Protein AF-A0A7C3YKT2-F1 (afdb_monomer)

Sequence (473 aa):
MFVNTNQMDLYTVMLKRQILAQSDYYKAFIEENLQPDFDAKSKGNCFICNKESPVSSNVTKLKFKYYIEDKINFSSDVQGDFNKNFSFCPLCYTKLQAGENFIQNKLKTNIGSFSAYLIPKFLFNLKMTSEQLSKFANFVLFSFNTARNFEGINKFYDRIREDYIEYDDIKNSFIFNVLFFKKNKAEMKILKLIKDIPPDRFTKLIETTNKVKEKMKDLLSESPMWNIDLAKIYYLTPVKKSGGDPTAYKELLELYSAIISGESIDYLVMIRQFTDLIRVYRFERFPIYNITKPNDVIWGMTSAVIQCNLLLLYLKELNLLRGGISMENTDLETLKIDDDMKEFITKIGYNEPQIALFLMGKLIGEIGWRQGGNEPILEKITYQGMDSKRLLRLTNEIFEKLKQYKALTPYNKNIFTACKMLLDKYINNWQLDDQENVFYILSGYSYRRQRAKPDTEEPEANESEETDEPSLF

Structure (mmCIF, N/CA/C/O backbone):
data_AF-A0A7C3YKT2-F1
#
_entry.id   AF-A0A7C3YKT2-F1
#
loop_
_atom_site.group_PDB
_atom_site.id
_atom_site.type_symbol
_atom_site.label_atom_id
_atom_site.label_alt_id
_atom_site.label_comp_id
_atom_site.label_asym_id
_atom_site.label_entity_id
_atom_site.label_seq_id
_atom_site.pdbx_PDB_ins_code
_atom_site.Cartn_x
_atom_site.Cartn_y
_atom_site.Cartn_z
_atom_site.occupancy
_atom_site.B_iso_or_equiv
_atom_site.auth_seq_id
_atom_site.auth_comp_id
_atom_site.auth_asym_id
_atom_site.auth_atom_id
_atom_site.pdbx_PDB_model_num
ATOM 1 N N . MET A 1 1 ? -0.878 33.398 18.285 1.00 32.34 1 MET A N 1
ATOM 2 C CA . MET A 1 1 ? -0.938 32.017 18.812 1.00 32.34 1 MET A CA 1
ATOM 3 C C . MET A 1 1 ? -2.253 31.427 18.319 1.00 32.34 1 MET A C 1
ATOM 5 O O . MET A 1 1 ? -3.295 31.733 18.876 1.00 32.34 1 MET A O 1
ATOM 9 N N . PHE A 1 2 ? -2.232 30.757 17.166 1.00 25.08 2 PHE A N 1
ATOM 10 C CA . PHE A 1 2 ? -3.448 30.323 16.472 1.00 25.08 2 PHE A CA 1
ATOM 11 C C . PHE A 1 2 ? -3.906 28.972 17.032 1.00 25.08 2 PHE A C 1
ATOM 13 O O . PHE A 1 2 ? -3.217 27.967 16.872 1.00 25.08 2 PHE A O 1
ATOM 20 N N . VAL A 1 3 ? -5.040 28.973 17.736 1.00 29.98 3 VAL A N 1
ATOM 21 C CA . VAL A 1 3 ? -5.686 27.779 18.298 1.00 29.98 3 VAL A CA 1
ATOM 22 C C . VAL A 1 3 ? -6.685 27.237 17.275 1.00 29.98 3 VAL A C 1
ATOM 24 O O . VAL A 1 3 ? -7.483 27.983 16.714 1.00 29.98 3 VAL A O 1
ATOM 27 N N . ASN A 1 4 ? -6.605 25.935 17.002 1.00 30.98 4 ASN A N 1
ATOM 28 C CA . ASN A 1 4 ? -7.429 25.228 16.025 1.00 30.98 4 ASN A CA 1
ATOM 29 C C . ASN A 1 4 ? -8.872 25.056 16.555 1.00 30.98 4 ASN A C 1
ATOM 31 O O . ASN A 1 4 ? -9.088 24.544 17.654 1.00 30.98 4 ASN A O 1
ATOM 35 N N . THR A 1 5 ? -9.854 25.488 15.766 1.00 36.94 5 THR A N 1
ATOM 36 C CA . THR A 1 5 ? -11.269 25.744 16.097 1.00 36.94 5 THR A CA 1
ATOM 37 C C . THR A 1 5 ? -12.153 24.494 16.221 1.00 36.94 5 THR A C 1
ATOM 39 O O . THR A 1 5 ? -13.244 24.431 15.666 1.00 36.94 5 THR A O 1
ATOM 42 N N . ASN A 1 6 ? -11.727 23.490 16.990 1.00 41.88 6 ASN A N 1
ATOM 43 C CA . ASN A 1 6 ? -12.621 22.409 17.447 1.00 41.88 6 ASN A CA 1
ATOM 44 C C . ASN A 1 6 ? -12.310 21.913 18.871 1.00 41.88 6 ASN A C 1
ATOM 46 O O . ASN A 1 6 ? -12.697 20.806 19.253 1.00 41.88 6 ASN A O 1
ATOM 50 N N . GLN A 1 7 ? -11.620 22.717 19.680 1.00 43.59 7 GLN A N 1
ATOM 51 C CA . GLN A 1 7 ? -11.597 22.499 21.123 1.00 43.59 7 GLN A CA 1
ATOM 52 C C . GLN A 1 7 ? -12.882 23.096 21.698 1.00 43.59 7 GLN A C 1
ATOM 54 O O . GLN A 1 7 ? -13.097 24.299 21.617 1.00 43.59 7 GLN A O 1
ATOM 59 N N . MET A 1 8 ? -13.773 22.252 22.229 1.00 42.31 8 MET A N 1
ATOM 60 C CA . MET A 1 8 ? -14.799 22.740 23.149 1.00 42.31 8 MET A CA 1
ATOM 61 C C . MET A 1 8 ? -14.068 23.419 24.306 1.00 42.31 8 MET A C 1
ATOM 63 O O . MET A 1 8 ? -13.380 22.736 25.068 1.00 42.31 8 MET A O 1
ATOM 67 N N . ASP A 1 9 ? -14.210 24.734 24.432 1.00 49.66 9 ASP A N 1
ATOM 68 C CA . ASP A 1 9 ? -13.814 25.434 25.645 1.00 49.66 9 ASP A CA 1
ATOM 69 C C . ASP A 1 9 ? -14.723 24.936 26.774 1.00 49.66 9 ASP A C 1
ATOM 71 O O . ASP A 1 9 ? -15.917 25.234 26.842 1.00 49.66 9 ASP A O 1
ATOM 75 N N . LEU A 1 10 ? -14.170 24.069 27.622 1.00 61.69 10 LEU A N 1
ATOM 76 C CA . LEU A 1 10 ? -14.868 23.544 28.787 1.00 61.69 10 LEU A CA 1
ATOM 77 C C . LEU A 1 10 ? -14.731 24.560 29.917 1.00 61.69 10 LEU A C 1
ATOM 79 O O . LEU A 1 10 ? -13.690 24.666 30.564 1.00 61.69 10 LEU A O 1
ATOM 83 N N . TYR A 1 11 ? -15.802 25.305 30.160 1.00 74.88 11 TYR A N 1
ATOM 84 C CA . TYR A 1 11 ? -15.897 26.211 31.297 1.00 74.88 11 TYR A CA 1
ATOM 85 C C . TYR A 1 11 ? -16.350 25.444 32.542 1.00 74.88 11 TYR A C 1
ATOM 87 O O . TYR A 1 11 ? -17.252 24.609 32.487 1.00 74.88 11 TYR A O 1
ATOM 95 N N . THR A 1 12 ? -15.754 25.761 33.689 1.00 77.38 12 THR A N 1
ATOM 96 C CA . THR A 1 12 ? -16.244 25.322 35.001 1.00 77.38 12 THR A CA 1
ATOM 97 C C . THR A 1 12 ? -16.598 26.538 35.838 1.00 77.38 12 THR A C 1
ATOM 99 O O . THR A 1 12 ? -15.939 27.574 35.770 1.00 77.38 12 THR A O 1
ATOM 102 N N . VAL A 1 13 ? -17.626 26.406 36.671 1.00 85.31 13 VAL A N 1
ATOM 103 C CA . VAL A 1 13 ? -17.986 27.436 37.647 1.00 85.31 13 VAL A CA 1
ATOM 104 C C . VAL A 1 13 ? -17.040 27.337 38.843 1.00 85.31 13 VAL A C 1
ATOM 106 O O . VAL A 1 13 ? -16.672 26.240 39.271 1.00 85.31 13 VAL A O 1
ATOM 109 N N . MET A 1 14 ? -16.627 28.482 39.381 1.00 88.44 14 MET A N 1
ATOM 110 C CA . MET A 1 14 ? -15.849 28.563 40.613 1.00 88.44 14 MET A CA 1
ATOM 111 C C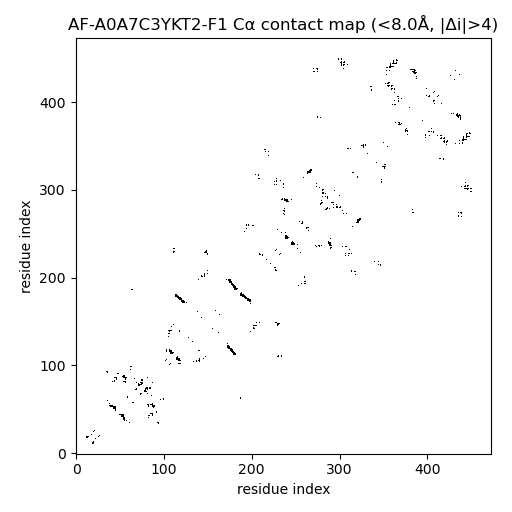 . MET A 1 14 ? -16.689 29.270 41.674 1.00 88.44 14 MET A C 1
ATOM 113 O O . MET A 1 14 ? -17.059 30.429 41.503 1.00 88.44 14 MET A O 1
ATOM 117 N N . LEU A 1 15 ? -16.990 28.584 42.774 1.00 84.12 15 LEU A N 1
ATOM 118 C CA . LEU A 1 15 ? -17.754 29.141 43.888 1.00 84.12 15 LEU A CA 1
ATOM 119 C C . LEU A 1 15 ? -16.830 29.250 45.101 1.00 84.12 15 LEU A C 1
ATOM 121 O O . LEU A 1 15 ? -16.248 28.258 45.524 1.00 84.12 15 LEU A O 1
ATOM 125 N N . LYS A 1 16 ? -16.659 30.456 45.659 1.00 86.94 16 LYS A N 1
ATOM 126 C CA . LYS A 1 16 ? -15.777 30.701 46.822 1.00 86.94 16 LYS A CA 1
ATOM 127 C C . LYS A 1 16 ? -14.354 30.129 46.650 1.00 86.94 16 LYS A C 1
ATOM 129 O O . LYS A 1 16 ? -13.801 29.546 47.576 1.00 86.94 16 LYS A O 1
ATOM 134 N N . ARG A 1 17 ? -13.761 30.299 45.461 1.00 86.25 17 ARG A N 1
ATOM 135 C CA . ARG A 1 17 ? -12.436 29.759 45.074 1.00 86.25 17 ARG A CA 1
ATOM 136 C C . ARG A 1 17 ? -12.340 28.227 45.006 1.00 86.25 17 ARG A C 1
ATOM 138 O O . ARG A 1 17 ? -11.246 27.707 44.817 1.00 86.25 17 ARG A O 1
ATOM 145 N N . GLN A 1 18 ? -13.453 27.504 45.107 1.00 83.38 18 GLN A N 1
ATOM 146 C CA . GLN A 1 18 ? -13.507 26.073 44.816 1.00 83.38 18 GLN A CA 1
ATOM 147 C C . GLN A 1 18 ? -14.055 25.849 43.411 1.00 83.38 18 GLN A C 1
ATOM 149 O O . GLN A 1 18 ? -15.075 26.419 43.020 1.00 83.38 18 GLN A O 1
ATOM 154 N N . ILE A 1 19 ? -13.363 25.015 42.641 1.00 87.94 19 ILE A N 1
ATOM 155 C CA . ILE A 1 19 ? -13.789 24.616 41.302 1.00 87.94 19 ILE A CA 1
ATOM 156 C C . ILE A 1 19 ? -14.926 23.601 41.455 1.00 87.94 19 ILE A C 1
ATOM 158 O O . ILE A 1 19 ? -14.710 22.520 42.003 1.00 87.94 19 ILE A O 1
ATOM 162 N N . LEU A 1 20 ? -16.130 23.920 40.961 1.00 83.88 20 LEU A N 1
ATOM 163 C CA . LEU A 1 20 ? -17.304 23.049 41.122 1.00 83.88 20 LEU A CA 1
ATOM 164 C C . LEU A 1 20 ? -17.063 21.651 40.543 1.00 83.88 20 LEU A C 1
ATOM 166 O O . LEU A 1 20 ? -17.393 20.671 41.204 1.00 83.88 20 LEU A O 1
ATOM 170 N N . ALA A 1 21 ? -16.399 21.559 39.383 1.00 80.69 21 ALA A N 1
ATOM 171 C CA . ALA A 1 21 ? -16.040 20.294 38.738 1.00 80.69 21 ALA A CA 1
ATOM 172 C C . ALA A 1 21 ? -15.144 19.370 39.588 1.00 80.69 21 ALA A C 1
ATOM 174 O O . ALA A 1 21 ? -15.077 18.170 39.335 1.00 80.69 21 ALA A O 1
ATOM 175 N N . GLN A 1 22 ? -14.457 19.909 40.599 1.00 83.75 22 GLN A N 1
ATOM 176 C CA . GLN A 1 22 ? -13.625 19.127 41.515 1.00 83.75 22 GLN A CA 1
ATOM 177 C C . GLN A 1 22 ? -14.379 18.677 42.769 1.00 83.75 22 GLN A C 1
ATOM 179 O O . GLN A 1 22 ? -13.893 17.779 43.457 1.00 83.75 22 GLN A O 1
ATOM 184 N N . SER A 1 23 ? -15.546 19.262 43.056 1.00 86.62 23 SER A N 1
ATOM 185 C CA . SER A 1 23 ? -16.352 18.889 44.218 1.00 86.62 23 SER A CA 1
ATOM 186 C C . SER A 1 23 ? -16.943 17.490 44.058 1.00 86.62 23 SER A C 1
ATOM 188 O O . SER A 1 23 ? -17.410 17.116 42.980 1.00 86.62 23 SER A O 1
ATOM 190 N N . ASP A 1 24 ? -16.962 16.723 45.145 1.00 84.88 24 ASP A N 1
ATOM 191 C CA . ASP A 1 24 ? -17.505 15.362 45.121 1.00 84.88 24 ASP A CA 1
ATOM 192 C C . ASP A 1 24 ? -19.017 15.357 44.866 1.00 84.88 24 ASP A C 1
ATOM 194 O O . ASP A 1 24 ? -19.514 14.476 44.172 1.00 84.88 24 ASP A O 1
ATOM 198 N N . TYR A 1 25 ? -19.733 16.394 45.317 1.00 82.88 25 TYR A N 1
ATOM 199 C CA . TYR A 1 25 ? -21.155 16.577 45.016 1.00 82.88 25 TYR A CA 1
ATOM 200 C C . TYR A 1 25 ? -21.415 16.725 43.513 1.00 82.88 25 TYR A C 1
ATOM 202 O O . TYR A 1 25 ? -22.294 16.067 42.968 1.00 82.88 25 TYR A O 1
ATOM 210 N N . TYR A 1 26 ? -20.639 17.566 42.824 1.00 81.69 26 TYR A N 1
ATOM 211 C CA . TYR A 1 26 ? -20.803 17.750 41.385 1.00 81.69 26 TYR A CA 1
ATOM 212 C C . TYR A 1 26 ? -20.429 16.487 40.607 1.00 81.69 26 TYR A C 1
ATOM 214 O O . TYR A 1 26 ? -21.130 16.131 39.666 1.00 81.69 26 TYR A O 1
ATOM 222 N N . LYS A 1 27 ? -19.365 15.779 41.010 1.00 80.12 27 LYS A N 1
ATOM 223 C CA . LYS A 1 27 ? -19.015 14.483 40.408 1.00 80.12 27 LYS A CA 1
ATOM 224 C C . LYS A 1 27 ? -20.152 13.476 40.573 1.00 80.12 27 LYS A C 1
ATOM 226 O O . LYS A 1 27 ? -20.549 12.883 39.580 1.00 80.12 27 LYS A O 1
ATOM 231 N N . ALA A 1 28 ? -20.716 13.355 41.775 1.00 79.94 28 ALA A N 1
ATOM 232 C CA . ALA A 1 28 ? -21.849 12.472 42.045 1.00 79.94 28 ALA A CA 1
ATOM 233 C C . ALA A 1 28 ? -23.094 12.860 41.229 1.00 79.94 28 ALA A C 1
ATOM 235 O O . ALA A 1 28 ? -23.725 11.996 40.629 1.00 79.94 28 ALA A O 1
ATOM 236 N N . PHE A 1 29 ? -23.404 14.157 41.129 1.00 81.69 29 PHE A N 1
ATOM 237 C CA . PHE A 1 29 ? -24.497 14.662 40.292 1.00 81.69 29 PHE A CA 1
ATOM 238 C C . PHE A 1 29 ? -24.292 14.314 38.812 1.00 81.69 29 PHE A C 1
ATOM 240 O O . PHE A 1 29 ? -25.216 13.854 38.143 1.00 81.69 29 PHE A O 1
ATOM 247 N N . ILE A 1 30 ? -23.083 14.516 38.282 1.00 78.38 30 ILE A N 1
ATOM 248 C CA . ILE A 1 30 ? -22.757 14.154 36.900 1.00 78.38 30 ILE A CA 1
ATOM 249 C C . ILE A 1 30 ? -22.834 12.638 36.706 1.00 78.38 30 ILE A C 1
ATOM 251 O O . ILE A 1 30 ? -23.402 12.202 35.713 1.00 78.38 30 ILE A O 1
ATOM 255 N N . GLU A 1 31 ? -22.325 11.835 37.640 1.00 71.62 31 GLU A N 1
ATOM 256 C CA . GLU A 1 31 ? -22.440 10.374 37.593 1.00 71.62 31 GLU A CA 1
ATOM 257 C C . GLU A 1 31 ? -23.900 9.920 37.560 1.00 71.62 31 GLU A C 1
ATOM 259 O O . GLU A 1 31 ? -24.241 9.088 36.726 1.00 71.62 31 GLU A O 1
ATOM 264 N N . GLU A 1 32 ? -24.767 10.501 38.392 1.00 71.81 32 GLU A N 1
ATOM 265 C CA . GLU A 1 32 ? -26.204 10.212 38.424 1.00 71.81 32 GLU A CA 1
ATOM 266 C C . GLU A 1 32 ? -26.898 10.586 37.106 1.00 71.81 32 GLU A C 1
ATOM 268 O O . GLU A 1 32 ? -27.673 9.799 36.571 1.00 71.81 32 GLU A O 1
ATOM 273 N N . ASN A 1 33 ? -26.560 11.736 36.515 1.00 69.38 33 ASN A N 1
ATOM 274 C CA . ASN A 1 33 ? -27.123 12.170 35.230 1.00 69.38 33 ASN A CA 1
ATOM 275 C C . ASN A 1 33 ? -26.522 11.439 34.016 1.00 69.38 33 ASN A C 1
ATOM 277 O O . ASN A 1 33 ? -27.119 11.427 32.938 1.00 69.38 33 ASN A O 1
ATOM 281 N N . LEU A 1 34 ? -25.338 10.841 34.169 1.00 66.19 34 LEU A N 1
ATOM 282 C CA . LEU A 1 34 ? -24.712 9.976 33.171 1.00 66.19 34 LEU A CA 1
ATOM 283 C C . LEU A 1 34 ? -25.173 8.521 33.289 1.00 66.19 34 LEU A C 1
ATOM 285 O O . LEU A 1 34 ? -24.902 7.748 32.364 1.00 66.19 34 LEU A O 1
ATOM 289 N N . GLN A 1 35 ? -25.863 8.136 34.374 1.00 63.12 35 GLN A N 1
ATOM 290 C CA . GLN A 1 35 ? -26.494 6.823 34.451 1.00 63.12 35 GLN A CA 1
ATOM 291 C C . GLN A 1 35 ? -27.481 6.708 33.281 1.00 63.12 35 GLN A C 1
ATOM 293 O O . GLN A 1 35 ? -28.348 7.570 33.089 1.00 63.12 35 GLN A O 1
ATOM 298 N N . PRO A 1 36 ? -27.367 5.662 32.453 1.00 59.66 36 PRO A N 1
ATOM 299 C CA . PRO A 1 36 ? -28.373 5.407 31.444 1.00 59.66 36 PRO A CA 1
ATOM 300 C C . PRO A 1 36 ? -29.710 5.219 32.161 1.00 59.66 36 PRO A C 1
ATOM 302 O O . PRO A 1 36 ? -29.789 4.425 33.089 1.00 59.66 36 PRO A O 1
ATOM 305 N N . ASP A 1 37 ? -30.740 5.960 31.744 1.00 61.16 37 ASP A N 1
ATOM 306 C CA . ASP A 1 37 ? -32.135 5.623 32.078 1.00 61.16 37 ASP A CA 1
ATOM 307 C C . ASP A 1 37 ? -32.380 4.145 31.729 1.00 61.16 37 ASP A C 1
ATOM 309 O O . ASP A 1 37 ? -32.509 3.772 30.557 1.00 61.16 37 ASP A O 1
ATOM 313 N N . PHE A 1 38 ? -32.234 3.295 32.741 1.00 68.25 38 PHE A N 1
ATOM 314 C CA . PHE A 1 38 ? -32.078 1.862 32.591 1.00 68.25 38 PHE A CA 1
ATOM 315 C C . PHE A 1 38 ? -33.451 1.245 32.793 1.00 68.25 38 PHE A C 1
ATOM 317 O O . PHE A 1 38 ? -33.881 0.973 33.913 1.00 68.25 38 PHE A O 1
ATOM 324 N N . ASP A 1 39 ? -34.148 1.053 31.677 1.00 69.75 39 ASP A N 1
ATOM 325 C CA . ASP A 1 39 ? -35.471 0.440 31.634 1.00 69.75 39 ASP A CA 1
ATOM 326 C C . ASP A 1 39 ? -35.341 -1.076 31.867 1.00 69.75 39 ASP A C 1
ATOM 328 O O . ASP A 1 39 ? -35.235 -1.882 30.933 1.00 69.75 39 ASP A O 1
ATOM 332 N N . ALA A 1 40 ? -35.227 -1.453 33.142 1.00 67.50 40 ALA A N 1
ATOM 333 C CA . ALA A 1 40 ? -35.134 -2.833 33.593 1.00 67.50 40 ALA A CA 1
ATOM 334 C C . ALA A 1 40 ? -36.522 -3.484 33.586 1.00 67.50 40 ALA A C 1
ATOM 336 O O . ALA A 1 40 ? -37.219 -3.506 34.600 1.00 67.50 40 ALA A O 1
ATOM 337 N N . LYS A 1 41 ? -36.930 -4.029 32.439 1.00 66.00 41 LYS A N 1
ATOM 338 C CA . LYS A 1 41 ? -38.275 -4.607 32.283 1.00 66.00 41 LYS A CA 1
ATOM 339 C C . LYS A 1 41 ? -38.443 -5.972 32.946 1.00 66.00 41 LYS A C 1
ATOM 341 O O . LYS A 1 41 ? -39.561 -6.350 33.283 1.00 66.00 41 LYS A O 1
ATOM 346 N N . SER A 1 42 ? -37.363 -6.739 33.103 1.00 72.25 42 SER A N 1
ATOM 347 C CA . SER A 1 42 ? -37.429 -8.110 33.620 1.00 72.25 42 SER A CA 1
ATOM 348 C C . SER A 1 42 ? -36.110 -8.577 34.246 1.00 72.25 42 SER A C 1
ATOM 350 O O . SER A 1 42 ? -35.042 -8.002 34.015 1.00 72.25 42 SER A O 1
ATOM 352 N N . LYS A 1 43 ? -36.186 -9.629 35.073 1.00 83.56 43 LYS A N 1
ATOM 353 C CA . LYS A 1 43 ? -35.005 -10.387 35.498 1.00 83.56 43 LYS A CA 1
ATOM 354 C C . LYS A 1 43 ? -34.573 -11.316 34.370 1.00 83.56 43 LYS A C 1
ATOM 356 O O . LYS A 1 43 ? -35.403 -11.995 33.773 1.00 83.56 43 LYS A O 1
ATOM 361 N N . GLY A 1 44 ? -33.273 -11.373 34.127 1.00 85.25 44 GLY A N 1
ATOM 362 C CA . GLY A 1 44 ? -32.679 -12.264 33.143 1.00 85.25 44 GLY A CA 1
ATOM 363 C C . GLY A 1 44 ? -31.170 -12.352 33.315 1.00 85.25 44 GLY A C 1
ATOM 364 O O . GLY A 1 44 ? -30.589 -11.733 34.209 1.00 85.25 44 GLY A O 1
ATOM 365 N N . ASN A 1 45 ? -30.524 -13.121 32.444 1.00 88.38 45 ASN A N 1
ATOM 366 C CA . ASN A 1 45 ? -29.071 -13.232 32.434 1.00 88.38 45 ASN A CA 1
ATOM 367 C C . ASN A 1 45 ? -28.467 -12.100 31.601 1.00 88.38 45 ASN A C 1
ATOM 369 O O . ASN A 1 45 ? -28.876 -11.849 30.469 1.00 88.38 45 ASN A O 1
ATOM 373 N N . CYS A 1 46 ? -27.488 -11.397 32.168 1.00 88.94 46 CYS A N 1
ATOM 374 C CA . CYS A 1 46 ? -26.727 -10.397 31.426 1.00 88.94 46 CYS A CA 1
ATOM 375 C C . CYS A 1 46 ? -25.804 -11.080 30.408 1.00 88.94 46 CYS A C 1
ATOM 377 O O . CYS A 1 46 ? -24.972 -11.894 30.796 1.00 88.94 46 CYS A O 1
ATOM 379 N N . PHE A 1 47 ? -25.861 -10.680 29.140 1.00 88.94 47 PHE A N 1
ATOM 380 C CA . PHE A 1 47 ? -25.059 -11.246 28.053 1.00 88.94 47 PHE A CA 1
ATOM 381 C C . PHE A 1 47 ? -23.540 -11.164 28.302 1.00 88.94 47 PHE A C 1
ATOM 383 O O . PHE A 1 47 ? -22.783 -12.021 27.860 1.00 88.94 47 PHE A O 1
ATOM 390 N N . ILE A 1 48 ? -23.076 -10.136 29.022 1.00 89.56 48 ILE A N 1
ATOM 391 C CA . ILE A 1 48 ? -21.640 -9.909 29.256 1.00 89.56 48 ILE A CA 1
ATOM 392 C C . ILE A 1 48 ? -21.121 -10.680 30.467 1.00 89.56 48 ILE A C 1
ATOM 394 O O . ILE A 1 48 ? -20.069 -11.306 30.394 1.00 89.56 48 ILE A O 1
ATOM 398 N N . CYS A 1 49 ? -21.801 -10.577 31.611 1.00 92.25 49 CYS A N 1
ATOM 399 C CA . CYS A 1 49 ? -21.302 -11.148 32.865 1.00 92.25 49 CYS A CA 1
ATOM 400 C C . CYS A 1 49 ? -21.987 -12.458 33.262 1.00 92.25 49 CYS A C 1
ATOM 402 O O . CYS A 1 49 ? -21.594 -13.052 34.262 1.00 92.25 49 CYS A O 1
ATOM 404 N N . ASN A 1 50 ? -23.007 -12.878 32.509 1.00 91.31 50 ASN A N 1
ATOM 405 C CA . ASN A 1 50 ? -23.829 -14.067 32.731 1.00 91.31 50 ASN A CA 1
ATOM 406 C C . ASN A 1 50 ? -24.479 -14.154 34.125 1.00 91.31 50 ASN A C 1
ATOM 408 O O . ASN A 1 50 ? -24.869 -15.228 34.570 1.00 91.31 50 ASN A O 1
ATOM 412 N N . LYS A 1 51 ? -24.580 -13.025 34.838 1.00 92.31 51 LYS A N 1
ATOM 413 C CA . LYS A 1 51 ? -25.250 -12.950 36.138 1.00 92.31 51 LYS A CA 1
ATOM 414 C C . LYS A 1 51 ? -26.733 -12.680 35.945 1.00 92.31 51 LYS A C 1
ATOM 416 O O . LYS A 1 51 ? -27.100 -11.787 35.173 1.00 92.31 51 LYS A O 1
ATOM 421 N N . GLU A 1 52 ? -27.553 -13.392 36.705 1.00 90.12 52 GLU A N 1
ATOM 422 C CA . GLU A 1 52 ? -28.976 -13.103 36.818 1.00 90.12 52 GLU A CA 1
ATOM 423 C C . GLU A 1 52 ? -29.169 -11.765 37.546 1.00 90.12 52 GLU A C 1
ATOM 425 O O . GLU A 1 52 ? -28.649 -11.541 38.641 1.00 90.12 52 GLU A O 1
ATOM 430 N N . SER A 1 53 ? -29.856 -10.827 36.903 1.00 88.12 53 SER A N 1
ATOM 431 C CA . SER A 1 53 ? -30.083 -9.475 37.422 1.00 88.12 53 SER A CA 1
ATOM 432 C C . SER A 1 53 ? -31.233 -8.805 36.666 1.00 88.12 53 SER A C 1
ATOM 434 O O . SER A 1 53 ? -31.705 -9.352 35.668 1.00 88.12 53 SER A O 1
ATOM 436 N N . PRO A 1 54 ? -31.719 -7.632 37.108 1.00 88.31 54 PRO A N 1
ATOM 437 C CA . PRO A 1 54 ? -32.535 -6.790 36.246 1.00 88.31 54 PRO A CA 1
ATOM 438 C C . PRO A 1 54 ? -31.733 -6.442 34.988 1.00 88.31 54 PRO A C 1
ATOM 440 O O . PRO A 1 54 ? -30.620 -5.915 35.084 1.00 88.31 54 PRO A O 1
ATOM 443 N N . VAL A 1 55 ? -32.276 -6.774 33.822 1.00 87.44 55 VAL A N 1
ATOM 444 C CA . VAL A 1 55 ? -31.622 -6.543 32.534 1.00 87.44 55 VAL A CA 1
ATOM 445 C C . VAL A 1 55 ? -32.490 -5.679 31.631 1.00 87.44 55 VAL A C 1
ATOM 447 O O . VAL A 1 55 ? -33.714 -5.657 31.750 1.00 87.44 55 VAL A O 1
ATOM 450 N N . SER A 1 56 ? -31.836 -4.973 30.716 1.00 84.75 56 SER A N 1
ATOM 451 C CA . SER A 1 56 ? -32.494 -4.241 29.642 1.00 84.75 56 SER A CA 1
ATOM 452 C C . SER A 1 56 ? -31.941 -4.709 28.306 1.00 84.75 56 SER A C 1
ATOM 454 O O . SER A 1 56 ? -30.721 -4.819 28.144 1.00 84.75 56 SER A O 1
ATOM 456 N N . SER A 1 57 ? -32.829 -4.986 27.353 1.00 81.06 57 SER A N 1
ATOM 457 C CA . SER A 1 57 ? -32.442 -5.182 25.958 1.00 81.06 57 SER A CA 1
ATOM 458 C C . SER A 1 57 ? -32.275 -3.855 25.218 1.00 81.06 57 SER A C 1
ATOM 460 O O . SER A 1 57 ? -31.705 -3.842 24.142 1.00 81.06 57 SER A O 1
ATOM 462 N N . ASN A 1 58 ? -32.725 -2.725 25.770 1.00 79.44 58 ASN A N 1
ATOM 463 C CA . ASN A 1 58 ? -32.734 -1.444 25.067 1.00 79.44 58 ASN A CA 1
ATOM 464 C C . ASN A 1 58 ? -31.312 -0.886 24.845 1.00 79.44 58 ASN A C 1
ATOM 466 O O . ASN A 1 58 ? -30.716 -0.292 25.749 1.00 79.44 58 ASN A O 1
ATOM 470 N N . VAL A 1 59 ? -30.782 -0.992 23.623 1.00 77.62 59 VAL A N 1
ATOM 471 C CA . VAL A 1 59 ? -29.469 -0.430 23.257 1.00 77.62 59 VAL A CA 1
ATOM 472 C C . VAL A 1 59 ? -29.543 0.940 22.587 1.00 77.62 59 VAL A C 1
ATOM 474 O O . VAL A 1 59 ? -28.545 1.407 22.046 1.00 77.62 59 VAL A O 1
ATOM 477 N N . THR A 1 60 ? -30.680 1.638 22.640 1.00 76.00 60 THR A N 1
ATOM 478 C CA . THR A 1 60 ? -30.842 2.943 21.964 1.00 76.00 60 THR A CA 1
ATOM 479 C C . THR A 1 60 ? -29.864 4.022 22.442 1.00 76.00 60 THR A C 1
ATOM 481 O O . THR A 1 60 ? -29.537 4.925 21.672 1.00 76.00 60 THR A O 1
ATOM 484 N N . LYS A 1 61 ? -29.366 3.930 23.685 1.00 77.12 61 LYS A N 1
ATOM 485 C CA . LYS A 1 61 ? -28.341 4.839 24.232 1.00 77.12 61 LYS A CA 1
ATOM 486 C C . LYS A 1 61 ? -26.904 4.367 23.993 1.00 77.12 61 LYS A C 1
ATOM 488 O O . LYS A 1 61 ? -25.972 5.094 24.347 1.00 77.12 61 LYS A O 1
ATOM 493 N N . LEU A 1 62 ? -26.712 3.179 23.419 1.00 80.62 62 LEU A N 1
ATOM 494 C CA . LEU A 1 62 ? -25.412 2.733 22.930 1.00 80.62 62 LEU A CA 1
ATOM 495 C C . LEU A 1 62 ? -25.162 3.351 21.555 1.00 80.62 62 LEU A C 1
ATOM 497 O O . LEU A 1 62 ? -26.056 3.489 20.718 1.00 80.62 62 LEU A O 1
ATOM 501 N N . LYS A 1 63 ? -23.926 3.776 21.325 1.00 80.50 63 LYS A N 1
ATOM 502 C CA . LYS A 1 63 ? -23.523 4.424 20.078 1.00 80.50 63 LYS A CA 1
ATOM 503 C C . LYS A 1 63 ? -23.176 3.407 18.999 1.00 80.50 63 LYS A C 1
ATOM 505 O O . LYS A 1 63 ? -23.276 3.734 17.814 1.00 80.50 63 LYS A O 1
ATOM 510 N N . PHE A 1 64 ? -22.745 2.207 19.378 1.00 80.50 64 PHE A N 1
ATOM 511 C CA . PHE A 1 64 ? -22.615 1.082 18.469 1.00 80.50 64 PHE A CA 1
ATOM 512 C C . PHE A 1 64 ? -23.900 0.257 18.482 1.00 80.50 64 PHE A C 1
ATOM 514 O O . PHE A 1 64 ? -24.474 -0.055 19.522 1.00 80.50 64 PHE A O 1
ATOM 521 N N . LYS A 1 65 ? -24.361 -0.111 17.286 1.00 74.94 65 LYS A N 1
ATOM 522 C CA . LYS A 1 65 ? -25.506 -1.006 17.127 1.00 74.94 65 LYS A CA 1
ATOM 523 C C . LYS A 1 65 ? -25.010 -2.444 17.210 1.00 74.94 65 LYS A C 1
ATOM 525 O O . LYS A 1 65 ? -24.456 -2.958 16.241 1.00 74.94 65 LYS A O 1
ATOM 530 N N . TYR A 1 66 ? -25.173 -3.063 18.375 1.00 77.19 66 TYR A N 1
ATOM 531 C CA . TYR A 1 66 ? -24.727 -4.437 18.620 1.00 77.19 66 TYR A CA 1
ATOM 532 C C . TYR A 1 66 ? -25.690 -5.492 18.070 1.00 77.19 66 TYR A C 1
ATOM 534 O O . TYR A 1 66 ? -25.254 -6.590 17.731 1.00 77.19 66 TYR A O 1
ATOM 542 N N . TYR A 1 67 ? -26.981 -5.168 17.958 1.00 75.50 67 TYR A N 1
ATOM 543 C CA . TYR A 1 67 ? -27.998 -6.076 17.439 1.00 75.50 67 TYR A CA 1
ATOM 544 C C . TYR A 1 67 ? -29.171 -5.313 16.796 1.00 75.50 67 TYR A C 1
ATOM 546 O O . TYR A 1 67 ? -29.233 -4.083 16.850 1.00 75.50 67 TYR A O 1
ATOM 554 N N . ILE A 1 68 ? -30.058 -6.048 16.124 1.00 76.31 68 ILE A N 1
ATOM 555 C CA . ILE A 1 68 ? -31.245 -5.528 15.431 1.00 76.31 68 ILE A CA 1
ATOM 556 C C . ILE A 1 68 ? -32.462 -5.735 16.344 1.00 76.31 68 ILE A C 1
ATOM 558 O O . ILE A 1 68 ? -32.822 -6.881 16.601 1.00 76.31 68 ILE A O 1
ATOM 562 N N . GLU A 1 69 ? -33.081 -4.649 16.821 1.00 72.44 69 GLU A N 1
ATOM 563 C CA . GLU A 1 69 ? -34.241 -4.688 17.741 1.00 72.44 69 GLU A CA 1
ATOM 564 C C . GLU A 1 69 ? -35.594 -4.421 17.045 1.00 72.44 69 GLU A C 1
ATOM 566 O O . GLU A 1 69 ? -36.642 -4.469 17.677 1.00 72.44 69 GLU A O 1
ATOM 571 N N . ASP A 1 70 ? -35.604 -4.103 15.747 1.00 74.12 70 ASP A N 1
ATOM 572 C CA . ASP A 1 70 ? -36.802 -3.666 15.009 1.00 74.12 70 ASP A CA 1
ATOM 573 C C . ASP A 1 70 ? -37.440 -4.769 14.153 1.00 74.12 70 ASP A C 1
ATOM 575 O O . ASP A 1 70 ? -38.481 -4.562 13.527 1.00 74.12 70 ASP A O 1
ATOM 579 N N . LYS A 1 71 ? -36.831 -5.957 14.108 1.00 81.38 71 LYS A N 1
ATOM 580 C CA . LYS A 1 71 ? -37.273 -7.057 13.249 1.00 81.38 71 LYS A CA 1
ATOM 581 C C . LYS A 1 71 ? -37.507 -8.330 14.051 1.00 81.38 71 LYS A C 1
ATOM 583 O O . LYS A 1 71 ? -36.585 -8.880 14.648 1.00 81.38 71 LYS A O 1
ATOM 588 N N . ILE A 1 72 ? -38.739 -8.838 13.999 1.00 84.38 72 ILE A N 1
ATOM 589 C CA . ILE A 1 72 ? -39.190 -10.004 14.777 1.00 84.38 72 ILE A CA 1
ATOM 590 C C . ILE A 1 72 ? -38.328 -11.256 14.559 1.00 84.38 72 ILE A C 1
ATOM 592 O O . ILE A 1 72 ? -38.084 -12.007 15.497 1.00 84.38 72 ILE A O 1
ATOM 596 N N . ASN A 1 73 ? -37.784 -11.453 13.355 1.00 85.25 73 ASN A N 1
ATOM 597 C CA . ASN A 1 73 ? -36.920 -12.591 13.030 1.00 85.25 73 ASN A CA 1
ATOM 598 C C . ASN A 1 73 ? -35.544 -12.555 13.723 1.00 85.25 73 ASN A C 1
ATOM 600 O O . ASN A 1 73 ? -34.808 -13.532 13.632 1.00 85.25 73 ASN A O 1
ATOM 604 N N . PHE A 1 74 ? -35.194 -11.454 14.395 1.00 80.44 74 PHE A N 1
ATOM 605 C CA . PHE A 1 74 ? -34.004 -11.349 15.243 1.00 80.44 74 PHE A CA 1
ATOM 606 C C . PHE A 1 74 ? -34.303 -11.549 16.732 1.00 80.44 74 PHE A C 1
ATOM 608 O O . PHE A 1 74 ? -33.362 -11.613 17.516 1.00 80.44 74 PHE A O 1
ATOM 615 N N . SER A 1 75 ? -35.574 -11.657 17.130 1.00 84.88 75 SER A N 1
ATOM 616 C CA . SER A 1 75 ? -35.956 -11.960 18.515 1.00 84.88 75 SER A CA 1
ATOM 617 C C . SER A 1 75 ? -35.867 -13.459 18.798 1.00 84.88 75 SER A C 1
ATOM 619 O O . SER A 1 75 ? -36.106 -14.287 17.913 1.00 84.88 75 SER A O 1
ATOM 621 N N . SER A 1 76 ? -35.526 -13.819 20.034 1.00 82.12 76 SER A N 1
ATOM 622 C CA . SER A 1 76 ? -35.573 -15.207 20.492 1.00 82.12 76 SER A CA 1
ATOM 623 C C . SER A 1 76 ? -36.987 -15.761 20.338 1.00 82.12 76 SER A C 1
ATOM 625 O O . SER A 1 76 ? -37.974 -15.067 20.588 1.00 82.12 76 SER A O 1
ATOM 627 N N . ASP A 1 77 ? -37.083 -17.009 19.880 1.00 87.06 77 ASP A N 1
ATOM 628 C CA . ASP A 1 77 ? -38.349 -17.697 19.600 1.00 87.06 77 ASP A CA 1
ATOM 629 C C . ASP A 1 77 ? -39.267 -16.973 18.581 1.00 87.06 77 ASP A C 1
ATOM 631 O O . ASP A 1 77 ? -40.416 -17.370 18.401 1.00 87.06 77 ASP A O 1
ATOM 635 N N . VAL A 1 78 ? -38.775 -15.928 17.891 1.00 84.81 78 VAL A N 1
ATOM 636 C CA . VAL A 1 78 ? -39.530 -15.106 16.921 1.00 84.81 78 VAL A CA 1
ATOM 637 C C . VAL A 1 78 ? -40.781 -14.457 17.548 1.00 84.81 78 VAL A C 1
ATOM 639 O O . VAL A 1 78 ? -41.811 -14.286 16.902 1.00 84.81 78 VAL A O 1
ATOM 642 N N . GLN A 1 79 ? -40.705 -14.092 18.832 1.00 83.94 79 GLN A N 1
ATOM 643 C CA . GLN A 1 79 ? -41.843 -13.557 19.600 1.00 83.94 79 GLN A CA 1
ATOM 644 C C . GLN A 1 79 ? -41.912 -12.023 19.643 1.00 83.94 79 GLN A C 1
ATOM 646 O O . GLN A 1 79 ? -42.884 -11.462 20.140 1.00 83.94 79 GLN A O 1
ATOM 651 N N . GLY A 1 80 ? -40.891 -11.329 19.141 1.00 79.19 80 GLY A N 1
ATOM 652 C CA . GLY A 1 80 ? -40.760 -9.872 19.242 1.00 79.19 80 GLY A CA 1
ATOM 653 C C . GLY A 1 80 ? -40.224 -9.387 20.594 1.00 79.19 80 GLY A C 1
ATOM 654 O O . GLY A 1 80 ? -40.130 -8.180 20.801 1.00 79.19 80 GLY A O 1
ATOM 655 N N . ASP A 1 81 ? -39.850 -10.304 21.493 1.00 78.12 81 ASP A N 1
ATOM 656 C CA . ASP A 1 81 ? -39.170 -10.003 22.756 1.00 78.12 81 ASP A CA 1
ATOM 657 C C . ASP A 1 81 ? -37.655 -10.208 22.622 1.00 78.12 81 ASP A C 1
ATOM 659 O O . ASP A 1 81 ? -37.179 -11.307 22.337 1.00 78.12 81 ASP A O 1
ATOM 663 N N . PHE A 1 82 ? -36.893 -9.140 22.853 1.00 77.25 82 PHE A N 1
ATOM 664 C CA . PHE A 1 82 ? -35.435 -9.127 22.725 1.00 77.25 82 PHE A CA 1
ATOM 665 C C . PHE A 1 82 ? -34.704 -9.292 24.065 1.00 77.25 82 PHE A C 1
ATOM 667 O O . PHE A 1 82 ? -33.473 -9.355 24.091 1.00 77.25 82 PHE A O 1
ATOM 674 N N . ASN A 1 83 ? -35.424 -9.410 25.187 1.00 74.06 83 ASN A N 1
ATOM 675 C CA . ASN A 1 83 ? -34.816 -9.584 26.514 1.00 74.06 83 ASN A CA 1
ATOM 676 C C . ASN A 1 83 ? -34.082 -10.920 26.680 1.00 74.06 83 ASN A C 1
ATOM 678 O O . ASN A 1 83 ? -33.245 -11.053 27.567 1.00 74.06 83 ASN A O 1
ATOM 682 N N . LYS A 1 84 ? -34.365 -11.900 25.816 1.00 75.38 84 LYS A N 1
ATOM 683 C CA . LYS A 1 84 ? -33.649 -13.182 25.747 1.00 75.38 84 LYS A CA 1
ATOM 684 C C . LYS A 1 84 ? -32.492 -13.179 24.733 1.00 75.38 84 LYS A C 1
ATOM 686 O O . LYS A 1 84 ? -31.890 -14.228 24.518 1.00 75.38 84 LYS A O 1
ATOM 691 N N . ASN A 1 85 ? -32.220 -12.051 24.073 1.00 79.31 85 ASN A N 1
ATOM 692 C CA . ASN A 1 85 ? -31.162 -11.904 23.072 1.00 79.31 85 ASN A CA 1
ATOM 693 C C . ASN A 1 85 ? -29.938 -11.214 23.693 1.00 79.31 85 ASN A C 1
ATOM 695 O O . ASN A 1 85 ? -29.170 -11.832 24.428 1.00 79.31 85 ASN A O 1
ATOM 699 N N . PHE A 1 86 ? -29.759 -9.923 23.401 1.00 82.44 86 PHE A N 1
ATOM 700 C CA . PHE A 1 86 ? -28.713 -9.073 23.961 1.00 82.44 86 PHE A CA 1
ATOM 701 C C . PHE A 1 86 ? -29.300 -8.216 25.078 1.00 82.44 86 PHE A C 1
ATOM 703 O O . PHE A 1 86 ? -29.745 -7.092 24.863 1.00 82.44 86 PHE A O 1
ATOM 710 N N . SER A 1 87 ? -29.293 -8.770 26.282 1.00 86.94 87 SER A N 1
ATOM 711 C CA . SER A 1 87 ? -29.748 -8.113 27.501 1.00 86.94 87 SER A CA 1
ATOM 712 C C . SER A 1 87 ? -28.560 -7.800 28.405 1.00 86.94 87 SER A C 1
ATOM 714 O O . SER A 1 87 ? -27.680 -8.635 28.621 1.00 86.94 87 SER A O 1
ATOM 716 N N . PHE A 1 88 ? -28.511 -6.595 28.963 1.00 87.81 88 PHE A N 1
ATOM 717 C CA . PHE A 1 88 ? -27.390 -6.155 29.794 1.00 87.81 88 PHE A CA 1
ATOM 718 C C . PHE A 1 88 ? -27.880 -5.751 31.174 1.00 87.81 88 PHE A C 1
ATOM 720 O O . PHE A 1 88 ? -28.931 -5.134 31.282 1.00 87.81 88 PHE A O 1
ATOM 727 N N . CYS A 1 89 ? -27.114 -6.062 32.220 1.00 89.12 89 CYS A N 1
ATOM 728 C CA . CYS A 1 89 ? -27.324 -5.481 33.546 1.00 89.12 89 CYS A CA 1
ATOM 729 C C . CYS A 1 89 ? -26.797 -4.032 33.596 1.00 89.12 89 CYS A C 1
ATOM 731 O O . CYS A 1 89 ? -25.932 -3.692 32.775 1.00 89.12 89 CYS A O 1
ATOM 733 N N . PRO A 1 90 ? -27.217 -3.200 34.574 1.00 85.56 90 PRO A N 1
ATOM 734 C CA . PRO A 1 90 ? -26.833 -1.786 34.635 1.00 85.56 90 PRO A CA 1
ATOM 735 C C . PRO A 1 90 ? -25.316 -1.582 34.575 1.00 85.56 90 PRO A C 1
ATOM 737 O O . PRO A 1 90 ? -24.805 -0.818 33.764 1.00 85.56 90 PRO A O 1
ATOM 740 N N . LEU A 1 91 ? -24.568 -2.363 35.363 1.00 86.88 91 LEU A N 1
ATOM 741 C CA . LEU A 1 91 ? -23.111 -2.257 35.435 1.00 86.88 91 LEU A CA 1
ATOM 742 C C . LEU A 1 91 ? -22.426 -2.561 34.093 1.00 86.88 91 LEU A C 1
ATOM 744 O O . LEU A 1 91 ? -21.466 -1.890 33.718 1.00 86.88 91 LEU A O 1
ATOM 748 N N . CYS A 1 92 ? -22.877 -3.597 33.382 1.00 89.31 92 CYS A N 1
ATOM 749 C CA . CYS A 1 92 ? -22.316 -3.959 32.081 1.00 89.31 92 CYS A CA 1
ATOM 750 C C . CYS A 1 92 ? -22.691 -2.935 31.006 1.00 89.31 92 CYS A C 1
ATOM 752 O O . CYS A 1 92 ? -21.847 -2.621 30.169 1.00 89.31 92 CYS A O 1
ATOM 754 N N . TYR A 1 93 ? -23.901 -2.378 31.066 1.00 87.88 93 TYR A N 1
ATOM 755 C CA . TYR A 1 93 ? -24.345 -1.316 30.166 1.00 87.88 93 TYR A CA 1
ATOM 756 C C . TYR A 1 93 ? -23.494 -0.048 30.324 1.00 87.88 93 TYR A C 1
ATOM 758 O O . TYR A 1 93 ? -22.951 0.455 29.342 1.00 87.88 93 TYR A O 1
ATOM 766 N N . THR A 1 94 ? -23.274 0.414 31.559 1.00 85.69 94 THR A N 1
ATO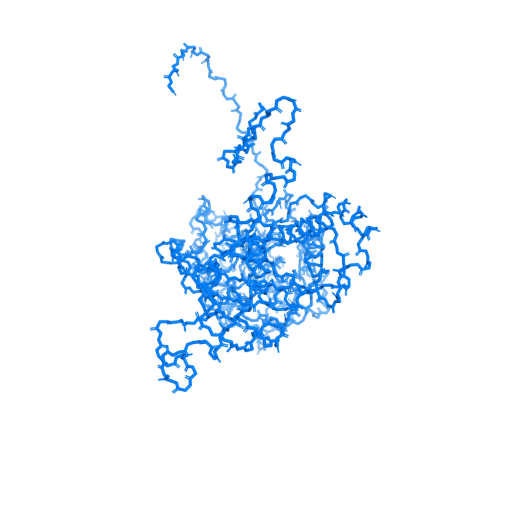M 767 C CA . THR A 1 94 ? -22.418 1.580 31.837 1.00 85.69 94 THR A CA 1
ATOM 768 C C . THR A 1 94 ? -20.977 1.346 31.376 1.00 85.69 94 THR A C 1
ATOM 770 O O . THR A 1 94 ? -20.360 2.228 30.779 1.00 85.69 94 THR A O 1
ATOM 773 N N . LYS A 1 95 ? -20.433 0.136 31.584 1.00 88.44 95 LYS A N 1
ATOM 774 C CA . LYS A 1 95 ? -19.097 -0.237 31.083 1.00 88.44 95 LYS A CA 1
ATOM 775 C C . LYS A 1 95 ? -19.017 -0.210 29.556 1.00 88.44 95 LYS A C 1
ATOM 777 O O . LYS A 1 95 ? -18.016 0.269 29.026 1.00 88.44 95 LYS A O 1
ATOM 782 N N . LEU A 1 96 ? -20.049 -0.696 28.859 1.00 88.75 96 LEU A N 1
ATOM 783 C CA . LEU A 1 96 ? -20.132 -0.605 27.400 1.00 88.75 96 LEU A CA 1
ATOM 784 C C . LEU A 1 96 ? -20.115 0.855 26.951 1.00 88.75 96 LEU A C 1
ATOM 786 O O . LEU A 1 96 ? -19.239 1.225 26.178 1.00 88.75 96 LEU A O 1
ATOM 790 N N . GLN A 1 97 ? -20.997 1.700 27.492 1.00 86.62 97 GLN A N 1
ATOM 791 C CA . GLN A 1 97 ? -21.051 3.125 27.140 1.00 86.62 97 GLN A CA 1
ATOM 792 C C . GLN A 1 97 ? -19.717 3.840 27.376 1.00 86.62 97 GLN A C 1
ATOM 794 O O . GLN A 1 97 ? -19.255 4.600 26.522 1.00 86.62 97 GLN A O 1
ATOM 799 N N . ALA A 1 98 ? -19.069 3.584 28.516 1.00 86.62 98 ALA A N 1
ATOM 800 C CA . ALA A 1 98 ? -17.751 4.135 28.814 1.00 86.62 98 ALA A CA 1
ATOM 801 C C . ALA A 1 98 ? -16.703 3.684 27.780 1.00 86.62 98 ALA A C 1
ATOM 803 O O . ALA A 1 98 ? -15.951 4.514 27.265 1.00 86.62 98 ALA A O 1
ATOM 804 N N . GLY A 1 99 ? -16.694 2.396 27.423 1.00 89.38 99 GLY A N 1
ATOM 805 C CA . GLY A 1 99 ? -15.804 1.837 26.404 1.00 89.38 99 GLY A CA 1
ATOM 806 C C . GLY A 1 99 ? -16.044 2.413 25.006 1.00 89.38 99 GLY A C 1
ATOM 807 O O . GLY A 1 99 ? -15.093 2.806 24.332 1.00 89.38 99 GLY A O 1
ATOM 808 N N . GLU A 1 100 ? -17.303 2.533 24.580 1.00 88.81 100 GLU A N 1
ATOM 809 C CA . GLU A 1 100 ? -17.670 3.160 23.306 1.00 88.81 100 GLU A CA 1
ATOM 810 C C . GLU A 1 100 ? -17.195 4.611 23.241 1.00 88.81 100 GLU A C 1
ATOM 812 O O . GLU A 1 100 ? -16.559 5.016 22.268 1.00 88.81 100 GLU A O 1
ATOM 817 N N . ASN A 1 101 ? -17.474 5.392 24.288 1.00 88.50 101 ASN A N 1
ATOM 818 C CA . ASN A 1 101 ? -17.047 6.783 24.381 1.00 88.50 101 ASN A CA 1
ATOM 819 C C . ASN A 1 101 ? -15.524 6.899 24.318 1.00 88.50 101 ASN A C 1
ATOM 821 O O . ASN A 1 101 ? -15.001 7.740 23.586 1.00 88.50 101 ASN A O 1
ATOM 825 N N . PHE A 1 102 ? -14.813 6.031 25.036 1.00 90.19 102 PHE A N 1
ATOM 826 C CA . PHE A 1 102 ? -13.359 5.998 25.016 1.00 90.19 102 PHE A CA 1
ATOM 827 C C . PHE A 1 102 ? -12.818 5.709 23.611 1.00 90.19 102 PHE A C 1
ATOM 829 O O . PHE A 1 102 ? -12.029 6.496 23.088 1.00 90.19 102 PHE A O 1
ATOM 836 N N . ILE A 1 103 ? -13.291 4.644 22.957 1.00 91.75 103 ILE A N 1
ATOM 837 C CA . ILE A 1 103 ? -12.854 4.268 21.604 1.00 91.75 103 ILE A CA 1
ATOM 838 C C . ILE A 1 103 ? -13.145 5.396 20.610 1.00 91.75 103 ILE A C 1
ATOM 840 O O . ILE A 1 103 ? -12.280 5.769 19.817 1.00 91.75 103 ILE A O 1
ATOM 844 N N . GLN A 1 104 ? -14.342 5.982 20.665 1.00 90.12 104 GLN A N 1
ATOM 845 C CA . GLN A 1 104 ? -14.736 7.036 19.735 1.00 90.12 104 GLN A CA 1
ATOM 846 C C . GLN A 1 104 ? -13.921 8.317 19.881 1.00 90.12 104 GLN A C 1
ATOM 848 O O . GLN A 1 104 ? -13.643 8.968 18.873 1.00 90.12 104 GLN A O 1
ATOM 853 N N . ASN A 1 105 ? -13.550 8.663 21.112 1.00 89.12 105 ASN A N 1
ATOM 854 C CA . ASN A 1 105 ? -12.870 9.916 21.416 1.00 89.12 105 ASN A CA 1
ATOM 855 C C . ASN A 1 105 ? -11.343 9.796 21.359 1.00 89.12 105 ASN A C 1
ATOM 857 O O . ASN A 1 105 ? -10.672 10.789 21.089 1.00 89.12 105 ASN A O 1
ATOM 861 N N . LYS A 1 106 ? -10.783 8.613 21.647 1.00 90.56 106 LYS A N 1
ATOM 862 C CA . LYS A 1 106 ? -9.332 8.414 21.813 1.00 90.56 106 LYS A CA 1
ATOM 863 C C . LYS A 1 106 ? -8.703 7.474 20.795 1.00 90.56 106 LYS A C 1
ATOM 865 O O . LYS A 1 106 ? -7.500 7.542 20.602 1.00 90.56 106 LYS A O 1
ATOM 870 N N . LEU A 1 107 ? -9.483 6.610 20.148 1.00 92.94 107 LEU A N 1
ATOM 871 C CA . LEU A 1 107 ? -8.966 5.550 19.273 1.00 92.94 107 LEU A CA 1
ATOM 872 C C . LEU A 1 107 ? -9.639 5.536 17.895 1.00 92.94 107 LEU A C 1
ATOM 874 O O . LEU A 1 107 ? -9.647 4.527 17.187 1.00 92.94 107 LEU A O 1
ATOM 878 N N . LYS A 1 108 ? -10.208 6.675 17.497 1.00 93.25 108 LYS A N 1
ATOM 879 C CA . LYS A 1 108 ? -10.732 6.899 16.153 1.00 93.25 108 LYS A CA 1
ATOM 880 C C . LYS A 1 108 ? -9.633 7.431 15.242 1.00 93.25 108 LYS A C 1
ATOM 882 O O . LYS A 1 108 ? -8.925 8.371 15.584 1.00 93.25 108 LYS A O 1
ATOM 887 N N . THR A 1 109 ? -9.556 6.874 14.044 1.00 92.50 109 THR A N 1
ATOM 888 C CA . THR A 1 109 ? -8.633 7.292 12.990 1.00 92.50 109 THR A CA 1
ATOM 889 C C . THR A 1 109 ? -9.289 7.111 11.614 1.00 92.50 109 THR A C 1
ATOM 891 O O . THR A 1 109 ? -10.490 6.845 11.503 1.00 92.50 109 THR A O 1
ATOM 894 N N . ASN A 1 110 ? -8.527 7.314 10.548 1.00 92.19 110 ASN A N 1
ATOM 895 C CA . ASN A 1 110 ? -8.938 7.058 9.174 1.00 92.19 110 ASN A CA 1
ATOM 896 C C . ASN A 1 110 ? -7.739 6.601 8.336 1.00 92.19 110 ASN A C 1
ATOM 898 O O . ASN A 1 110 ? -6.609 6.866 8.725 1.00 92.19 110 ASN A O 1
ATOM 902 N N . ILE A 1 111 ? -7.979 5.963 7.191 1.00 89.56 111 ILE A N 1
ATOM 903 C CA . ILE A 1 111 ? -6.997 5.816 6.108 1.00 89.56 111 ILE A CA 1
ATOM 904 C C . ILE A 1 111 ? -7.689 6.228 4.809 1.00 89.56 111 ILE A C 1
ATOM 906 O O . ILE A 1 111 ? -8.699 5.633 4.422 1.00 89.56 111 ILE A O 1
ATOM 910 N N . GLY A 1 112 ? -7.172 7.265 4.146 1.00 85.19 112 GLY A N 1
ATOM 911 C CA . GLY A 1 112 ? -7.842 7.869 2.996 1.00 85.19 112 GLY A CA 1
ATOM 912 C C . GLY A 1 112 ? -9.267 8.298 3.361 1.00 85.19 112 GLY A C 1
ATOM 913 O O . GLY A 1 112 ? -9.470 9.118 4.252 1.00 85.19 112 GLY A O 1
ATOM 914 N N . SER A 1 113 ? -10.264 7.714 2.696 1.00 86.12 113 SER A N 1
ATOM 915 C CA . SER A 1 113 ? -11.688 7.983 2.960 1.00 86.12 113 SER A CA 1
ATOM 916 C C . SER A 1 113 ? -12.348 7.023 3.962 1.00 86.12 113 SER A C 1
ATOM 918 O O . SER A 1 113 ? -13.516 7.211 4.306 1.00 86.12 113 SER A O 1
ATOM 920 N N . PHE A 1 114 ? -11.639 6.003 4.458 1.00 90.19 114 PHE A N 1
ATOM 921 C CA . PHE A 1 114 ? -12.206 5.020 5.384 1.00 90.19 114 PHE A CA 1
ATOM 922 C C . PHE A 1 114 ? -11.982 5.444 6.828 1.00 90.19 114 PHE A C 1
ATOM 924 O O . PHE A 1 114 ? -10.843 5.601 7.260 1.00 90.19 114 PHE A O 1
ATOM 931 N N . SER A 1 115 ? -13.060 5.582 7.599 1.00 93.06 115 SER A N 1
ATOM 932 C CA . SER A 1 115 ? -12.950 5.737 9.052 1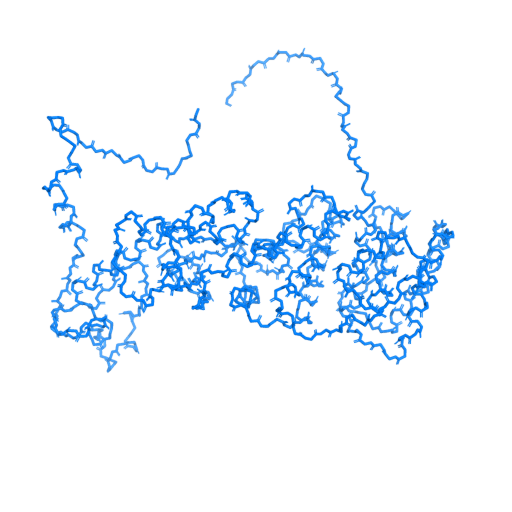.00 93.06 115 SER A CA 1
ATOM 933 C C . SER A 1 115 ? -12.636 4.393 9.700 1.00 93.06 115 SER A C 1
ATOM 935 O O . SER A 1 115 ? -13.136 3.358 9.256 1.00 93.06 115 SER A O 1
ATOM 937 N N . ALA A 1 116 ? -11.835 4.416 10.762 1.00 94.38 116 ALA A N 1
ATOM 938 C CA . ALA A 1 116 ? -11.473 3.225 11.513 1.00 94.38 116 ALA A CA 1
ATOM 939 C C . ALA A 1 116 ? -11.481 3.477 13.025 1.00 94.38 116 ALA A C 1
ATOM 941 O O . ALA A 1 116 ? -11.162 4.574 13.487 1.00 94.38 116 ALA A O 1
ATOM 942 N N . TYR A 1 117 ? -11.838 2.447 13.789 1.00 95.31 117 TYR A N 1
ATOM 943 C CA . TYR A 1 117 ? -11.588 2.385 15.228 1.00 95.31 117 TYR A CA 1
ATOM 944 C C . TYR A 1 117 ? -10.480 1.376 15.511 1.00 95.31 117 TYR A C 1
ATOM 946 O O . TYR A 1 117 ? -10.518 0.262 14.987 1.00 95.31 117 TYR A O 1
ATOM 954 N N . LEU A 1 118 ? -9.531 1.761 16.361 1.00 94.19 118 LEU A N 1
ATOM 955 C CA . LEU A 1 118 ? -8.561 0.853 16.962 1.00 94.19 118 LEU A CA 1
ATOM 956 C C . LEU A 1 118 ? -9.173 0.334 18.266 1.00 94.19 118 LEU A C 1
ATOM 958 O O . LEU A 1 118 ? -9.435 1.104 19.185 1.00 94.19 118 LEU A O 1
ATOM 962 N N . ILE A 1 119 ? -9.474 -0.957 18.332 1.00 93.12 119 ILE A N 1
ATOM 963 C CA . ILE A 1 119 ? -10.191 -1.560 19.459 1.00 93.12 119 ILE A CA 1
ATOM 964 C C . ILE A 1 119 ? -9.229 -2.482 20.208 1.00 93.12 119 ILE A C 1
ATOM 966 O O . ILE A 1 119 ? -8.962 -3.583 19.715 1.00 93.12 119 ILE A O 1
ATOM 970 N N . PRO A 1 120 ? -8.702 -2.069 21.374 1.00 89.06 120 PRO A N 1
ATOM 971 C CA . PRO A 1 120 ? -7.793 -2.888 22.153 1.00 89.06 120 PRO A CA 1
ATOM 972 C C . PRO A 1 120 ? -8.541 -4.065 22.779 1.00 89.06 120 PRO A C 1
ATOM 974 O O . PRO A 1 120 ? -9.699 -3.958 23.186 1.00 89.06 120 PRO A O 1
ATOM 977 N N . LYS A 1 121 ? -7.848 -5.191 22.875 1.00 88.19 121 LYS A N 1
ATOM 978 C CA . LYS A 1 121 ? -8.259 -6.405 23.567 1.00 88.19 121 LYS A CA 1
ATOM 979 C C . LYS A 1 121 ? -7.120 -6.786 24.499 1.00 88.19 121 LYS A C 1
ATOM 981 O O . LYS A 1 121 ? -6.053 -7.202 24.053 1.00 88.19 121 LYS A O 1
ATOM 986 N N . PHE A 1 122 ? -7.352 -6.608 25.790 1.00 85.81 122 PHE A N 1
ATOM 987 C CA . PHE A 1 122 ? -6.396 -6.983 26.821 1.00 85.81 122 PHE A CA 1
ATOM 988 C C . PHE A 1 122 ? -6.448 -8.498 27.035 1.00 85.81 122 PHE A C 1
ATOM 990 O O . PHE A 1 122 ? -7.528 -9.070 27.185 1.00 85.81 122 PHE A O 1
ATOM 997 N N . LEU A 1 123 ? -5.284 -9.141 27.000 1.00 83.81 123 LEU A N 1
ATOM 998 C CA . LEU A 1 123 ? -5.126 -10.587 27.178 1.00 83.81 123 LEU A CA 1
ATOM 999 C C . LEU A 1 123 ? -5.203 -10.987 28.653 1.00 83.81 123 LEU A C 1
ATOM 1001 O O . LEU A 1 123 ? -5.625 -12.094 28.981 1.00 83.81 123 LEU A O 1
ATOM 1005 N N . PHE A 1 124 ? -4.845 -10.058 29.538 1.00 82.44 124 PHE A N 1
ATOM 1006 C CA . PHE A 1 124 ? -4.865 -10.228 30.983 1.00 82.44 124 PHE A CA 1
ATOM 1007 C C . PHE A 1 124 ? -5.720 -9.146 31.637 1.00 82.44 124 PHE A C 1
ATOM 1009 O O . PHE A 1 124 ? -5.996 -8.094 31.056 1.00 82.44 124 PHE A O 1
ATOM 1016 N N . ASN A 1 125 ? -6.140 -9.398 32.874 1.00 77.31 125 ASN A N 1
ATOM 1017 C CA . ASN A 1 125 ? -6.874 -8.412 33.651 1.00 77.31 125 ASN A CA 1
ATOM 1018 C C . ASN A 1 125 ? -5.901 -7.351 34.185 1.00 77.31 125 ASN A C 1
ATOM 1020 O O . ASN A 1 125 ? -5.299 -7.521 35.245 1.00 77.31 125 ASN A O 1
ATOM 1024 N N . LEU A 1 126 ? -5.723 -6.277 33.420 1.00 74.06 126 LEU A N 1
ATOM 1025 C CA . LEU A 1 126 ? -4.814 -5.189 33.759 1.00 74.06 126 LEU A CA 1
ATOM 1026 C C . LEU A 1 126 ? -5.539 -4.143 34.605 1.00 74.06 126 LEU A C 1
ATOM 1028 O O . LEU A 1 126 ? -6.571 -3.599 34.208 1.00 74.06 126 LEU A O 1
ATOM 1032 N N . LYS A 1 127 ? -4.971 -3.823 35.768 1.00 78.38 127 LYS A N 1
ATOM 1033 C CA . LYS A 1 127 ? -5.387 -2.657 36.549 1.00 78.38 127 LYS A CA 1
ATOM 1034 C C . LYS A 1 127 ? -4.577 -1.457 36.076 1.00 78.38 127 LYS A C 1
ATOM 1036 O O . LYS A 1 127 ? -3.403 -1.349 36.407 1.00 78.38 127 LYS A O 1
ATOM 1041 N N . MET A 1 128 ? -5.209 -0.580 35.304 1.00 76.38 128 MET A N 1
ATOM 1042 C CA . MET A 1 128 ? -4.612 0.676 34.852 1.00 76.38 128 MET A CA 1
ATOM 1043 C C . MET A 1 128 ? -5.310 1.860 35.510 1.00 76.38 128 MET A C 1
ATOM 1045 O O . MET A 1 128 ? -6.536 1.872 35.647 1.00 76.38 128 MET A O 1
ATOM 1049 N N . THR A 1 129 ? -4.540 2.881 35.873 1.00 83.25 129 THR A N 1
ATOM 1050 C CA . THR A 1 129 ? -5.100 4.196 36.192 1.00 83.25 129 THR A CA 1
ATOM 1051 C C . THR A 1 129 ? -5.648 4.857 34.922 1.00 83.25 129 THR A C 1
ATOM 1053 O O . THR A 1 129 ? -5.289 4.495 33.798 1.00 83.25 129 THR A O 1
ATOM 1056 N N . SER A 1 130 ? -6.505 5.871 35.079 1.00 80.06 130 SER A N 1
ATOM 1057 C CA . SER A 1 130 ? -7.006 6.653 33.936 1.00 80.06 130 SER A CA 1
ATOM 1058 C C . SER A 1 130 ? -5.875 7.320 33.139 1.00 80.06 130 SER A C 1
ATOM 1060 O O . SER A 1 130 ? -6.002 7.509 31.927 1.00 80.06 130 SER A O 1
ATOM 1062 N N . GLU A 1 131 ? -4.779 7.688 33.807 1.00 81.31 131 GLU A N 1
ATOM 1063 C CA . GLU A 1 131 ? -3.602 8.275 33.167 1.00 81.31 131 GLU A CA 1
ATOM 1064 C C . GLU A 1 131 ? -2.871 7.238 32.309 1.00 81.31 131 GLU A C 1
ATOM 1066 O O . GLU A 1 131 ? -2.646 7.482 31.124 1.00 81.31 131 GLU A O 1
ATOM 1071 N N . GLN A 1 132 ? -2.599 6.051 32.863 1.00 81.50 132 GLN A N 1
ATOM 1072 C CA . GLN A 1 132 ? -1.965 4.945 32.139 1.00 81.50 132 GLN A CA 1
ATOM 1073 C C . GLN A 1 132 ? -2.789 4.525 30.916 1.00 81.50 132 GLN A C 1
ATOM 1075 O O . GLN A 1 132 ? -2.244 4.390 29.824 1.00 81.50 132 GLN A O 1
ATOM 1080 N N . LEU A 1 133 ? -4.114 4.401 31.061 1.00 82.25 133 LEU A N 1
ATOM 1081 C CA . LEU A 1 133 ? -5.008 4.082 29.944 1.00 82.25 133 LEU A CA 1
ATOM 1082 C C . LEU A 1 133 ? -4.982 5.168 28.851 1.00 82.25 133 LEU A C 1
ATOM 1084 O O . LEU A 1 133 ? -5.058 4.863 27.659 1.00 82.25 133 LEU A O 1
ATOM 1088 N N . SER A 1 134 ? -4.857 6.439 29.244 1.00 83.44 134 SER A N 1
ATOM 1089 C CA . SER A 1 134 ? -4.765 7.561 28.303 1.00 83.44 134 SER A CA 1
ATOM 1090 C C . SER A 1 134 ? -3.428 7.578 27.559 1.00 83.44 134 SER A C 1
ATOM 1092 O O . SER A 1 134 ? -3.424 7.741 26.339 1.00 83.44 134 SER A O 1
ATOM 1094 N N . LYS A 1 135 ? -2.306 7.370 28.263 1.00 80.81 135 LYS A N 1
ATOM 1095 C CA . LYS A 1 135 ? -0.971 7.229 27.656 1.00 80.81 135 LYS A CA 1
ATOM 1096 C C . LYS A 1 135 ? -0.939 6.053 26.676 1.00 80.81 135 LYS A C 1
ATOM 1098 O O . LYS A 1 135 ? -0.569 6.234 25.520 1.00 80.81 135 LYS A O 1
ATOM 1103 N N . PHE A 1 136 ? -1.459 4.899 27.092 1.00 82.56 136 PHE A N 1
ATOM 1104 C CA . PHE A 1 136 ? -1.629 3.714 26.250 1.00 82.56 136 PHE A CA 1
ATOM 1105 C C . PHE A 1 136 ? -2.397 4.013 24.954 1.00 82.56 136 PHE A C 1
ATOM 1107 O O . PHE A 1 136 ? -1.935 3.687 23.860 1.00 82.56 136 PHE A O 1
ATOM 1114 N N . ALA A 1 137 ? -3.563 4.659 25.047 1.00 85.62 137 ALA A N 1
ATOM 1115 C CA . ALA A 1 137 ? -4.357 4.967 23.862 1.00 85.62 137 ALA A CA 1
ATOM 1116 C C . ALA A 1 137 ? -3.645 5.948 22.924 1.00 85.62 137 ALA A C 1
ATOM 1118 O O . ALA A 1 137 ? -3.693 5.776 21.705 1.00 85.62 137 ALA A O 1
ATOM 1119 N N . ASN A 1 138 ? -2.943 6.938 23.485 1.00 85.19 138 ASN A N 1
ATOM 1120 C CA . ASN A 1 138 ? -2.128 7.866 22.708 1.00 85.19 138 ASN A CA 1
ATOM 1121 C C . ASN A 1 138 ? -0.995 7.140 21.974 1.00 85.19 138 ASN A C 1
ATOM 1123 O O . ASN A 1 138 ? -0.767 7.441 20.804 1.00 85.19 138 ASN A O 1
ATOM 1127 N N . PHE A 1 139 ? -0.326 6.182 22.622 1.00 81.88 139 PHE A N 1
ATOM 1128 C CA . PHE A 1 139 ? 0.706 5.353 21.999 1.00 81.88 139 PHE A CA 1
ATOM 1129 C C . PHE A 1 139 ? 0.141 4.550 20.821 1.00 81.88 139 PHE A C 1
ATOM 1131 O O . PHE A 1 139 ? 0.640 4.663 19.703 1.00 81.88 139 PHE A O 1
ATOM 1138 N N . VAL A 1 140 ? -0.946 3.798 21.034 1.00 83.44 140 VAL A N 1
ATOM 1139 C CA . VAL A 1 140 ? -1.576 2.976 19.982 1.00 83.44 140 VAL A CA 1
ATOM 1140 C C . VAL A 1 140 ? -2.006 3.832 18.790 1.00 83.44 140 VAL A C 1
ATOM 1142 O O . VAL A 1 140 ? -1.714 3.497 17.639 1.00 83.44 140 VAL A O 1
ATOM 1145 N N . LEU A 1 141 ? -2.677 4.957 19.056 1.00 88.38 141 LEU A N 1
ATOM 1146 C CA . LEU A 1 141 ? -3.133 5.864 18.009 1.00 88.38 141 LEU A CA 1
ATOM 1147 C C . LEU A 1 141 ? -1.955 6.511 17.267 1.00 88.38 141 LEU A C 1
ATOM 1149 O O . LEU A 1 141 ? -2.001 6.633 16.044 1.00 88.38 141 LEU A O 1
ATOM 1153 N N . PHE A 1 142 ? -0.909 6.917 17.988 1.00 86.06 142 PHE A N 1
ATOM 1154 C CA . PHE A 1 142 ? 0.297 7.492 17.403 1.00 86.06 142 PHE A CA 1
ATOM 1155 C C . PHE A 1 142 ? 1.004 6.485 16.493 1.00 86.06 142 PHE A C 1
ATOM 1157 O O . PHE A 1 142 ? 1.210 6.795 15.323 1.00 86.06 142 PHE A O 1
ATOM 1164 N N . SER A 1 143 ? 1.277 5.266 16.969 1.00 84.12 143 SER A N 1
ATOM 1165 C CA . SER A 1 143 ? 1.932 4.225 16.167 1.00 84.12 143 SER A CA 1
ATOM 1166 C C . SER A 1 143 ? 1.145 3.897 14.896 1.00 84.12 143 SER A C 1
ATOM 1168 O O . SER A 1 143 ? 1.730 3.815 13.818 1.00 84.12 143 SER A O 1
ATOM 1170 N N . PHE A 1 144 ? -0.187 3.785 14.975 1.00 89.00 144 PHE A N 1
ATOM 1171 C CA . PHE A 1 144 ? -1.003 3.603 13.771 1.00 89.00 144 PHE A CA 1
ATOM 1172 C C . PHE A 1 144 ? -0.913 4.800 12.822 1.00 89.00 144 PHE A C 1
ATOM 1174 O O . PHE A 1 144 ? -0.768 4.623 11.615 1.00 89.00 144 PHE A O 1
ATOM 1181 N N . ASN A 1 145 ? -1.012 6.024 13.343 1.00 89.62 145 ASN A N 1
ATOM 1182 C CA . ASN A 1 145 ? -0.993 7.224 12.513 1.00 89.62 145 ASN A CA 1
ATOM 1183 C C . ASN A 1 145 ? 0.360 7.429 11.820 1.00 89.62 145 ASN A C 1
ATOM 1185 O O . ASN A 1 145 ? 0.357 7.891 10.682 1.00 89.62 145 ASN A O 1
ATOM 1189 N N . THR A 1 146 ? 1.467 7.035 12.453 1.00 89.06 146 THR A N 1
ATOM 1190 C CA . THR A 1 146 ? 2.807 7.033 11.847 1.00 89.06 146 THR A CA 1
ATOM 1191 C C . THR A 1 146 ? 2.946 5.943 10.782 1.00 89.06 146 THR A C 1
ATOM 1193 O O . THR A 1 146 ? 3.503 6.192 9.718 1.00 89.06 146 THR A O 1
ATOM 1196 N N . ALA A 1 147 ? 2.390 4.746 11.005 1.00 89.69 147 ALA A N 1
ATOM 1197 C CA . ALA A 1 147 ? 2.333 3.705 9.970 1.00 89.69 147 ALA A CA 1
ATOM 1198 C C . ALA A 1 147 ? 1.422 4.103 8.795 1.00 89.69 147 ALA A C 1
ATOM 1200 O O . ALA A 1 147 ? 1.609 3.664 7.659 1.00 89.69 147 ALA A O 1
ATOM 1201 N N . ARG A 1 148 ? 0.412 4.934 9.067 1.00 90.69 148 ARG A N 1
ATOM 1202 C CA . ARG A 1 148 ? -0.491 5.477 8.058 1.00 90.69 148 ARG A CA 1
ATOM 1203 C C . ARG A 1 148 ? 0.152 6.574 7.226 1.00 90.69 148 ARG A C 1
ATOM 1205 O O . ARG A 1 148 ? -0.047 6.561 6.020 1.00 90.69 148 ARG A O 1
ATOM 1212 N N . ASN A 1 149 ? 0.807 7.534 7.865 1.00 88.06 149 ASN A N 1
ATOM 1213 C CA . ASN A 1 149 ? 1.483 8.648 7.217 1.00 88.06 149 ASN A CA 1
ATOM 1214 C C . ASN A 1 149 ? 2.878 8.753 7.824 1.00 88.06 149 ASN A C 1
ATOM 1216 O O . ASN A 1 149 ? 3.011 9.105 9.000 1.00 88.06 149 ASN A O 1
ATOM 1220 N N . PHE A 1 150 ? 3.890 8.410 7.035 1.00 80.12 150 PHE A N 1
ATOM 1221 C CA . PHE A 1 150 ? 5.268 8.340 7.495 1.00 80.12 150 PHE A CA 1
ATOM 1222 C C . PHE A 1 150 ? 5.848 9.752 7.676 1.00 80.12 150 PHE A C 1
ATOM 1224 O O . PHE A 1 150 ? 6.577 10.277 6.835 1.00 80.12 150 PHE A O 1
ATOM 1231 N N . GLU A 1 151 ? 5.516 10.374 8.805 1.00 73.44 151 GLU A N 1
ATOM 1232 C CA . GLU A 1 151 ? 6.023 11.673 9.243 1.00 73.44 151 GLU A CA 1
ATOM 1233 C C . GLU A 1 151 ? 6.653 11.560 10.637 1.00 73.44 151 GLU A C 1
ATOM 1235 O O . GLU A 1 151 ? 6.123 10.907 11.534 1.00 73.44 151 GLU A O 1
ATOM 1240 N N . GLY A 1 152 ? 7.786 12.241 10.844 1.00 64.94 152 GLY A N 1
ATOM 1241 C CA . GLY A 1 152 ? 8.387 12.378 12.172 1.00 64.94 152 GLY A CA 1
ATOM 1242 C C . GLY A 1 152 ? 9.009 11.097 12.734 1.00 64.94 152 GLY A C 1
ATOM 1243 O O . GLY A 1 152 ? 8.818 10.801 13.910 1.00 64.94 152 GLY A O 1
ATOM 1244 N N . ILE A 1 153 ? 9.794 10.368 11.933 1.00 71.81 153 ILE A N 1
ATOM 1245 C CA .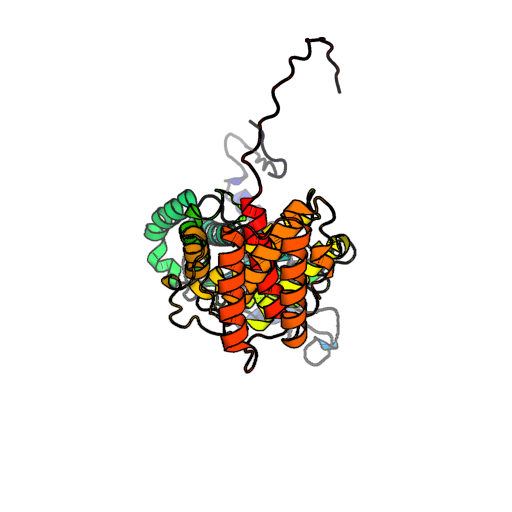 ILE A 1 153 ? 10.483 9.140 12.370 1.00 71.81 153 ILE A CA 1
ATOM 1246 C C . ILE A 1 153 ? 11.341 9.325 13.633 1.00 71.81 153 ILE A C 1
ATOM 1248 O O . ILE A 1 153 ? 11.356 8.453 14.495 1.00 71.81 153 ILE A O 1
ATOM 1252 N N . ASN A 1 154 ? 11.985 10.484 13.795 1.00 72.88 154 ASN A N 1
ATOM 1253 C CA . ASN A 1 154 ? 12.749 10.788 15.008 1.00 72.88 154 ASN A CA 1
ATOM 1254 C C . ASN A 1 154 ? 11.825 10.834 16.231 1.00 72.88 154 ASN A C 1
ATOM 1256 O O . ASN A 1 154 ? 12.048 10.101 17.184 1.00 72.88 154 ASN A O 1
ATOM 1260 N N . LYS A 1 155 ? 10.693 11.552 16.138 1.00 74.62 155 LYS A N 1
ATOM 1261 C CA . LYS A 1 155 ? 9.659 11.569 17.191 1.00 74.62 155 LYS A CA 1
ATOM 1262 C C . LYS A 1 155 ? 9.087 10.179 17.462 1.00 74.62 155 LYS A C 1
ATOM 1264 O O . LYS A 1 155 ? 8.681 9.896 18.584 1.00 74.62 155 LYS A O 1
ATOM 1269 N N . PHE A 1 156 ? 9.009 9.331 16.438 1.00 74.88 156 PHE A N 1
ATOM 1270 C CA . PHE A 1 156 ? 8.578 7.950 16.592 1.00 74.88 156 PHE A CA 1
ATOM 1271 C C . PHE A 1 156 ? 9.582 7.125 17.395 1.00 74.88 156 PHE A C 1
ATOM 1273 O O . PHE A 1 156 ? 9.169 6.467 18.344 1.00 74.88 156 PHE A O 1
ATOM 1280 N N . TYR A 1 157 ? 10.876 7.194 17.076 1.00 75.25 157 TYR A N 1
ATOM 1281 C CA . TYR A 1 157 ? 11.905 6.498 17.847 1.00 75.25 157 TYR A CA 1
ATOM 1282 C C . TYR A 1 157 ? 12.069 7.058 19.258 1.00 75.25 157 TYR A C 1
ATOM 1284 O O . TYR A 1 157 ? 12.239 6.268 20.182 1.00 75.25 157 TYR A O 1
ATOM 1292 N N . ASP A 1 158 ? 11.972 8.374 19.438 1.00 74.62 158 ASP A N 1
ATOM 1293 C CA . ASP A 1 158 ? 12.032 9.011 20.755 1.00 74.62 158 ASP A CA 1
ATOM 1294 C C . ASP A 1 158 ? 10.882 8.511 21.636 1.00 74.62 158 ASP A C 1
ATOM 1296 O O . ASP A 1 158 ? 11.126 7.971 22.711 1.00 74.62 158 ASP A O 1
ATOM 1300 N N . ARG A 1 159 ? 9.642 8.535 21.124 1.00 70.44 159 ARG A N 1
ATOM 1301 C CA . ARG A 1 159 ? 8.484 7.968 21.833 1.00 70.44 159 ARG A CA 1
ATOM 1302 C C . ARG A 1 159 ? 8.597 6.474 22.049 1.00 70.44 159 ARG A C 1
ATOM 1304 O O . ARG A 1 159 ? 8.275 5.997 23.124 1.00 70.44 159 ARG A O 1
ATOM 1311 N N . ILE A 1 160 ? 9.062 5.721 21.053 1.00 70.12 160 ILE A N 1
ATOM 1312 C CA . ILE A 1 160 ? 9.290 4.290 21.232 1.00 70.12 160 ILE A CA 1
ATOM 1313 C C . ILE A 1 160 ? 10.257 4.054 22.377 1.00 70.12 160 ILE A C 1
ATOM 1315 O O . ILE A 1 160 ? 9.966 3.156 23.146 1.00 70.12 160 ILE A O 1
ATOM 1319 N N . ARG A 1 161 ? 11.351 4.814 22.507 1.00 65.75 161 ARG A N 1
ATOM 1320 C CA . ARG A 1 161 ? 12.333 4.658 23.592 1.00 65.75 161 ARG A CA 1
ATOM 1321 C C . ARG A 1 161 ? 11.772 5.085 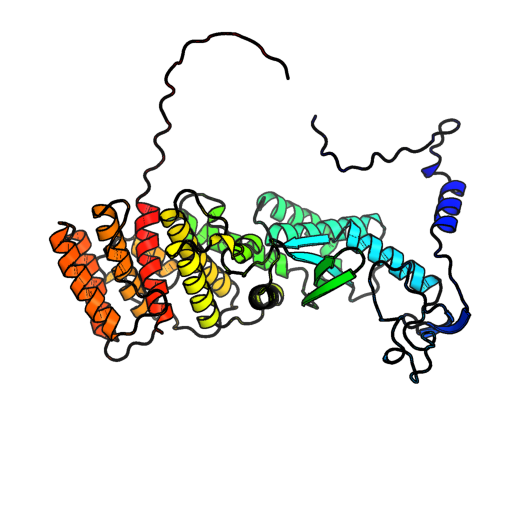24.944 1.00 65.75 161 ARG A C 1
ATOM 1323 O O . ARG A 1 161 ? 11.936 4.342 25.906 1.00 65.75 161 ARG A O 1
ATOM 1330 N N . GLU A 1 162 ? 11.115 6.239 25.007 1.00 65.75 162 GLU A N 1
ATOM 1331 C CA . GLU A 1 162 ? 10.485 6.760 26.227 1.00 65.75 162 GLU A CA 1
ATOM 1332 C C . GLU A 1 162 ? 9.387 5.809 26.731 1.00 65.75 162 GLU A C 1
ATOM 1334 O O . GLU A 1 162 ? 9.375 5.435 27.902 1.00 65.75 162 GLU A O 1
ATOM 1339 N N . ASP A 1 163 ? 8.532 5.325 25.827 1.00 61.53 163 ASP A N 1
ATOM 1340 C CA . ASP A 1 163 ? 7.409 4.444 26.147 1.00 61.53 163 ASP A CA 1
ATOM 1341 C C . ASP A 1 163 ? 7.828 2.957 26.247 1.00 61.53 163 ASP A C 1
ATOM 1343 O O . ASP A 1 163 ? 7.157 2.174 26.916 1.00 61.53 163 ASP A O 1
ATOM 1347 N N . TYR A 1 164 ? 8.927 2.506 25.617 1.00 53.09 164 TYR A N 1
ATOM 1348 C CA . TYR A 1 164 ? 9.390 1.107 25.759 1.00 53.09 164 TYR A CA 1
ATOM 1349 C C . TYR A 1 164 ? 9.721 0.782 27.209 1.00 53.09 164 TYR A C 1
ATOM 1351 O O . TYR A 1 164 ? 9.425 -0.312 27.675 1.00 53.09 164 TYR A O 1
ATOM 1359 N N . ILE A 1 165 ? 10.340 1.738 27.901 1.00 49.78 165 ILE A N 1
ATOM 1360 C CA . ILE A 1 165 ? 10.835 1.557 29.263 1.00 49.78 165 ILE A CA 1
ATOM 1361 C C . ILE A 1 165 ? 9.667 1.526 30.266 1.00 49.78 165 ILE A C 1
ATOM 1363 O O . ILE A 1 165 ? 9.756 0.836 31.276 1.00 49.78 165 ILE A O 1
ATOM 1367 N N . GLU A 1 166 ? 8.550 2.212 29.983 1.00 54.84 166 GLU A N 1
ATOM 1368 C CA . GLU A 1 166 ? 7.381 2.282 30.880 1.00 54.84 166 GLU A CA 1
ATOM 1369 C C . GLU A 1 166 ? 6.354 1.142 30.633 1.00 54.84 166 GLU A C 1
ATOM 1371 O O . GLU A 1 166 ? 5.560 0.837 31.523 1.00 54.84 166 GLU A O 1
ATOM 1376 N N . TYR A 1 167 ? 6.368 0.475 29.462 1.00 57.41 167 TYR A N 1
ATOM 1377 C CA . TYR A 1 167 ? 5.289 -0.440 29.028 1.00 57.41 167 TYR A CA 1
ATOM 1378 C C . TYR A 1 167 ? 5.724 -1.824 28.509 1.00 57.41 167 TYR A C 1
ATOM 1380 O O . TYR A 1 167 ? 4.905 -2.492 27.871 1.00 57.41 167 TYR A O 1
ATOM 1388 N N . ASP A 1 168 ? 6.950 -2.293 28.753 1.00 56.81 168 ASP A N 1
ATOM 1389 C CA . ASP A 1 168 ? 7.410 -3.600 28.235 1.00 56.81 168 ASP A CA 1
ATOM 1390 C C . ASP A 1 168 ? 6.508 -4.771 28.702 1.00 56.81 168 ASP A C 1
ATOM 1392 O O . ASP A 1 168 ? 6.059 -5.585 27.890 1.00 56.81 168 ASP A O 1
ATOM 1396 N N . ASP A 1 169 ? 6.073 -4.756 29.970 1.00 56.94 169 ASP A N 1
ATOM 1397 C CA . ASP A 1 169 ? 5.095 -5.716 30.516 1.00 56.94 169 ASP A CA 1
ATOM 1398 C C . ASP A 1 169 ? 3.684 -5.561 29.905 1.00 56.94 169 ASP A C 1
ATOM 1400 O O . ASP A 1 169 ? 2.903 -6.514 29.813 1.00 56.94 169 ASP A O 1
ATOM 1404 N N . ILE A 1 170 ? 3.326 -4.353 29.456 1.00 61.16 170 ILE A N 1
ATOM 1405 C CA . ILE A 1 170 ? 1.994 -4.042 28.919 1.00 61.16 170 ILE A CA 1
ATOM 1406 C C . ILE A 1 170 ? 1.910 -4.366 27.425 1.00 61.16 170 ILE A C 1
ATOM 1408 O O . ILE A 1 170 ? 0.855 -4.816 26.987 1.00 61.16 170 ILE A O 1
ATOM 1412 N N . LYS A 1 171 ? 2.986 -4.227 26.637 1.00 61.31 171 LYS A N 1
ATOM 1413 C CA . LYS A 1 171 ? 2.981 -4.524 25.189 1.00 61.31 171 LYS A CA 1
ATOM 1414 C C . LYS A 1 171 ? 2.574 -5.957 24.869 1.00 61.31 171 LYS A C 1
ATOM 1416 O O . LYS A 1 171 ? 1.796 -6.169 23.948 1.00 61.31 171 LYS A O 1
ATOM 1421 N N . ASN A 1 172 ? 3.004 -6.924 25.671 1.00 67.00 172 ASN A N 1
ATOM 1422 C CA . ASN A 1 172 ? 2.598 -8.323 25.501 1.00 67.00 172 ASN A CA 1
ATOM 1423 C C . ASN A 1 172 ? 1.232 -8.641 26.133 1.00 67.00 172 ASN A C 1
ATOM 1425 O O . ASN A 1 172 ? 0.750 -9.769 26.055 1.00 67.00 172 ASN A O 1
ATOM 1429 N N . SER A 1 173 ? 0.588 -7.650 26.752 1.00 75.00 173 SER A N 1
ATOM 1430 C CA . SER A 1 173 ? -0.673 -7.810 27.474 1.00 75.00 173 SER A CA 1
ATOM 1431 C C . SER A 1 173 ? -1.899 -7.358 26.677 1.00 75.00 173 SER A C 1
ATOM 1433 O O . SER A 1 173 ? -3.023 -7.455 27.181 1.00 75.00 173 SER A O 1
ATOM 1435 N N . PHE A 1 174 ? -1.730 -6.880 25.439 1.00 80.94 174 PHE A N 1
ATOM 1436 C CA . PHE A 1 174 ? -2.845 -6.541 24.558 1.00 80.94 174 PHE A CA 1
ATOM 1437 C C . PHE A 1 174 ? -2.557 -6.843 23.091 1.00 80.94 174 PHE A C 1
ATOM 1439 O O . PHE A 1 174 ? -1.427 -6.835 22.619 1.00 80.94 174 PHE A O 1
ATOM 1446 N N . ILE A 1 175 ? -3.646 -7.033 22.367 1.00 89.12 175 ILE A N 1
ATOM 1447 C CA . ILE A 1 175 ? -3.721 -6.976 20.911 1.00 89.12 175 ILE A CA 1
ATOM 1448 C C . ILE A 1 175 ? -4.767 -5.930 20.550 1.00 89.12 175 ILE A C 1
ATOM 1450 O O . ILE A 1 175 ? -5.537 -5.487 21.406 1.00 89.12 175 ILE A O 1
ATOM 1454 N N . PHE A 1 176 ? -4.827 -5.507 19.299 1.00 89.50 176 PHE A N 1
ATOM 1455 C CA . PHE A 1 176 ? -5.872 -4.592 18.858 1.00 89.50 176 PHE A CA 1
ATOM 1456 C C . PHE A 1 176 ? -6.551 -5.100 17.595 1.00 89.50 176 PHE A C 1
ATOM 1458 O O . PHE A 1 176 ? -6.036 -5.925 16.848 1.00 89.50 176 PHE A O 1
ATOM 1465 N N . ASN A 1 177 ? -7.754 -4.595 17.371 1.00 94.69 177 ASN A N 1
ATOM 1466 C CA . ASN A 1 177 ? -8.525 -4.843 16.170 1.00 94.69 177 ASN A CA 1
ATOM 1467 C C . ASN A 1 177 ? -8.697 -3.520 15.426 1.00 94.69 177 ASN A C 1
ATOM 1469 O O . ASN A 1 177 ? -8.861 -2.475 16.056 1.00 94.69 177 ASN A O 1
ATOM 1473 N N . VAL A 1 178 ? -8.706 -3.556 14.098 1.00 95.44 178 VAL A N 1
ATOM 1474 C CA . VAL A 1 178 ? -9.019 -2.392 13.262 1.00 95.44 178 VAL A CA 1
ATOM 1475 C C . VAL A 1 178 ? -10.405 -2.599 12.667 1.00 95.44 178 VAL A C 1
ATOM 1477 O O . VAL A 1 178 ? -10.611 -3.484 11.836 1.00 95.44 178 VAL A O 1
ATOM 1480 N N . LEU A 1 179 ? -11.370 -1.788 13.100 1.00 95.44 179 LEU A N 1
ATOM 1481 C CA . LEU A 1 179 ? -12.738 -1.807 12.587 1.00 95.44 179 LEU A CA 1
ATOM 1482 C C . LEU A 1 179 ? -12.925 -0.664 11.592 1.00 95.44 179 LEU A C 1
ATOM 1484 O O . LEU A 1 179 ? -13.128 0.476 12.006 1.00 95.44 179 LEU A O 1
ATOM 1488 N N . PHE A 1 180 ? -12.896 -0.964 10.295 1.00 95.00 180 PHE A N 1
ATOM 1489 C CA . PHE A 1 180 ? -13.258 -0.012 9.249 1.00 95.00 180 PHE A CA 1
ATOM 1490 C C . PHE A 1 180 ? -14.771 0.125 9.151 1.00 95.00 180 PHE A C 1
ATOM 1492 O O . PHE A 1 180 ? -15.502 -0.868 9.089 1.00 95.00 180 PHE A O 1
ATOM 1499 N N . PHE A 1 181 ? -15.247 1.363 9.087 1.00 91.56 181 PHE A N 1
ATOM 1500 C CA . PHE A 1 181 ? -16.669 1.665 9.043 1.00 91.56 181 PHE A CA 1
ATOM 1501 C C . PHE A 1 181 ? -16.969 2.905 8.204 1.00 91.56 181 PHE A C 1
ATOM 1503 O O . PHE A 1 181 ? -16.116 3.762 7.964 1.00 91.56 181 PHE A O 1
ATOM 1510 N N . LYS A 1 182 ? -18.234 3.021 7.807 1.00 87.38 182 LYS A N 1
ATOM 1511 C CA . LYS A 1 182 ? -18.814 4.241 7.257 1.00 87.38 182 LYS A CA 1
ATOM 1512 C C . LYS A 1 182 ? -20.038 4.627 8.070 1.00 87.38 182 LYS A C 1
ATOM 1514 O O . LYS A 1 182 ? -20.895 3.791 8.342 1.00 87.38 182 LYS A O 1
ATOM 1519 N N . LYS A 1 183 ? -20.124 5.899 8.449 1.00 80.31 183 LYS A N 1
ATOM 1520 C CA . LYS A 1 183 ? -21.293 6.446 9.137 1.00 80.31 183 LYS A CA 1
ATOM 1521 C C . LYS A 1 183 ? -22.195 7.144 8.122 1.00 80.31 183 LYS A C 1
ATOM 1523 O O . LYS A 1 183 ? -21.720 7.987 7.368 1.00 80.31 183 LYS A O 1
ATOM 1528 N N . ASN A 1 184 ? -23.475 6.798 8.111 1.00 75.19 184 ASN A N 1
ATOM 1529 C CA . ASN A 1 184 ? -24.514 7.495 7.365 1.00 75.19 184 ASN A CA 1
ATOM 1530 C C . ASN A 1 184 ? -25.627 7.891 8.342 1.00 75.19 184 ASN A C 1
ATOM 1532 O O . ASN A 1 184 ? -26.400 7.045 8.789 1.00 75.19 184 ASN A O 1
ATOM 1536 N N . LYS A 1 185 ? -25.680 9.172 8.726 1.00 73.62 185 LYS A N 1
ATOM 1537 C CA . LYS A 1 185 ? -26.546 9.667 9.812 1.00 73.62 185 LYS A CA 1
ATOM 1538 C C . LYS A 1 185 ? -26.369 8.833 11.099 1.00 73.62 185 LYS A C 1
ATOM 1540 O O . LYS A 1 185 ? -25.281 8.826 11.677 1.00 73.62 185 LYS A O 1
ATOM 1545 N N . ALA A 1 186 ? -27.422 8.146 11.544 1.00 67.25 186 ALA A N 1
ATOM 1546 C CA . ALA A 1 186 ? -27.435 7.289 12.729 1.00 67.25 186 ALA A CA 1
ATOM 1547 C C . ALA A 1 186 ? -27.041 5.826 12.438 1.00 67.25 186 ALA A C 1
ATOM 1549 O O . ALA A 1 186 ? -26.971 5.010 13.355 1.00 67.25 186 ALA A O 1
ATOM 1550 N N . GLU A 1 187 ? -26.803 5.466 11.176 1.00 71.25 187 GLU A N 1
ATOM 1551 C CA . GLU A 1 187 ? -26.405 4.120 10.777 1.00 71.25 187 GLU A CA 1
ATOM 1552 C C . GLU A 1 187 ? -24.882 4.021 10.641 1.00 71.25 187 GLU A C 1
ATOM 1554 O O . GLU A 1 187 ? -24.231 4.863 10.018 1.00 71.25 187 GLU A O 1
ATOM 1559 N N . MET A 1 188 ? -24.303 2.976 11.230 1.00 81.88 188 MET A N 1
ATOM 1560 C CA . MET A 1 188 ? -22.894 2.633 11.085 1.00 81.88 188 MET A CA 1
ATOM 1561 C C . MET A 1 188 ? -22.793 1.346 10.275 1.00 81.88 188 MET A C 1
ATOM 1563 O O . MET A 1 188 ? -23.143 0.270 10.751 1.00 81.88 188 MET A O 1
ATOM 1567 N N . LYS A 1 189 ? -22.291 1.458 9.048 1.00 86.56 189 LYS A N 1
ATOM 1568 C CA . LYS A 1 189 ? -22.005 0.315 8.189 1.00 86.56 189 LYS A CA 1
ATOM 1569 C C . LYS A 1 189 ? -20.584 -0.164 8.448 1.00 86.56 189 LYS A C 1
ATOM 1571 O O . LYS A 1 189 ? -19.627 0.562 8.176 1.00 86.56 189 LYS A O 1
ATOM 1576 N N . ILE A 1 190 ? -20.448 -1.387 8.945 1.00 90.00 190 ILE A N 1
ATOM 1577 C CA . ILE A 1 190 ? -19.149 -2.050 9.082 1.00 90.00 190 ILE A CA 1
ATOM 1578 C C . ILE A 1 190 ? -18.646 -2.427 7.685 1.00 90.00 190 ILE A C 1
ATOM 1580 O O . ILE A 1 190 ? -19.386 -3.003 6.888 1.00 90.00 190 ILE A O 1
ATOM 1584 N N . LEU A 1 191 ? -17.399 -2.069 7.383 1.00 92.44 191 LEU A N 1
ATOM 1585 C CA . LEU A 1 191 ? -16.758 -2.356 6.099 1.00 92.44 191 LEU A CA 1
ATOM 1586 C C . LEU A 1 191 ? -15.835 -3.575 6.195 1.00 92.44 191 LEU A C 1
ATOM 1588 O O . LEU A 1 191 ? -15.899 -4.452 5.339 1.00 92.44 191 LEU A O 1
ATOM 1592 N N . LYS A 1 192 ? -14.990 -3.632 7.232 1.00 94.62 192 LYS A N 1
ATOM 1593 C CA . LYS A 1 192 ? -14.047 -4.731 7.499 1.00 94.62 192 LYS A CA 1
ATOM 1594 C C . LYS A 1 192 ? -13.620 -4.682 8.966 1.00 94.62 192 LYS A C 1
ATOM 1596 O O . LYS A 1 192 ? -13.446 -3.598 9.517 1.00 94.62 192 LYS A O 1
ATOM 1601 N N . LEU A 1 193 ? -13.436 -5.844 9.580 1.00 95.50 193 LEU A N 1
ATOM 1602 C CA . LEU A 1 193 ? -12.835 -5.985 10.904 1.00 95.50 193 LEU A CA 1
ATOM 1603 C C . LEU A 1 193 ? -11.580 -6.846 10.768 1.00 95.50 193 LEU A C 1
ATOM 1605 O O . LEU A 1 193 ? -11.689 -8.024 10.436 1.00 95.50 193 LEU A O 1
ATOM 1609 N N . ILE A 1 194 ? -10.417 -6.252 11.018 1.00 96.44 194 ILE A N 1
ATOM 1610 C CA . ILE A 1 194 ? -9.132 -6.952 11.100 1.00 96.44 194 ILE A CA 1
ATOM 1611 C C . ILE A 1 194 ? -8.881 -7.228 12.579 1.00 96.44 194 ILE A C 1
ATOM 1613 O O . ILE A 1 194 ? -8.959 -6.297 13.386 1.00 96.44 194 ILE A O 1
ATOM 1617 N N . LYS A 1 195 ? -8.658 -8.490 12.944 1.00 95.25 195 LYS A N 1
ATOM 1618 C CA . LYS A 1 195 ? -8.612 -8.920 14.344 1.00 95.25 195 LYS A CA 1
ATOM 1619 C C . LYS A 1 195 ? -7.214 -9.301 14.795 1.00 95.25 195 LYS A C 1
ATOM 1621 O O . LYS A 1 195 ? -6.389 -9.681 13.977 1.00 95.25 195 LYS A O 1
ATOM 1626 N N . ASP A 1 196 ? -7.033 -9.250 16.111 1.00 93.06 196 ASP A N 1
ATOM 1627 C CA . ASP A 1 196 ? -5.921 -9.868 16.831 1.00 93.06 196 ASP A CA 1
ATOM 1628 C C . ASP A 1 196 ? -4.532 -9.428 16.324 1.00 93.06 196 ASP A C 1
ATOM 1630 O O . ASP A 1 196 ? -3.616 -10.228 16.157 1.00 93.06 196 ASP A O 1
ATOM 1634 N N . ILE A 1 197 ? -4.377 -8.124 16.084 1.00 91.56 197 ILE A N 1
ATOM 1635 C CA . ILE A 1 197 ? -3.147 -7.538 15.554 1.00 91.56 197 ILE A CA 1
ATOM 1636 C C . ILE A 1 197 ? -2.201 -7.225 16.723 1.00 91.56 197 ILE A C 1
ATOM 1638 O O . ILE A 1 197 ? -2.622 -6.565 17.686 1.00 91.56 197 ILE A O 1
ATOM 1642 N N . PRO A 1 198 ? -0.934 -7.668 16.664 1.00 87.69 198 PRO A N 1
ATOM 1643 C CA . PRO A 1 198 ? 0.018 -7.425 17.733 1.00 87.69 198 PRO A CA 1
ATOM 1644 C C . PRO A 1 198 ? 0.523 -5.966 17.722 1.00 87.69 198 PRO A C 1
ATOM 1646 O O . PRO A 1 198 ? 0.618 -5.350 16.654 1.00 87.69 198 PRO A O 1
ATOM 1649 N N . PRO A 1 199 ? 0.864 -5.384 18.891 1.00 78.31 199 PRO A N 1
ATOM 1650 C CA . PRO A 1 199 ? 1.310 -3.986 19.015 1.00 78.31 199 PRO A CA 1
ATOM 1651 C C . PRO A 1 199 ? 2.547 -3.627 18.190 1.00 78.31 199 PRO A C 1
ATOM 1653 O O . PRO A 1 199 ? 2.661 -2.501 17.703 1.00 78.31 199 PRO A O 1
ATOM 1656 N N . ASP A 1 200 ? 3.460 -4.579 18.016 1.00 83.50 200 ASP A N 1
ATOM 1657 C CA . ASP A 1 200 ? 4.707 -4.419 17.266 1.00 83.50 200 ASP A CA 1
ATOM 1658 C C . ASP A 1 200 ? 4.494 -4.307 15.749 1.00 83.50 200 ASP A C 1
ATOM 1660 O O . ASP A 1 200 ? 5.365 -3.806 15.034 1.00 83.50 200 ASP A O 1
ATOM 1664 N N . ARG A 1 201 ? 3.321 -4.709 15.242 1.00 90.81 201 ARG A N 1
ATOM 1665 C CA . ARG A 1 201 ? 3.046 -4.727 13.807 1.00 90.81 201 ARG A CA 1
ATOM 1666 C C . ARG A 1 201 ? 3.250 -3.359 13.178 1.00 90.81 201 ARG A C 1
ATOM 1668 O O . ARG A 1 201 ? 3.889 -3.261 12.136 1.00 90.81 201 ARG A O 1
ATOM 1675 N N . PHE A 1 202 ? 2.725 -2.301 13.790 1.00 88.25 202 PHE A N 1
ATOM 1676 C CA . PHE A 1 202 ? 2.864 -0.948 13.247 1.00 88.25 202 PHE A CA 1
ATOM 1677 C C . PHE A 1 202 ? 4.310 -0.473 13.258 1.00 88.25 202 PHE A C 1
ATOM 1679 O O . PHE A 1 202 ? 4.743 0.140 12.285 1.00 88.25 202 PHE A O 1
ATOM 1686 N N . THR A 1 203 ? 5.075 -0.831 14.290 1.00 87.25 203 THR A N 1
ATOM 1687 C CA . THR A 1 203 ? 6.519 -0.591 14.321 1.00 87.25 203 THR A CA 1
ATOM 1688 C C . THR A 1 203 ? 7.197 -1.255 13.134 1.00 87.25 203 THR A C 1
ATOM 1690 O O . THR A 1 203 ? 7.923 -0.590 12.400 1.00 87.25 203 THR A O 1
ATOM 1693 N N . LYS A 1 204 ? 6.869 -2.523 12.857 1.00 92.31 204 LYS A N 1
ATOM 1694 C CA . LYS A 1 204 ? 7.423 -3.240 11.708 1.00 92.31 204 LYS A CA 1
ATOM 1695 C C . LYS A 1 204 ? 7.085 -2.573 10.374 1.00 92.31 204 LYS A C 1
ATOM 1697 O O . LYS A 1 204 ? 7.946 -2.500 9.495 1.00 92.31 204 LYS A O 1
ATOM 1702 N N . LEU A 1 205 ? 5.854 -2.080 10.213 1.00 95.38 205 LEU A N 1
ATOM 1703 C CA . LEU A 1 205 ? 5.443 -1.351 9.010 1.00 95.38 205 LEU A CA 1
ATOM 1704 C C . LEU A 1 205 ? 6.274 -0.071 8.823 1.00 95.38 205 LEU A C 1
ATOM 1706 O O . LEU A 1 205 ? 6.780 0.149 7.726 1.00 95.38 205 LEU A O 1
ATOM 1710 N N . ILE A 1 206 ? 6.459 0.717 9.887 1.00 92.38 206 ILE A N 1
ATOM 1711 C CA . ILE A 1 206 ? 7.214 1.984 9.877 1.00 92.38 206 ILE A CA 1
ATOM 1712 C C . ILE A 1 206 ? 8.700 1.742 9.595 1.00 92.38 206 ILE A C 1
ATOM 1714 O O . ILE A 1 206 ? 9.291 2.402 8.741 1.00 92.38 206 ILE A O 1
ATOM 1718 N N . GLU A 1 207 ? 9.309 0.770 10.273 1.00 92.88 207 GLU A N 1
ATOM 1719 C CA . GLU A 1 207 ? 10.708 0.396 10.051 1.00 92.88 207 GLU A CA 1
ATOM 1720 C C . GLU A 1 207 ? 10.949 -0.070 8.617 1.00 92.88 207 GLU A C 1
ATOM 1722 O O . GLU A 1 207 ? 11.975 0.254 8.024 1.00 92.88 207 GLU A O 1
ATOM 1727 N N . THR A 1 208 ? 9.992 -0.796 8.033 1.00 97.19 208 THR A N 1
ATOM 1728 C CA . THR A 1 208 ? 10.096 -1.252 6.643 1.00 97.19 208 THR A CA 1
ATOM 1729 C C . THR A 1 208 ? 9.983 -0.080 5.670 1.00 97.19 208 THR A C 1
ATOM 1731 O O . THR A 1 208 ? 10.742 -0.027 4.704 1.00 97.19 208 THR A O 1
ATOM 1734 N N . THR A 1 209 ? 9.129 0.912 5.948 1.00 95.94 209 THR A N 1
ATOM 1735 C CA . THR A 1 209 ? 9.078 2.158 5.166 1.00 95.94 209 THR A CA 1
ATOM 1736 C C . THR A 1 209 ? 10.433 2.860 5.188 1.00 95.94 209 THR A C 1
ATOM 1738 O O . THR A 1 209 ? 10.960 3.204 4.130 1.00 95.94 209 THR A O 1
ATOM 1741 N N . ASN A 1 210 ? 11.039 3.002 6.373 1.00 94.25 210 ASN A N 1
ATOM 1742 C CA . ASN A 1 210 ? 12.360 3.613 6.510 1.00 94.25 210 ASN A CA 1
ATOM 1743 C C . ASN A 1 210 ? 13.451 2.803 5.799 1.00 94.25 210 ASN A C 1
ATOM 1745 O O . ASN A 1 210 ? 14.290 3.369 5.108 1.00 94.25 210 ASN A O 1
ATOM 1749 N N . LYS A 1 211 ? 13.416 1.472 5.915 1.00 95.88 211 LYS A N 1
ATOM 1750 C CA . LYS A 1 211 ? 14.362 0.576 5.243 1.00 95.88 211 LYS A CA 1
ATOM 1751 C C . LYS A 1 211 ? 14.311 0.744 3.725 1.00 95.88 211 LYS A C 1
ATOM 1753 O O . LYS A 1 211 ? 15.358 0.837 3.091 1.00 95.88 211 LYS A O 1
ATOM 1758 N N . VAL A 1 212 ? 13.112 0.804 3.142 1.00 96.75 212 VAL A N 1
ATOM 1759 C CA . VAL A 1 212 ? 12.932 1.035 1.700 1.00 96.75 212 VAL A CA 1
ATOM 1760 C C . VAL A 1 212 ? 13.429 2.423 1.301 1.00 96.75 212 VAL A C 1
ATOM 1762 O O . VAL A 1 212 ? 14.147 2.537 0.309 1.00 96.75 212 VAL A O 1
ATOM 1765 N N . LYS A 1 213 ? 13.105 3.458 2.088 1.00 94.38 213 LYS A N 1
ATOM 1766 C CA . LYS A 1 213 ? 13.590 4.827 1.868 1.00 94.38 213 LYS A CA 1
ATOM 1767 C C . LYS A 1 213 ? 15.121 4.873 1.841 1.00 94.38 213 LYS A C 1
ATOM 1769 O O . LYS A 1 213 ? 15.694 5.321 0.855 1.00 94.38 213 LYS A O 1
ATOM 1774 N N . GLU A 1 214 ? 15.776 4.353 2.878 1.00 94.00 214 GLU A N 1
ATOM 1775 C CA . GLU A 1 214 ? 17.239 4.338 2.986 1.00 94.00 214 GLU A CA 1
ATOM 1776 C C . GLU A 1 214 ? 17.897 3.524 1.874 1.00 94.00 214 GLU A C 1
ATOM 1778 O O . GLU A 1 214 ? 18.932 3.925 1.351 1.00 94.00 214 GLU A O 1
ATOM 1783 N N . LYS A 1 215 ? 17.281 2.409 1.457 1.00 95.44 215 LYS A N 1
ATOM 1784 C CA . LYS A 1 215 ? 17.784 1.611 0.335 1.00 95.44 215 LYS A CA 1
ATOM 1785 C C . LYS A 1 215 ? 17.813 2.424 -0.959 1.00 95.44 215 LYS A C 1
ATOM 1787 O O . LYS A 1 215 ? 18.714 2.228 -1.762 1.00 95.44 215 LYS A O 1
ATOM 1792 N N . MET A 1 216 ? 16.864 3.334 -1.168 1.00 94.25 216 MET A N 1
ATOM 1793 C CA . MET A 1 216 ? 16.676 4.044 -2.440 1.00 94.25 216 MET A CA 1
ATOM 1794 C C . MET A 1 216 ? 17.163 5.500 -2.440 1.00 94.25 216 MET A C 1
ATOM 1796 O O . MET A 1 216 ? 17.057 6.156 -3.474 1.00 94.25 216 MET A O 1
ATOM 1800 N N . LYS A 1 217 ? 17.701 6.001 -1.321 1.00 91.31 217 LYS A N 1
ATOM 1801 C CA . LYS A 1 217 ? 18.039 7.422 -1.129 1.00 91.31 217 LYS A CA 1
ATOM 1802 C C . LYS A 1 217 ? 19.052 7.986 -2.128 1.00 91.31 217 LYS A C 1
ATOM 1804 O O . LYS A 1 217 ? 18.933 9.139 -2.504 1.00 91.31 217 LYS A O 1
ATOM 1809 N N . ASP A 1 218 ? 20.002 7.168 -2.580 1.00 91.12 218 ASP A N 1
ATOM 1810 C CA . ASP A 1 218 ? 21.048 7.603 -3.517 1.00 91.12 218 ASP A CA 1
ATOM 1811 C C . ASP A 1 218 ? 20.565 7.566 -4.982 1.00 91.12 218 ASP A C 1
ATOM 1813 O O . ASP A 1 218 ? 21.220 8.083 -5.880 1.00 91.12 218 ASP A O 1
ATOM 1817 N N . LEU A 1 219 ? 19.398 6.959 -5.239 1.00 91.44 219 LEU A N 1
ATOM 1818 C CA . LEU A 1 219 ? 18.843 6.763 -6.583 1.00 91.44 219 LEU A CA 1
ATOM 1819 C C . LEU A 1 219 ? 17.624 7.639 -6.885 1.00 91.44 219 LEU A C 1
ATOM 1821 O O . LEU A 1 219 ? 17.276 7.815 -8.056 1.00 91.44 219 LEU A O 1
ATOM 1825 N N . LEU A 1 220 ? 16.945 8.130 -5.849 1.00 90.56 220 LEU A N 1
ATOM 1826 C CA . LEU A 1 220 ? 15.732 8.938 -5.937 1.00 90.56 220 LEU A CA 1
ATOM 1827 C C . LEU A 1 220 ? 15.939 10.259 -5.199 1.00 90.56 220 LEU A C 1
ATOM 1829 O O . LEU A 1 220 ? 16.660 10.318 -4.211 1.00 90.56 220 LEU A O 1
ATOM 1833 N N . SER A 1 221 ? 15.256 11.310 -5.648 1.00 88.69 221 SER A N 1
ATOM 1834 C CA . SER A 1 221 ? 15.296 12.609 -4.974 1.00 88.69 221 SER A CA 1
ATOM 1835 C C . SER A 1 221 ? 14.780 12.523 -3.538 1.00 88.69 221 SER A C 1
ATOM 1837 O O . SER A 1 221 ? 13.879 11.738 -3.235 1.00 88.69 221 SER A O 1
ATOM 1839 N N . GLU A 1 222 ? 15.293 13.371 -2.647 1.00 87.62 222 GLU A N 1
ATOM 1840 C CA . GLU A 1 222 ? 14.774 13.443 -1.286 1.00 87.62 222 GLU A CA 1
ATOM 1841 C C . GLU A 1 222 ? 13.351 14.020 -1.296 1.00 87.62 222 GLU A C 1
ATOM 1843 O O . GLU A 1 222 ? 13.121 15.216 -1.465 1.00 87.62 222 GLU A O 1
ATOM 1848 N N . SER A 1 223 ? 12.356 13.144 -1.158 1.00 89.81 223 SER A N 1
ATOM 1849 C CA . SER A 1 223 ? 10.954 13.542 -1.149 1.00 89.81 223 SER A CA 1
ATOM 1850 C C . SER A 1 223 ? 10.092 12.566 -0.351 1.00 89.81 223 SER A C 1
ATOM 1852 O O . SER A 1 223 ? 10.205 11.350 -0.542 1.00 89.81 223 SER A O 1
ATOM 1854 N N . PRO A 1 224 ? 9.132 13.062 0.458 1.00 89.25 224 PRO A N 1
ATOM 1855 C CA . PRO A 1 224 ? 8.133 12.217 1.108 1.00 89.25 224 PRO A CA 1
ATOM 1856 C C . PRO A 1 224 ? 7.297 11.392 0.124 1.00 89.25 224 PRO A C 1
ATOM 1858 O O . PRO A 1 224 ? 6.669 10.410 0.512 1.00 89.25 224 PRO A O 1
ATOM 1861 N N . MET A 1 225 ? 7.278 11.761 -1.164 1.00 91.00 225 MET A N 1
ATOM 1862 C CA . MET A 1 225 ? 6.492 11.042 -2.160 1.00 91.00 225 MET A CA 1
ATOM 1863 C C . MET A 1 225 ? 6.940 9.588 -2.354 1.00 91.00 225 MET A C 1
ATOM 1865 O O . MET A 1 225 ? 6.117 8.787 -2.800 1.00 91.00 225 MET A O 1
ATOM 1869 N N . TRP A 1 226 ? 8.195 9.263 -2.028 1.00 93.88 226 TRP A N 1
ATOM 1870 C CA . TRP A 1 226 ? 8.777 7.925 -2.163 1.00 93.88 226 TRP A CA 1
ATOM 1871 C C . TRP A 1 226 ? 8.538 7.029 -0.945 1.00 93.88 226 TRP A C 1
ATOM 1873 O O . TRP A 1 226 ? 8.767 5.824 -1.019 1.00 93.88 226 TRP A O 1
ATOM 1883 N N . ASN A 1 227 ? 8.036 7.584 0.160 1.00 94.25 227 ASN A N 1
ATOM 1884 C CA . ASN A 1 227 ? 7.703 6.795 1.339 1.00 94.25 227 ASN A CA 1
ATOM 1885 C C . ASN A 1 227 ? 6.450 5.952 1.062 1.00 94.25 227 ASN A C 1
ATOM 1887 O O . ASN A 1 227 ? 5.414 6.467 0.628 1.00 94.25 227 ASN A O 1
ATOM 1891 N N . ILE A 1 228 ? 6.551 4.647 1.319 1.00 96.81 228 ILE A N 1
ATOM 1892 C CA . ILE A 1 228 ? 5.425 3.716 1.240 1.00 96.81 228 ILE A CA 1
ATOM 1893 C C . ILE A 1 228 ? 4.817 3.551 2.628 1.00 96.81 228 ILE A C 1
ATOM 1895 O O . ILE A 1 228 ? 5.425 2.953 3.509 1.00 96.81 228 ILE A O 1
ATOM 1899 N N . ASP A 1 229 ? 3.609 4.069 2.804 1.00 95.31 229 ASP A N 1
ATOM 1900 C CA . ASP A 1 229 ? 2.791 3.960 4.012 1.00 95.31 229 ASP A CA 1
ATOM 1901 C C . ASP A 1 229 ? 1.331 3.625 3.646 1.00 95.31 229 ASP A C 1
ATOM 1903 O O . ASP A 1 229 ? 0.974 3.519 2.464 1.00 95.31 229 ASP A O 1
ATOM 1907 N N . LEU A 1 230 ? 0.457 3.417 4.639 1.00 95.50 230 LEU A N 1
ATOM 1908 C CA . LEU A 1 230 ? -0.929 3.012 4.350 1.00 95.50 230 LEU A CA 1
ATOM 1909 C C . LEU A 1 230 ? -1.704 4.086 3.566 1.00 95.50 230 LEU A C 1
ATOM 1911 O O . LEU A 1 230 ? -2.588 3.741 2.773 1.00 95.50 230 LEU A O 1
ATOM 1915 N N . ALA A 1 231 ? -1.384 5.372 3.750 1.00 94.38 231 ALA A N 1
ATOM 1916 C CA . ALA A 1 231 ? -1.983 6.463 2.989 1.00 94.38 231 ALA A CA 1
ATOM 1917 C C . ALA A 1 231 ? -1.508 6.462 1.531 1.00 94.38 231 ALA A C 1
ATOM 1919 O O . ALA A 1 231 ? -2.320 6.640 0.628 1.00 94.38 231 ALA A O 1
ATOM 1920 N N . LYS A 1 232 ? -0.230 6.194 1.264 1.00 95.31 232 LYS A N 1
ATOM 1921 C CA . LYS A 1 232 ? 0.297 6.038 -0.092 1.00 95.31 232 LYS A CA 1
ATOM 1922 C C . LYS A 1 232 ? -0.365 4.863 -0.799 1.00 95.31 232 LYS A C 1
ATOM 1924 O O . LYS A 1 232 ? -0.821 5.016 -1.928 1.00 95.31 232 LYS A O 1
ATOM 1929 N N . ILE A 1 233 ? -0.504 3.728 -0.114 1.00 97.06 233 ILE A N 1
ATOM 1930 C CA . ILE A 1 233 ? -1.147 2.519 -0.652 1.00 97.06 233 ILE A CA 1
ATOM 1931 C C . ILE A 1 233 ? -2.600 2.785 -1.068 1.00 97.06 233 ILE A C 1
ATOM 1933 O O . ILE A 1 233 ? -3.042 2.250 -2.087 1.00 97.06 233 ILE A O 1
ATOM 1937 N N . TYR A 1 234 ? -3.316 3.670 -0.358 1.00 95.25 234 TYR A N 1
ATOM 1938 C CA . TYR A 1 234 ? -4.649 4.123 -0.774 1.00 95.25 234 TYR A CA 1
ATOM 1939 C C . TYR A 1 234 ? -4.612 4.683 -2.202 1.00 95.25 234 TYR A C 1
ATOM 1941 O O . TYR A 1 234 ? -5.416 4.282 -3.036 1.00 95.25 234 TYR A O 1
ATOM 1949 N N . TYR A 1 235 ? -3.665 5.575 -2.500 1.00 94.31 235 TYR A N 1
ATOM 1950 C CA . TYR A 1 235 ? -3.533 6.222 -3.811 1.00 94.31 235 TYR A CA 1
ATOM 1951 C C . TYR A 1 235 ? -2.814 5.364 -4.862 1.00 94.31 235 TYR A C 1
ATOM 1953 O O . TYR A 1 235 ? -2.866 5.688 -6.042 1.00 94.31 235 TYR A O 1
ATOM 1961 N N . LEU A 1 236 ? -2.173 4.260 -4.475 1.00 96.50 236 LEU A N 1
ATOM 1962 C CA . LEU A 1 236 ? -1.617 3.286 -5.424 1.00 96.50 236 LEU A CA 1
ATOM 1963 C C . LEU A 1 236 ? -2.620 2.197 -5.824 1.00 96.50 236 LEU A C 1
ATOM 1965 O O . LEU A 1 236 ? -2.346 1.415 -6.730 1.00 96.50 236 LEU A O 1
ATOM 1969 N N . THR A 1 237 ? -3.785 2.158 -5.175 1.00 95.25 237 THR A N 1
ATOM 1970 C CA . THR A 1 237 ? -4.829 1.161 -5.425 1.00 95.25 237 THR A CA 1
ATOM 1971 C C . THR A 1 237 ? -6.073 1.855 -5.980 1.00 95.25 237 THR A C 1
ATOM 1973 O O . THR A 1 237 ? -6.790 2.514 -5.219 1.00 95.25 237 THR A O 1
ATOM 1976 N N . PRO A 1 238 ? -6.364 1.741 -7.289 1.00 93.19 238 PRO A N 1
ATOM 1977 C CA . PRO A 1 238 ? -7.517 2.396 -7.894 1.00 93.19 238 PRO A CA 1
ATOM 1978 C C . PRO A 1 238 ? -8.837 1.880 -7.321 1.00 93.19 238 PRO A C 1
ATOM 1980 O O . PRO A 1 238 ? -9.278 0.768 -7.598 1.00 93.19 238 PRO A O 1
ATOM 1983 N N . VAL A 1 239 ? -9.528 2.729 -6.569 1.00 91.81 239 VAL A N 1
ATOM 1984 C CA . VAL A 1 239 ? -10.861 2.451 -6.033 1.00 91.81 239 VAL A CA 1
ATOM 1985 C C . VAL A 1 239 ? -11.879 3.335 -6.729 1.00 91.81 239 VAL A C 1
ATOM 1987 O O . VAL A 1 239 ? -11.800 4.563 -6.656 1.00 91.81 239 VAL A O 1
ATOM 1990 N N . LYS A 1 240 ? -12.859 2.709 -7.391 1.00 89.94 240 LYS A N 1
ATOM 1991 C CA . LYS A 1 240 ? -13.965 3.440 -8.018 1.00 89.94 240 LYS A CA 1
ATOM 1992 C C . LYS A 1 240 ? -14.768 4.209 -6.974 1.00 89.94 240 LYS A C 1
ATOM 1994 O O . LYS A 1 240 ? -15.029 3.699 -5.880 1.00 89.94 240 LYS A O 1
ATOM 1999 N N . LYS A 1 241 ? -15.199 5.410 -7.348 1.00 86.38 241 LYS A N 1
ATOM 2000 C CA . LYS A 1 241 ? -16.046 6.290 -6.549 1.00 86.38 241 LYS A CA 1
ATOM 2001 C C . LYS A 1 241 ? -17.353 6.610 -7.267 1.00 86.38 241 LYS A C 1
ATOM 2003 O O . LYS A 1 241 ? -17.404 6.668 -8.491 1.00 86.38 241 LYS A O 1
ATOM 2008 N N . SER A 1 242 ? -18.399 6.862 -6.488 1.00 79.38 242 SER A N 1
ATOM 2009 C CA . SER A 1 242 ? -19.672 7.425 -6.944 1.00 79.38 242 SER A CA 1
ATOM 2010 C C . SER A 1 242 ? -20.090 8.520 -5.969 1.00 79.38 242 SER A C 1
ATOM 2012 O O . SER A 1 242 ? -20.178 8.256 -4.775 1.00 79.38 242 SER A O 1
ATOM 2014 N N . GLY A 1 243 ? -20.302 9.751 -6.444 1.00 69.31 243 GLY A N 1
ATOM 2015 C CA . GLY A 1 243 ? -20.644 10.885 -5.568 1.00 69.31 243 GLY A CA 1
ATOM 2016 C C . GLY A 1 243 ? -19.586 11.183 -4.494 1.00 69.31 243 GLY A C 1
ATOM 2017 O O . GLY A 1 243 ? -19.930 11.566 -3.384 1.00 69.31 243 GLY A O 1
ATOM 2018 N N . GLY A 1 244 ? -18.304 10.935 -4.791 1.00 67.69 244 GLY A N 1
ATOM 2019 C CA . GLY A 1 244 ? -17.189 11.079 -3.842 1.00 67.69 244 GLY A CA 1
ATOM 2020 C C . GLY A 1 244 ? -16.937 9.856 -2.949 1.00 67.69 244 GLY A C 1
ATOM 2021 O O . GLY A 1 244 ? -15.853 9.733 -2.377 1.00 67.69 244 GLY A O 1
ATOM 2022 N N . ASP A 1 245 ? -17.876 8.911 -2.899 1.00 71.94 245 ASP A N 1
ATOM 2023 C CA . ASP A 1 245 ? -17.816 7.745 -2.026 1.00 71.94 245 ASP A CA 1
ATOM 2024 C C . ASP A 1 245 ? -17.208 6.510 -2.705 1.00 71.94 245 ASP A C 1
ATOM 2026 O O . ASP A 1 245 ? -17.635 6.159 -3.807 1.00 71.94 245 ASP A O 1
ATOM 2030 N N . PRO A 1 246 ? -16.276 5.788 -2.053 1.00 76.88 246 PRO A N 1
ATOM 2031 C CA . PRO A 1 246 ? -15.774 4.512 -2.555 1.00 76.88 246 PRO A CA 1
ATOM 2032 C C . PRO A 1 246 ? -16.895 3.482 -2.745 1.00 76.88 246 PRO A C 1
ATOM 2034 O O . PRO A 1 246 ? -17.652 3.197 -1.813 1.00 76.88 246 PRO A O 1
ATOM 2037 N N . THR A 1 247 ? -16.969 2.864 -3.924 1.00 77.69 247 THR A N 1
ATOM 2038 C CA . THR A 1 247 ? -17.956 1.814 -4.245 1.00 77.69 247 THR A CA 1
ATOM 2039 C C . THR A 1 247 ? -17.324 0.435 -4.416 1.00 77.69 247 THR A C 1
ATOM 2041 O O . THR A 1 247 ? -17.939 -0.564 -4.050 1.00 77.69 247 THR A O 1
ATOM 2044 N N . ALA A 1 248 ? -16.074 0.371 -4.883 1.00 81.38 248 ALA A N 1
ATOM 2045 C CA . ALA A 1 248 ? -15.325 -0.867 -5.118 1.00 81.38 248 ALA A CA 1
ATOM 2046 C C . ALA A 1 248 ? -14.097 -0.981 -4.194 1.00 81.38 248 ALA A C 1
ATOM 2048 O O . ALA A 1 248 ? -12.978 -1.188 -4.642 1.00 81.38 248 ALA A O 1
ATOM 2049 N N . TYR A 1 249 ? -14.296 -0.791 -2.888 1.00 87.00 249 TYR A N 1
ATOM 2050 C CA . TYR A 1 249 ? -13.207 -0.713 -1.901 1.00 87.00 249 TYR A CA 1
ATOM 2051 C C . TYR A 1 249 ? -12.774 -2.056 -1.303 1.00 87.00 249 TYR A C 1
ATOM 2053 O O . TYR A 1 249 ? -11.851 -2.081 -0.493 1.00 87.00 249 TYR A O 1
ATOM 2061 N N . LYS A 1 250 ? -13.445 -3.163 -1.646 1.00 90.38 250 LYS A N 1
ATOM 2062 C CA . LYS A 1 250 ? -13.177 -4.474 -1.032 1.00 90.38 250 LYS A CA 1
ATOM 2063 C C . LYS A 1 250 ? -11.726 -4.902 -1.227 1.00 90.38 250 LYS A C 1
ATOM 2065 O O . LYS A 1 250 ? -11.084 -5.252 -0.252 1.00 90.38 250 LYS A O 1
ATOM 2070 N N . GLU A 1 251 ? -11.205 -4.795 -2.445 1.00 90.88 251 GLU A N 1
ATOM 2071 C CA . GLU A 1 251 ? -9.827 -5.188 -2.765 1.00 90.88 251 GLU A CA 1
ATOM 2072 C C . GLU A 1 251 ? -8.793 -4.383 -1.972 1.00 90.88 251 GLU A C 1
ATOM 2074 O O . GLU A 1 251 ? -7.852 -4.957 -1.436 1.00 90.88 251 GLU A O 1
ATOM 2079 N N . LEU A 1 252 ? -9.005 -3.073 -1.810 1.00 94.44 252 LEU A N 1
ATOM 2080 C CA . LEU A 1 252 ? -8.137 -2.234 -0.984 1.00 94.44 252 LEU A CA 1
ATOM 2081 C C . LEU A 1 252 ? -8.231 -2.595 0.509 1.00 94.44 252 LEU A C 1
ATOM 2083 O O . LEU A 1 252 ? -7.216 -2.627 1.197 1.00 94.44 252 LEU A O 1
ATOM 2087 N N . LEU A 1 253 ? -9.428 -2.892 1.027 1.00 95.00 253 LEU A N 1
ATOM 2088 C CA . LEU A 1 253 ? -9.569 -3.338 2.417 1.00 95.00 253 LEU A CA 1
ATOM 2089 C C . LEU A 1 253 ? -8.976 -4.735 2.647 1.00 95.00 253 LEU A C 1
ATOM 2091 O O . LEU A 1 253 ? -8.467 -4.981 3.737 1.00 95.00 253 LEU A O 1
ATOM 2095 N N . GLU A 1 254 ? -9.007 -5.629 1.655 1.00 95.50 254 GLU A N 1
ATOM 2096 C CA . GLU A 1 254 ? -8.290 -6.909 1.717 1.00 95.50 254 GLU A CA 1
ATOM 2097 C C . GLU A 1 254 ? -6.774 -6.701 1.674 1.00 95.50 254 GLU A C 1
ATOM 2099 O O . GLU A 1 254 ? -6.062 -7.312 2.465 1.00 95.50 254 GLU A O 1
ATOM 2104 N N . LEU A 1 255 ? -6.274 -5.776 0.847 1.00 96.62 255 LEU A N 1
ATOM 2105 C CA . LEU A 1 255 ? -4.856 -5.411 0.842 1.00 96.62 255 LEU A CA 1
ATOM 2106 C C . LEU A 1 255 ? -4.418 -4.855 2.206 1.00 96.62 255 LEU A C 1
ATOM 2108 O O . LEU A 1 255 ? -3.405 -5.289 2.749 1.00 96.62 255 LEU A O 1
ATOM 2112 N N . TYR A 1 256 ? -5.199 -3.953 2.811 1.00 96.50 256 TYR A N 1
ATOM 2113 C CA . TYR A 1 256 ? -4.927 -3.501 4.179 1.00 96.50 256 TYR A CA 1
ATOM 2114 C C . TYR A 1 256 ? -5.021 -4.628 5.200 1.00 96.50 256 TYR A C 1
ATOM 2116 O O . TYR A 1 256 ? -4.194 -4.669 6.104 1.00 96.50 256 TYR A O 1
ATOM 2124 N N . SER A 1 257 ? -5.987 -5.538 5.063 1.00 96.81 257 SER A N 1
ATOM 2125 C CA . SER A 1 257 ? -6.093 -6.720 5.921 1.00 96.81 257 SER A CA 1
ATOM 2126 C C . SER A 1 257 ? -4.817 -7.546 5.862 1.00 96.81 257 SER A C 1
ATOM 2128 O O . SER A 1 257 ? -4.229 -7.809 6.903 1.00 96.81 257 SER A O 1
ATOM 2130 N N . ALA A 1 258 ? -4.330 -7.862 4.664 1.00 97.38 258 ALA A N 1
ATOM 2131 C CA . ALA A 1 258 ? -3.125 -8.657 4.497 1.00 97.38 258 ALA A CA 1
ATOM 2132 C C . ALA A 1 258 ? -1.875 -7.939 5.029 1.00 97.38 258 ALA A C 1
ATOM 2134 O O . ALA A 1 258 ? -1.090 -8.522 5.774 1.00 97.38 258 ALA A O 1
ATOM 2135 N N . ILE A 1 259 ? -1.717 -6.642 4.742 1.00 97.62 259 ILE A N 1
ATOM 2136 C CA . ILE A 1 259 ? -0.581 -5.852 5.239 1.00 97.62 259 ILE A CA 1
ATOM 2137 C C . ILE A 1 259 ? -0.627 -5.698 6.758 1.00 97.62 259 ILE A C 1
ATOM 2139 O O . ILE A 1 259 ? 0.408 -5.780 7.411 1.00 97.62 259 ILE A O 1
ATOM 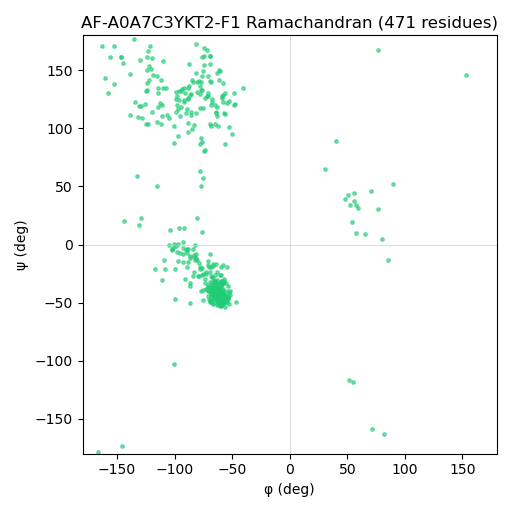2143 N N . ILE A 1 260 ? -1.791 -5.476 7.356 1.00 96.00 260 ILE A N 1
ATOM 2144 C CA . ILE A 1 260 ? -1.892 -5.277 8.803 1.00 96.00 260 ILE A CA 1
ATOM 2145 C C . ILE A 1 260 ? -1.793 -6.621 9.536 1.00 96.00 260 ILE A C 1
ATOM 2147 O O . ILE A 1 260 ? -1.082 -6.699 10.527 1.00 96.00 260 ILE A O 1
ATOM 2151 N N . SER A 1 261 ? -2.401 -7.694 9.037 1.00 95.69 261 SER A N 1
ATOM 2152 C CA . SER A 1 261 ? -2.317 -9.023 9.661 1.00 95.69 261 SER A CA 1
ATOM 2153 C C . SER A 1 261 ? -1.011 -9.768 9.363 1.00 95.69 261 SER A C 1
ATOM 2155 O O . SER A 1 261 ? -0.693 -10.733 10.049 1.00 95.69 261 SER A O 1
ATOM 2157 N N . GLY A 1 262 ? -0.236 -9.339 8.362 1.00 96.00 262 GLY A N 1
ATOM 2158 C CA . GLY A 1 262 ? 0.959 -10.062 7.918 1.00 96.00 262 GLY A CA 1
ATOM 2159 C C . GLY A 1 262 ? 0.654 -11.301 7.077 1.00 96.00 262 GLY A C 1
ATOM 2160 O O . GLY A 1 262 ? 1.411 -12.265 7.108 1.00 96.00 262 GLY A O 1
ATOM 2161 N N . GLU A 1 263 ? -0.450 -11.282 6.333 1.00 95.81 263 GLU A N 1
ATOM 2162 C CA . GLU A 1 263 ? -0.855 -12.376 5.450 1.00 95.81 263 GLU A CA 1
ATOM 2163 C C . GLU A 1 263 ? -0.227 -12.232 4.060 1.00 95.81 263 GLU A C 1
ATOM 2165 O O . GLU A 1 263 ? 0.103 -11.133 3.605 1.00 95.81 263 GLU A O 1
ATOM 2170 N N . SER A 1 264 ? -0.089 -13.358 3.360 1.00 96.81 264 SER A N 1
ATOM 2171 C CA . SER A 1 264 ? 0.469 -13.374 2.012 1.00 96.81 264 SER A CA 1
ATOM 2172 C C . SER A 1 264 ? -0.451 -12.694 0.994 1.00 96.81 264 SER A C 1
ATOM 2174 O O . SER A 1 264 ? -1.655 -12.943 0.967 1.00 96.81 264 SER A O 1
ATOM 2176 N N . ILE A 1 265 ? 0.145 -11.937 0.085 1.00 97.44 265 ILE A N 1
ATOM 2177 C CA . ILE A 1 265 ? -0.461 -11.220 -1.028 1.00 97.44 265 ILE A CA 1
ATOM 2178 C C . ILE A 1 265 ? 0.058 -11.845 -2.319 1.00 97.44 265 ILE A C 1
ATOM 2180 O O . ILE A 1 265 ? 1.262 -12.032 -2.501 1.00 97.44 265 ILE A O 1
ATOM 2184 N N . ASP A 1 266 ? -0.854 -12.166 -3.228 1.00 96.19 266 ASP A N 1
ATOM 2185 C CA . ASP A 1 266 ? -0.493 -12.663 -4.551 1.00 96.19 266 ASP A CA 1
ATOM 2186 C C . ASP A 1 266 ? 0.179 -11.547 -5.363 1.00 96.19 266 ASP A C 1
ATOM 2188 O O . ASP A 1 266 ? -0.413 -10.493 -5.617 1.00 96.19 266 ASP A O 1
ATOM 2192 N N . TYR A 1 267 ? 1.421 -11.791 -5.773 1.00 96.81 267 TYR A N 1
ATOM 2193 C CA . TYR A 1 267 ? 2.204 -10.858 -6.574 1.00 96.81 267 TYR A CA 1
ATOM 2194 C C . TYR A 1 267 ? 1.475 -10.443 -7.862 1.00 96.81 267 TYR A C 1
ATOM 2196 O O . TYR A 1 267 ? 1.456 -9.257 -8.198 1.00 96.81 267 TYR A O 1
ATOM 2204 N N . LEU A 1 268 ? 0.795 -11.372 -8.543 1.00 95.88 268 LEU A N 1
ATOM 2205 C CA . LEU A 1 268 ? 0.094 -11.052 -9.783 1.00 95.88 268 LEU A CA 1
ATOM 2206 C C . LEU A 1 268 ? -1.088 -10.121 -9.530 1.00 95.88 268 LEU A C 1
ATOM 2208 O O . LEU A 1 268 ? -1.331 -9.240 -10.346 1.00 95.88 268 LEU A O 1
ATOM 2212 N N . VAL A 1 269 ? -1.791 -10.247 -8.396 1.00 95.44 269 VAL A N 1
ATOM 2213 C CA . VAL A 1 269 ? -2.866 -9.307 -8.019 1.00 95.44 269 VAL A CA 1
ATOM 2214 C C . VAL A 1 269 ? -2.326 -7.878 -7.928 1.00 95.44 269 VAL A C 1
ATOM 2216 O O . VAL A 1 269 ? -2.963 -6.964 -8.454 1.00 95.44 269 VAL A O 1
ATOM 2219 N N . MET A 1 270 ? -1.139 -7.690 -7.339 1.00 97.19 270 MET A N 1
ATOM 2220 C CA . MET A 1 270 ? -0.497 -6.373 -7.254 1.00 97.19 270 MET A CA 1
ATOM 2221 C C . MET A 1 270 ? -0.157 -5.818 -8.639 1.00 97.19 270 MET A C 1
ATOM 2223 O O . MET A 1 270 ? -0.475 -4.666 -8.928 1.00 97.19 270 MET A O 1
ATOM 2227 N N . ILE A 1 271 ? 0.411 -6.643 -9.525 1.00 97.69 271 ILE A N 1
ATOM 2228 C CA . ILE A 1 271 ? 0.712 -6.240 -10.906 1.00 97.69 271 ILE A CA 1
ATOM 2229 C C . ILE A 1 271 ? -0.553 -5.769 -11.634 1.00 97.69 271 ILE A C 1
ATOM 2231 O O . ILE A 1 271 ? -0.537 -4.692 -12.239 1.00 97.69 271 ILE A O 1
ATOM 2235 N N . ARG A 1 272 ? -1.681 -6.488 -11.515 1.00 95.69 272 ARG A N 1
ATOM 2236 C CA . ARG A 1 272 ? -2.944 -6.047 -12.144 1.00 95.69 272 ARG A CA 1
ATOM 2237 C C . ARG A 1 272 ? -3.390 -4.694 -11.607 1.00 95.69 272 ARG A C 1
ATOM 2239 O O . ARG A 1 272 ? -3.694 -3.802 -12.396 1.00 95.69 272 ARG A O 1
ATOM 2246 N N . GLN A 1 273 ? -3.357 -4.508 -10.286 1.00 95.56 273 GLN A N 1
ATOM 2247 C CA . GLN A 1 273 ? -3.717 -3.235 -9.651 1.00 95.56 273 GLN A CA 1
ATOM 2248 C C . GLN A 1 273 ? -2.832 -2.078 -10.133 1.00 95.56 273 GLN A C 1
ATOM 2250 O O . GLN A 1 273 ? -3.341 -0.990 -10.410 1.00 95.56 273 GLN A O 1
ATOM 2255 N N . PHE A 1 274 ? -1.529 -2.305 -10.309 1.00 97.94 274 PHE A N 1
ATOM 2256 C CA . PHE A 1 274 ? -0.618 -1.289 -10.839 1.00 97.94 274 PHE A CA 1
ATOM 2257 C C . PHE A 1 274 ? -0.901 -0.967 -12.301 1.00 97.94 274 PHE A C 1
ATOM 2259 O O . PHE A 1 274 ? -0.929 0.207 -12.672 1.00 97.94 274 PHE A O 1
ATOM 2266 N N . THR A 1 275 ? -1.163 -1.974 -13.138 1.00 97.56 275 THR A N 1
ATOM 2267 C CA . THR A 1 275 ? -1.561 -1.722 -14.532 1.00 97.56 275 THR A CA 1
ATOM 2268 C C . THR A 1 275 ? -2.890 -0.974 -14.620 1.00 97.56 275 THR A C 1
ATOM 2270 O O . THR A 1 275 ? -3.025 -0.066 -15.440 1.00 97.56 275 THR A O 1
ATOM 2273 N N . ASP A 1 276 ? -3.845 -1.244 -13.730 1.00 96.12 276 ASP A N 1
ATOM 2274 C CA . ASP A 1 276 ? -5.077 -0.463 -13.641 1.00 96.12 276 ASP A CA 1
ATOM 2275 C C . ASP A 1 276 ? -4.820 0.981 -13.198 1.00 96.12 276 ASP A C 1
ATOM 2277 O O . ASP A 1 276 ? -5.398 1.898 -13.786 1.00 96.12 276 ASP A O 1
ATOM 2281 N N . LEU A 1 277 ? -3.903 1.216 -12.253 1.00 97.94 277 LEU A N 1
ATOM 2282 C CA . LEU A 1 277 ? -3.494 2.567 -11.851 1.00 97.94 277 LEU A CA 1
ATOM 2283 C C . LEU A 1 277 ? -2.890 3.330 -13.026 1.00 97.94 277 LEU A C 1
ATOM 2285 O O . LEU A 1 277 ? -3.313 4.445 -13.328 1.00 97.94 277 LEU A O 1
ATOM 2289 N N . ILE A 1 278 ? -1.957 2.707 -13.739 1.00 98.12 278 ILE A N 1
ATOM 2290 C CA . ILE A 1 278 ? -1.360 3.262 -14.954 1.00 98.12 278 ILE A CA 1
ATOM 2291 C C . ILE A 1 278 ? -2.453 3.649 -15.958 1.00 98.12 278 ILE A C 1
ATOM 2293 O O . ILE A 1 278 ? -2.405 4.733 -16.536 1.00 98.12 278 ILE A O 1
ATOM 2297 N N . ARG A 1 279 ? -3.466 2.797 -16.160 1.00 97.00 279 ARG A N 1
ATOM 2298 C CA . ARG A 1 279 ? -4.588 3.079 -17.069 1.00 97.00 279 ARG A CA 1
ATOM 2299 C C . ARG A 1 279 ? -5.431 4.266 -16.600 1.00 97.00 279 ARG A C 1
ATOM 2301 O O . ARG A 1 279 ? -5.953 4.987 -17.451 1.00 97.00 279 ARG A O 1
ATOM 2308 N N . VAL A 1 280 ? -5.563 4.498 -15.290 1.00 97.25 280 VAL A N 1
ATOM 2309 C CA . VAL A 1 280 ? -6.212 5.715 -14.769 1.00 97.25 280 VAL A CA 1
ATOM 2310 C C . VAL A 1 280 ? -5.464 6.957 -15.239 1.00 97.25 280 VAL A C 1
ATOM 2312 O O . VAL A 1 280 ? -6.110 7.859 -15.768 1.00 97.25 280 VAL A O 1
ATOM 2315 N N . TYR A 1 281 ? -4.135 6.983 -15.117 1.00 97.25 281 TYR A N 1
ATOM 2316 C CA . TYR A 1 281 ? -3.330 8.106 -15.600 1.00 97.25 281 TYR A CA 1
ATOM 2317 C C . TYR A 1 281 ? -3.361 8.224 -17.125 1.00 97.25 281 TYR A C 1
ATOM 2319 O O . TYR A 1 281 ? -3.692 9.283 -17.650 1.00 97.25 281 TYR A O 1
ATOM 2327 N N . ARG A 1 282 ? -3.078 7.131 -17.846 1.00 95.19 282 ARG A N 1
ATOM 2328 C CA . ARG A 1 282 ? -2.955 7.135 -19.312 1.00 95.19 282 ARG A CA 1
ATOM 2329 C C . ARG A 1 282 ? -4.225 7.596 -20.020 1.00 95.19 282 ARG A C 1
ATOM 2331 O O . ARG A 1 282 ? -4.134 8.254 -21.053 1.00 95.19 282 ARG A O 1
ATOM 2338 N N . PHE A 1 283 ? -5.385 7.208 -19.494 1.00 95.06 283 PHE A N 1
ATOM 2339 C CA . PHE A 1 283 ? -6.694 7.545 -20.057 1.00 95.06 283 PHE A CA 1
ATOM 2340 C C . PHE A 1 283 ? -7.414 8.648 -19.270 1.00 95.06 283 PHE A C 1
ATOM 2342 O O . PHE A 1 283 ? -8.620 8.814 -19.437 1.00 95.06 283 PHE A O 1
ATOM 2349 N N . GLU A 1 284 ? -6.700 9.336 -18.375 1.00 95.00 284 GLU A N 1
ATOM 2350 C CA . GLU A 1 284 ? -7.188 10.439 -17.540 1.00 95.00 284 GLU A CA 1
ATOM 2351 C C . GLU A 1 284 ? -8.519 10.171 -16.814 1.00 95.00 284 GLU A C 1
ATOM 2353 O O . GLU A 1 284 ? -9.368 11.048 -16.648 1.00 95.00 284 GLU A O 1
ATOM 2358 N N . ARG A 1 285 ? -8.716 8.946 -16.319 1.00 94.38 285 ARG A N 1
ATOM 2359 C CA . ARG A 1 285 ? -9.973 8.514 -15.680 1.00 94.38 285 ARG A CA 1
ATOM 2360 C C . ARG A 1 285 ? -10.112 8.970 -14.222 1.00 94.38 285 ARG A C 1
ATOM 2362 O O . ARG A 1 285 ? -10.869 8.367 -13.471 1.00 94.38 285 ARG A O 1
ATOM 2369 N N . PHE A 1 286 ? -9.413 10.021 -13.802 1.00 94.38 286 PHE A N 1
ATOM 2370 C CA . PHE A 1 286 ? -9.359 10.487 -12.410 1.00 94.38 286 PHE A CA 1
ATOM 2371 C C . PHE A 1 286 ? -10.728 10.711 -11.732 1.00 94.38 286 PHE A C 1
ATOM 2373 O O . PHE A 1 286 ? -10.883 10.247 -10.602 1.00 94.38 286 PHE A O 1
ATOM 2380 N N . PRO A 1 287 ? -11.750 11.328 -12.373 1.00 91.50 287 PRO A N 1
ATOM 2381 C CA . PRO A 1 287 ? -12.999 11.697 -11.686 1.00 91.50 287 PRO A CA 1
ATOM 2382 C C . PRO A 1 287 ? -13.773 10.530 -11.060 1.00 91.50 287 PRO A C 1
ATOM 2384 O O . PRO A 1 287 ? -14.522 10.720 -10.104 1.00 91.50 287 PRO A O 1
ATOM 2387 N N . ILE A 1 288 ? -13.603 9.319 -11.596 1.00 92.25 288 ILE A N 1
ATOM 2388 C CA . ILE A 1 288 ? -14.305 8.114 -11.135 1.00 92.25 288 ILE A CA 1
ATOM 2389 C C . ILE A 1 288 ? -13.474 7.268 -10.164 1.00 92.25 288 ILE A C 1
ATOM 2391 O O . ILE A 1 288 ? -13.960 6.231 -9.719 1.00 92.25 288 ILE A O 1
ATOM 2395 N N . TYR A 1 289 ? -12.245 7.674 -9.833 1.00 93.62 289 TYR A N 1
ATOM 2396 C CA . TYR A 1 289 ? -11.350 6.941 -8.937 1.00 93.62 289 TYR A CA 1
ATOM 2397 C C . TYR A 1 289 ? -10.929 7.783 -7.728 1.00 93.62 289 TYR A C 1
ATOM 2399 O O . TYR A 1 289 ? -11.172 8.983 -7.624 1.00 93.62 289 TYR A O 1
ATOM 2407 N N . ASN A 1 290 ? -10.275 7.140 -6.765 1.00 92.69 290 ASN A N 1
ATOM 2408 C CA . ASN A 1 290 ? -9.663 7.785 -5.609 1.00 92.69 290 ASN A CA 1
ATOM 2409 C C . ASN A 1 290 ? -8.337 8.503 -5.884 1.00 92.69 290 ASN A C 1
ATOM 2411 O O . ASN A 1 290 ? -7.693 8.934 -4.930 1.00 92.69 290 ASN A O 1
ATOM 2415 N N . ILE A 1 291 ? -7.972 8.663 -7.153 1.00 93.69 291 ILE A N 1
ATOM 2416 C CA . ILE A 1 291 ? -6.709 9.238 -7.600 1.00 93.69 291 ILE A CA 1
ATOM 2417 C C . ILE A 1 291 ? -6.926 10.700 -7.977 1.00 93.69 291 ILE A C 1
ATOM 2419 O O . ILE A 1 291 ? -7.778 11.012 -8.808 1.00 93.69 291 ILE A O 1
ATOM 2423 N N . THR A 1 292 ? -6.147 11.596 -7.381 1.00 91.31 292 THR A N 1
ATOM 2424 C CA . THR A 1 292 ? -6.183 13.023 -7.717 1.00 91.31 292 THR A CA 1
ATOM 2425 C C . THR A 1 292 ? -5.455 13.262 -9.037 1.00 91.31 292 THR A C 1
ATOM 2427 O O . THR A 1 292 ? -4.343 12.765 -9.223 1.00 91.31 292 THR A O 1
ATOM 2430 N N . LYS A 1 293 ? -6.064 14.031 -9.950 1.00 94.56 293 LYS A N 1
ATOM 2431 C CA . LYS A 1 293 ? -5.412 14.435 -11.202 1.00 94.56 293 LYS A CA 1
ATOM 2432 C C . LYS A 1 293 ? -4.206 15.335 -10.878 1.00 94.56 293 LYS A C 1
ATOM 2434 O O . LYS A 1 293 ? -4.410 16.378 -10.259 1.00 94.56 293 LYS A O 1
ATOM 2439 N N . PRO A 1 294 ? -2.975 14.958 -11.262 1.00 94.31 294 PRO A N 1
ATOM 2440 C CA . PRO A 1 294 ? -1.812 15.834 -11.135 1.00 94.31 294 PRO A CA 1
ATOM 2441 C C . PRO A 1 294 ? -1.842 16.935 -12.207 1.00 94.31 294 PRO A C 1
ATOM 2443 O O . PRO A 1 294 ? -2.499 16.781 -13.239 1.00 94.31 294 PRO A O 1
ATOM 2446 N N . ASN A 1 295 ? -1.072 18.007 -11.999 1.00 92.50 295 ASN A N 1
ATOM 2447 C CA . ASN A 1 295 ? -0.883 19.051 -13.015 1.00 92.50 295 ASN A CA 1
ATOM 2448 C C . ASN A 1 295 ? -0.199 18.491 -14.272 1.00 92.50 295 ASN A C 1
ATOM 2450 O O . ASN A 1 295 ? -0.655 18.732 -15.385 1.00 92.50 295 ASN A O 1
ATOM 2454 N N . ASP A 1 296 ? 0.855 17.691 -14.083 1.00 92.88 296 ASP A N 1
ATOM 2455 C CA . ASP A 1 296 ? 1.509 16.926 -15.146 1.00 92.88 296 ASP A CA 1
ATOM 2456 C C . ASP A 1 296 ? 1.125 15.445 -15.018 1.00 92.88 296 ASP A C 1
ATOM 2458 O O . ASP A 1 296 ? 1.544 14.742 -14.090 1.00 92.88 296 ASP A O 1
ATOM 2462 N N . VAL A 1 297 ? 0.295 14.978 -15.954 1.00 94.25 297 VAL A N 1
ATOM 2463 C CA . VAL A 1 297 ? -0.219 13.602 -15.996 1.00 94.25 297 VAL A CA 1
ATOM 2464 C C . VAL A 1 297 ? 0.886 12.589 -16.281 1.00 94.25 297 VAL A C 1
ATOM 2466 O O . VAL A 1 297 ? 0.877 11.519 -15.669 1.00 94.25 297 VAL A O 1
ATOM 2469 N N . ILE A 1 298 ? 1.848 12.908 -17.153 1.00 92.81 298 ILE A N 1
ATOM 2470 C CA . ILE A 1 298 ? 2.955 11.998 -17.471 1.00 92.81 298 ILE A CA 1
ATOM 2471 C C . ILE A 1 298 ? 3.864 11.880 -16.255 1.00 92.81 298 ILE A C 1
ATOM 2473 O O . ILE A 1 298 ? 4.168 10.766 -15.827 1.00 92.81 298 ILE A O 1
ATOM 2477 N N . TRP A 1 299 ? 4.255 13.007 -15.656 1.00 92.88 299 TRP A N 1
ATOM 2478 C CA . TRP A 1 299 ? 5.067 12.986 -14.445 1.00 92.88 299 TRP A CA 1
ATOM 2479 C C . TRP A 1 299 ? 4.353 12.216 -13.331 1.00 92.88 299 TRP A C 1
ATOM 2481 O O . TRP A 1 299 ? 4.923 11.278 -12.782 1.00 92.88 299 TRP A O 1
ATOM 2491 N N . GLY A 1 300 ? 3.071 12.503 -13.080 1.00 95.88 300 GLY A N 1
ATOM 2492 C CA . GLY A 1 300 ? 2.282 11.778 -12.084 1.00 95.88 300 GLY A CA 1
ATOM 2493 C C . GLY A 1 300 ? 2.184 10.273 -12.351 1.00 95.88 300 GLY A C 1
ATOM 2494 O O . GLY A 1 300 ? 2.352 9.491 -11.417 1.00 95.88 300 GLY A O 1
ATOM 2495 N N . MET A 1 301 ? 1.997 9.856 -13.611 1.00 96.88 301 MET A N 1
ATOM 2496 C CA . MET A 1 301 ? 2.013 8.441 -14.001 1.00 96.88 301 MET A CA 1
ATOM 2497 C C . MET A 1 301 ? 3.363 7.803 -13.678 1.00 96.88 301 MET A C 1
ATOM 2499 O O . MET A 1 301 ? 3.419 6.743 -13.063 1.00 96.88 301 MET A O 1
ATOM 2503 N N . THR A 1 302 ? 4.460 8.452 -14.068 1.00 97.06 302 THR A N 1
ATOM 2504 C CA . THR A 1 302 ? 5.803 7.903 -13.852 1.00 97.06 302 THR A CA 1
ATOM 2505 C C . THR A 1 302 ? 6.178 7.848 -12.373 1.00 97.06 302 THR A C 1
ATOM 2507 O O . THR A 1 302 ? 6.763 6.862 -11.930 1.00 97.06 302 THR A O 1
ATOM 2510 N N . SER A 1 303 ? 5.780 8.846 -11.580 1.00 97.00 303 SER A N 1
ATOM 2511 C CA . SER A 1 303 ? 5.949 8.838 -10.125 1.00 97.00 303 SER A CA 1
ATOM 2512 C C . SER A 1 303 ? 5.167 7.686 -9.494 1.00 97.00 303 SER A C 1
ATOM 2514 O O . SER A 1 303 ? 5.712 6.964 -8.662 1.00 97.00 303 SER A O 1
ATOM 2516 N N . ALA A 1 304 ? 3.924 7.457 -9.935 1.00 98.12 304 ALA A N 1
ATOM 2517 C CA . ALA A 1 304 ? 3.101 6.345 -9.468 1.00 98.12 304 ALA A CA 1
ATOM 2518 C C . ALA A 1 304 ? 3.725 4.980 -9.802 1.00 98.12 304 ALA A C 1
ATOM 2520 O O . ALA A 1 304 ? 3.767 4.105 -8.946 1.00 98.12 304 ALA A O 1
ATOM 2521 N N . VAL A 1 305 ? 4.284 4.797 -11.003 1.00 98.50 305 VAL A N 1
ATOM 2522 C CA . VAL A 1 305 ? 4.951 3.538 -11.384 1.00 98.50 305 VAL A CA 1
ATOM 2523 C C . VAL A 1 305 ? 6.207 3.274 -10.550 1.00 98.50 305 VAL A C 1
ATOM 2525 O O . VAL A 1 305 ? 6.445 2.135 -10.141 1.00 98.50 305 VAL A O 1
ATOM 2528 N N . ILE A 1 306 ? 7.011 4.300 -10.256 1.00 98.06 306 ILE A N 1
ATOM 2529 C CA . ILE A 1 306 ? 8.145 4.145 -9.333 1.00 98.06 306 ILE A CA 1
ATOM 2530 C C . ILE A 1 306 ? 7.640 3.792 -7.930 1.00 98.06 306 ILE A C 1
ATOM 2532 O O . ILE A 1 306 ? 8.132 2.836 -7.336 1.00 98.06 306 ILE A O 1
ATOM 2536 N N . GLN A 1 307 ? 6.596 4.459 -7.434 1.00 98.19 307 GLN A N 1
ATOM 2537 C CA . GLN A 1 307 ? 5.967 4.125 -6.152 1.00 98.19 307 GLN A CA 1
ATOM 2538 C C . GLN A 1 307 ? 5.405 2.690 -6.118 1.00 98.19 307 GLN A C 1
ATOM 2540 O O . GLN A 1 307 ? 5.526 2.024 -5.096 1.00 98.19 307 GLN A O 1
ATOM 2545 N N . CYS A 1 308 ? 4.861 2.163 -7.220 1.00 98.62 308 CYS A N 1
ATOM 2546 C CA . CYS A 1 308 ? 4.452 0.758 -7.323 1.00 98.62 308 CYS A CA 1
ATOM 2547 C C . CYS A 1 308 ? 5.642 -0.206 -7.184 1.00 98.62 308 CYS A C 1
ATOM 2549 O O . CYS A 1 308 ? 5.527 -1.229 -6.512 1.00 98.62 308 CYS A O 1
ATOM 2551 N N . ASN A 1 309 ? 6.802 0.128 -7.760 1.00 98.25 309 ASN A N 1
ATOM 2552 C CA . ASN A 1 309 ? 8.027 -0.660 -7.576 1.00 98.25 309 ASN A CA 1
ATOM 2553 C C . ASN A 1 309 ? 8.517 -0.620 -6.125 1.00 98.25 309 ASN A C 1
ATOM 2555 O O . ASN A 1 309 ? 8.872 -1.655 -5.561 1.00 98.25 309 ASN A O 1
ATOM 2559 N N . LEU A 1 310 ? 8.458 0.552 -5.489 1.00 98.38 310 LEU A N 1
ATOM 2560 C CA . LEU A 1 310 ? 8.756 0.695 -4.064 1.00 98.38 310 LEU A CA 1
ATOM 2561 C C . LEU A 1 310 ? 7.757 -0.074 -3.190 1.00 98.38 310 LEU A C 1
ATOM 2563 O O . LEU A 1 310 ? 8.157 -0.632 -2.174 1.00 98.38 310 LEU A O 1
ATOM 2567 N N . LEU A 1 311 ? 6.485 -0.161 -3.588 1.00 98.56 311 LEU A N 1
ATOM 2568 C CA . LEU A 1 311 ? 5.482 -0.967 -2.895 1.00 98.56 311 LEU A CA 1
ATOM 2569 C C . LEU A 1 311 ? 5.768 -2.470 -3.030 1.00 98.56 311 LEU A C 1
ATOM 2571 O O . LEU A 1 311 ? 5.681 -3.179 -2.033 1.00 98.56 311 LEU A O 1
ATOM 2575 N N . LEU A 1 312 ? 6.172 -2.972 -4.204 1.00 97.94 312 LEU A N 1
ATOM 2576 C CA . LEU A 1 312 ? 6.625 -4.368 -4.329 1.00 97.94 312 LEU A CA 1
ATOM 2577 C C . LEU A 1 312 ? 7.824 -4.649 -3.429 1.00 97.94 312 LEU A C 1
ATOM 2579 O O . LEU A 1 312 ? 7.836 -5.654 -2.719 1.00 97.94 312 LEU A O 1
ATOM 2583 N N . LEU A 1 313 ? 8.805 -3.745 -3.418 1.00 97.56 313 LEU A N 1
ATOM 2584 C CA . LEU A 1 313 ? 9.961 -3.854 -2.539 1.00 97.56 313 LEU A CA 1
ATOM 2585 C C . LEU A 1 313 ? 9.536 -3.837 -1.060 1.00 97.56 313 LEU A C 1
ATOM 2587 O O . LEU A 1 313 ? 9.966 -4.694 -0.300 1.00 97.56 313 LEU A O 1
ATOM 2591 N N . TYR A 1 314 ? 8.639 -2.937 -0.662 1.00 98.44 314 TYR A N 1
ATOM 2592 C CA . TYR A 1 314 ? 8.082 -2.866 0.692 1.00 98.44 314 TYR A CA 1
ATOM 2593 C C . TYR A 1 314 ? 7.397 -4.174 1.115 1.00 98.44 314 TYR A C 1
ATOM 2595 O O . TYR A 1 314 ? 7.677 -4.706 2.188 1.00 98.44 314 TYR A O 1
ATOM 2603 N N . LEU A 1 315 ? 6.546 -4.740 0.255 1.00 98.00 315 LEU A N 1
ATOM 2604 C CA . LEU A 1 315 ? 5.866 -6.011 0.523 1.00 98.00 315 LEU A CA 1
ATOM 2605 C C . LEU A 1 315 ? 6.842 -7.195 0.561 1.00 98.00 315 LEU A C 1
ATOM 2607 O O . LEU A 1 315 ? 6.650 -8.117 1.355 1.00 98.00 315 LEU A O 1
ATOM 2611 N N . LYS A 1 316 ? 7.905 -7.162 -0.252 1.00 95.94 316 LYS A N 1
ATOM 2612 C CA . LYS A 1 316 ? 8.997 -8.145 -0.225 1.00 95.94 316 LYS A CA 1
ATOM 2613 C C . LYS A 1 316 ? 9.789 -8.071 1.081 1.00 95.94 316 LYS A C 1
ATOM 2615 O O . LYS A 1 316 ? 10.020 -9.104 1.694 1.00 95.94 316 LYS A O 1
ATOM 2620 N N . GLU A 1 317 ? 10.148 -6.875 1.543 1.00 97.31 317 GLU A N 1
ATOM 2621 C CA . GLU A 1 317 ? 10.863 -6.662 2.814 1.00 97.31 317 GLU A CA 1
ATOM 2622 C C . GLU A 1 317 ? 10.023 -7.082 4.039 1.00 97.31 317 GLU A C 1
ATOM 2624 O O . GLU A 1 317 ? 10.572 -7.475 5.071 1.00 97.31 317 GLU A O 1
ATOM 2629 N N . LEU A 1 318 ? 8.690 -7.059 3.918 1.00 97.25 318 LEU A N 1
ATOM 2630 C CA . LEU A 1 318 ? 7.757 -7.615 4.903 1.00 97.25 318 LEU A CA 1
ATOM 2631 C C . LEU A 1 318 ? 7.508 -9.129 4.754 1.00 97.25 318 LEU A C 1
ATOM 2633 O O . LEU A 1 318 ? 6.788 -9.691 5.577 1.00 97.25 318 LEU A O 1
ATOM 2637 N N . ASN A 1 319 ? 8.078 -9.785 3.736 1.00 96.75 319 ASN A N 1
ATOM 2638 C CA . ASN A 1 319 ? 7.825 -11.183 3.362 1.00 96.75 319 ASN A CA 1
ATOM 2639 C C . ASN A 1 319 ? 6.343 -11.502 3.093 1.00 96.75 319 ASN A C 1
ATOM 2641 O O . ASN A 1 319 ? 5.861 -12.580 3.435 1.00 96.75 319 ASN A O 1
ATOM 2645 N N . LEU A 1 320 ? 5.607 -10.567 2.486 1.00 97.50 320 LEU A N 1
ATOM 2646 C CA . LEU A 1 320 ? 4.180 -10.744 2.202 1.00 97.50 320 LEU A CA 1
ATOM 2647 C C . LEU A 1 320 ? 3.899 -11.212 0.778 1.00 97.50 320 LEU A C 1
ATOM 2649 O O . LEU A 1 320 ? 2.788 -11.635 0.511 1.00 97.50 320 LEU A O 1
ATOM 2653 N N . LEU A 1 321 ? 4.843 -11.149 -0.160 1.00 96.06 321 LEU A N 1
ATOM 2654 C CA . LEU A 1 321 ? 4.566 -11.551 -1.543 1.00 96.06 321 LEU A CA 1
ATOM 2655 C C . LEU A 1 321 ? 4.627 -13.074 -1.720 1.00 96.06 321 LEU A C 1
ATOM 2657 O O . LEU A 1 321 ? 5.601 -13.715 -1.332 1.00 96.06 321 LEU A O 1
ATOM 2661 N N . ARG A 1 322 ? 3.602 -13.640 -2.367 1.00 94.62 322 ARG A N 1
ATOM 2662 C CA . ARG A 1 322 ? 3.566 -15.030 -2.835 1.00 94.62 322 ARG A CA 1
ATOM 2663 C C . ARG A 1 322 ? 3.533 -15.071 -4.359 1.00 94.62 322 ARG A C 1
ATOM 2665 O O . ARG A 1 322 ? 2.712 -14.394 -4.978 1.00 94.62 322 ARG A O 1
ATOM 2672 N N . GLY A 1 323 ? 4.352 -15.942 -4.941 1.00 88.75 323 GLY A N 1
ATOM 2673 C CA . GLY A 1 323 ? 4.486 -16.075 -6.390 1.00 88.75 323 GLY A CA 1
ATOM 2674 C C . GLY A 1 323 ? 5.426 -15.026 -6.982 1.00 88.75 323 GLY A C 1
ATOM 2675 O O . GLY A 1 323 ? 6.211 -14.409 -6.263 1.00 88.75 323 GLY A O 1
ATOM 2676 N N . GLY A 1 324 ? 5.339 -14.846 -8.300 1.00 81.50 324 GLY A N 1
ATOM 2677 C CA . GLY A 1 324 ? 6.324 -14.086 -9.065 1.00 81.50 324 GLY A CA 1
ATOM 2678 C C . GLY A 1 324 ? 7.612 -14.877 -9.298 1.00 81.50 324 GLY A C 1
ATOM 2679 O O . GLY A 1 324 ? 7.839 -15.937 -8.712 1.00 81.50 324 GLY A O 1
ATOM 2680 N N . ILE A 1 325 ? 8.450 -14.363 -10.191 1.00 75.94 325 ILE A N 1
ATOM 2681 C CA . ILE A 1 325 ? 9.724 -14.989 -10.545 1.00 75.94 325 ILE A CA 1
ATOM 2682 C C . ILE A 1 325 ? 10.812 -14.362 -9.676 1.00 75.94 325 ILE A C 1
ATOM 2684 O O . ILE A 1 325 ? 11.051 -13.152 -9.741 1.00 75.94 325 ILE A O 1
ATOM 2688 N N . SER A 1 326 ? 11.467 -15.176 -8.848 1.00 71.62 326 SER A N 1
ATOM 2689 C CA . SER A 1 326 ? 12.589 -14.729 -8.022 1.00 71.62 326 SER A CA 1
ATOM 2690 C C . SER A 1 326 ? 13.745 -14.223 -8.882 1.00 71.62 326 SER A C 1
ATOM 2692 O O . SER A 1 326 ? 13.975 -14.713 -9.986 1.00 71.62 326 SER A O 1
ATOM 2694 N N . MET A 1 327 ? 14.508 -13.268 -8.353 1.00 69.00 327 MET A N 1
ATOM 2695 C CA . MET A 1 327 ? 15.776 -12.873 -8.957 1.00 69.00 327 MET A CA 1
ATOM 2696 C C . MET A 1 327 ? 16.741 -14.064 -8.899 1.00 69.00 327 MET A C 1
ATOM 2698 O O . MET A 1 327 ? 17.140 -14.482 -7.814 1.00 69.00 327 MET A O 1
ATOM 2702 N N . GLU A 1 328 ? 17.093 -14.620 -10.054 1.00 63.38 328 GLU A N 1
ATOM 2703 C CA . GLU A 1 328 ? 18.291 -15.451 -10.193 1.00 63.38 328 GLU A CA 1
ATOM 2704 C C . GLU A 1 328 ? 19.524 -14.536 -10.181 1.00 63.38 328 GLU A C 1
ATOM 2706 O O . GLU A 1 328 ? 19.398 -13.355 -10.518 1.00 63.38 328 GLU A O 1
ATOM 2711 N N . ASN A 1 329 ? 20.696 -15.055 -9.785 1.00 63.28 329 ASN A N 1
ATOM 2712 C CA . ASN A 1 329 ? 21.971 -14.322 -9.785 1.00 63.28 329 ASN A CA 1
ATOM 2713 C C . ASN A 1 329 ? 22.272 -13.783 -11.192 1.00 63.28 329 ASN A C 1
ATOM 2715 O O . ASN A 1 329 ? 22.934 -14.434 -11.997 1.00 63.28 329 ASN A O 1
ATOM 2719 N N . THR A 1 330 ? 21.743 -12.601 -11.489 1.00 75.19 330 THR A N 1
ATOM 2720 C CA . THR A 1 330 ? 21.884 -11.950 -12.781 1.00 75.19 330 THR A CA 1
ATOM 2721 C C . THR A 1 330 ? 23.192 -11.189 -12.749 1.00 75.19 330 THR A C 1
ATOM 2723 O O . THR A 1 330 ? 23.338 -10.241 -11.977 1.00 75.19 330 THR A O 1
ATOM 2726 N N . ASP A 1 331 ? 24.148 -11.605 -13.573 1.00 81.94 331 ASP A N 1
ATOM 2727 C CA . ASP A 1 331 ? 25.423 -10.910 -13.693 1.00 81.94 331 ASP A CA 1
ATOM 2728 C C . ASP A 1 331 ? 25.254 -9.631 -14.526 1.00 81.94 331 ASP A C 1
ATOM 2730 O O . ASP A 1 331 ? 25.402 -9.618 -15.754 1.00 81.94 331 ASP A O 1
ATOM 2734 N N . LEU A 1 332 ? 24.905 -8.541 -13.838 1.00 86.81 332 LEU A N 1
ATOM 2735 C CA . LEU A 1 332 ? 24.724 -7.221 -14.439 1.00 86.81 332 LEU A CA 1
ATOM 2736 C C . LEU A 1 332 ? 26.030 -6.630 -14.983 1.00 86.81 332 LEU A C 1
ATOM 2738 O O . LEU A 1 332 ? 25.960 -5.723 -15.811 1.00 86.81 332 LEU A O 1
ATOM 2742 N N . GLU A 1 333 ? 27.203 -7.138 -14.587 1.00 86.12 333 GLU A N 1
ATOM 2743 C CA . GLU A 1 333 ? 28.489 -6.643 -15.094 1.00 86.12 333 GLU A CA 1
ATOM 2744 C C . GLU A 1 333 ? 28.703 -6.988 -16.567 1.00 86.12 333 GLU A C 1
ATOM 2746 O O . GLU A 1 333 ? 29.396 -6.274 -17.295 1.00 86.12 333 GLU A O 1
ATOM 2751 N N . THR A 1 334 ? 28.031 -8.033 -17.052 1.00 86.06 334 THR A N 1
ATOM 2752 C CA . THR A 1 334 ? 28.017 -8.371 -18.480 1.00 86.06 334 THR A CA 1
ATOM 2753 C C . THR A 1 334 ? 27.218 -7.370 -19.323 1.00 86.06 334 THR A C 1
ATOM 2755 O O . THR A 1 334 ? 27.411 -7.285 -20.542 1.00 86.06 334 THR A O 1
ATOM 2758 N N . LEU A 1 335 ? 26.333 -6.583 -18.699 1.00 90.12 335 LEU A N 1
ATOM 2759 C CA . LEU A 1 335 ? 25.484 -5.610 -19.375 1.00 90.12 335 LEU A CA 1
ATOM 2760 C C . LEU A 1 335 ? 26.162 -4.237 -19.406 1.00 90.12 335 LEU A C 1
ATOM 2762 O O . LEU A 1 335 ? 26.477 -3.639 -18.381 1.00 90.12 335 LEU A O 1
ATOM 2766 N N . LYS A 1 336 ? 26.322 -3.681 -20.612 1.00 92.00 336 LYS A N 1
ATOM 2767 C CA . LYS A 1 336 ? 26.876 -2.333 -20.829 1.00 92.00 336 LYS A CA 1
ATOM 2768 C C . LYS A 1 336 ? 25.840 -1.233 -20.542 1.00 92.00 336 LYS A C 1
ATOM 2770 O O . LYS A 1 336 ? 25.441 -0.503 -21.450 1.00 92.00 336 LYS A O 1
ATOM 2775 N N . ILE A 1 337 ? 25.393 -1.144 -19.295 1.00 93.31 337 ILE A N 1
ATOM 2776 C CA . ILE A 1 337 ? 24.480 -0.119 -18.766 1.00 93.31 337 ILE A CA 1
ATOM 2777 C C . ILE A 1 337 ? 25.170 0.653 -17.630 1.00 93.31 337 ILE A C 1
ATOM 2779 O O . ILE A 1 337 ? 26.169 0.175 -17.098 1.00 93.31 337 ILE A O 1
ATOM 2783 N N . ASP A 1 338 ? 24.687 1.852 -17.298 1.00 92.00 338 ASP A N 1
ATOM 2784 C CA . ASP A 1 338 ? 25.277 2.674 -16.231 1.00 92.00 338 ASP A CA 1
ATOM 2785 C C . ASP A 1 338 ? 25.060 2.085 -14.829 1.00 92.00 338 ASP A C 1
ATOM 2787 O O . ASP A 1 338 ? 24.117 1.325 -14.596 1.00 92.00 338 ASP A O 1
ATOM 2791 N N . ASP A 1 339 ? 25.948 2.448 -13.902 1.00 92.38 339 ASP A N 1
ATOM 2792 C CA . ASP A 1 339 ? 26.006 1.851 -12.565 1.00 92.38 339 ASP A CA 1
ATOM 2793 C C . ASP A 1 339 ? 24.762 2.161 -11.733 1.00 92.38 339 ASP A C 1
ATOM 2795 O O . ASP A 1 339 ? 24.220 1.259 -11.100 1.00 92.38 339 ASP A O 1
ATOM 2799 N N . ASP A 1 340 ? 24.217 3.374 -11.821 1.00 92.50 340 ASP A N 1
ATOM 2800 C CA . ASP A 1 340 ? 22.959 3.721 -11.157 1.00 92.50 340 ASP A CA 1
ATOM 2801 C C . ASP A 1 340 ? 21.787 2.842 -11.624 1.00 92.50 340 ASP A C 1
ATOM 2803 O O . ASP A 1 340 ? 20.874 2.516 -10.858 1.00 92.50 340 ASP A O 1
ATOM 2807 N N . MET A 1 341 ? 21.769 2.476 -12.910 1.00 94.50 341 MET A N 1
ATOM 2808 C CA . MET A 1 341 ? 20.768 1.570 -13.460 1.00 94.50 341 MET A CA 1
ATOM 2809 C C . MET A 1 341 ? 20.953 0.156 -12.913 1.00 94.50 341 MET A C 1
ATOM 2811 O O . MET A 1 341 ? 19.966 -0.469 -12.515 1.00 94.50 341 MET A O 1
ATOM 2815 N N . LYS A 1 342 ? 22.199 -0.337 -12.850 1.00 95.12 342 LYS A N 1
ATOM 2816 C CA . LYS A 1 342 ? 22.512 -1.630 -12.218 1.00 95.12 342 LYS A CA 1
ATOM 2817 C C . LYS A 1 342 ? 22.096 -1.632 -10.749 1.00 95.12 342 LYS A C 1
ATOM 2819 O O . LYS A 1 342 ? 21.476 -2.589 -10.282 1.00 95.12 342 LYS A O 1
ATOM 2824 N N . GLU A 1 343 ? 22.385 -0.552 -10.033 1.00 94.56 343 GLU A N 1
ATOM 2825 C CA . GLU A 1 343 ? 22.062 -0.395 -8.622 1.00 94.56 343 GLU A CA 1
ATOM 2826 C C . GLU A 1 343 ? 20.544 -0.374 -8.400 1.00 94.56 343 GLU A C 1
ATOM 2828 O O . GLU A 1 343 ? 20.041 -1.094 -7.535 1.00 94.56 343 GLU A O 1
ATOM 2833 N N . PHE A 1 344 ? 19.790 0.358 -9.229 1.00 95.12 344 PHE A N 1
ATOM 2834 C CA . PHE A 1 344 ? 18.324 0.357 -9.194 1.00 95.12 344 PHE A CA 1
ATOM 2835 C C . PHE A 1 344 ? 17.749 -1.046 -9.424 1.00 95.12 344 PHE A C 1
ATOM 2837 O O . PHE A 1 344 ? 16.953 -1.535 -8.618 1.00 95.12 344 PHE A O 1
ATOM 2844 N N . ILE A 1 345 ? 18.184 -1.712 -10.498 1.00 95.19 345 ILE A N 1
ATOM 2845 C CA . ILE A 1 345 ? 17.766 -3.073 -10.864 1.00 95.19 345 ILE A CA 1
ATOM 2846 C C . ILE A 1 345 ? 18.033 -4.051 -9.714 1.00 95.19 345 ILE A C 1
ATOM 2848 O O . ILE A 1 345 ? 17.162 -4.851 -9.367 1.00 95.19 345 ILE A O 1
ATOM 2852 N N . THR A 1 346 ? 19.206 -3.949 -9.088 1.00 94.06 346 THR A N 1
ATOM 2853 C CA . THR A 1 346 ? 19.623 -4.810 -7.975 1.00 94.06 346 THR A CA 1
ATOM 2854 C C . THR A 1 346 ? 18.802 -4.547 -6.718 1.00 94.06 346 THR A C 1
ATOM 2856 O O . THR A 1 346 ? 18.315 -5.481 -6.079 1.00 94.06 346 THR A O 1
ATOM 2859 N N . LYS A 1 347 ? 18.609 -3.275 -6.349 1.00 94.00 347 LYS A N 1
ATOM 2860 C CA . LYS A 1 347 ? 17.902 -2.895 -5.119 1.00 94.00 347 LYS A CA 1
ATOM 2861 C C . LYS A 1 347 ? 16.420 -3.261 -5.160 1.00 94.00 347 LYS A C 1
ATOM 2863 O O . LYS A 1 347 ? 15.901 -3.730 -4.139 1.00 94.00 347 LYS A O 1
ATOM 2868 N N . ILE A 1 348 ? 15.762 -3.082 -6.310 1.00 93.38 348 ILE A N 1
ATOM 2869 C CA . ILE A 1 348 ? 14.382 -3.540 -6.533 1.00 93.38 348 ILE A CA 1
ATOM 2870 C C . ILE A 1 348 ? 14.339 -5.073 -6.667 1.00 93.38 348 ILE A C 1
ATOM 2872 O O . ILE A 1 348 ? 13.455 -5.726 -6.107 1.00 93.38 348 ILE A O 1
ATOM 2876 N N . GLY A 1 349 ? 15.345 -5.655 -7.322 1.00 93.00 349 GLY A N 1
ATOM 2877 C CA . GLY A 1 349 ? 15.540 -7.095 -7.458 1.00 93.00 349 GLY A CA 1
ATOM 2878 C C . GLY A 1 349 ? 14.855 -7.679 -8.688 1.00 93.00 349 GLY A C 1
ATOM 2879 O O . GLY A 1 349 ? 14.086 -8.632 -8.549 1.00 93.00 349 GLY A O 1
ATOM 2880 N N . TYR A 1 350 ? 15.101 -7.093 -9.862 1.00 95.00 350 TYR A N 1
ATOM 2881 C CA . TYR A 1 350 ? 14.575 -7.612 -11.126 1.00 95.00 350 TYR A CA 1
ATOM 2882 C C . TYR A 1 350 ? 15.343 -8.834 -11.622 1.00 95.00 350 TYR A C 1
ATOM 2884 O O . TYR A 1 350 ? 16.569 -8.860 -11.588 1.00 95.00 350 TYR A O 1
ATOM 2892 N N . ASN A 1 351 ? 14.618 -9.816 -12.152 1.00 93.69 351 ASN A N 1
ATOM 2893 C CA . ASN A 1 351 ? 15.207 -10.911 -12.925 1.00 93.69 351 ASN A CA 1
ATOM 2894 C C . ASN A 1 351 ? 15.471 -10.505 -14.388 1.00 93.69 351 ASN A C 1
ATOM 2896 O O . ASN A 1 351 ? 15.050 -9.444 -14.849 1.00 93.69 351 ASN A O 1
ATOM 2900 N N . GLU A 1 352 ? 16.150 -11.367 -15.143 1.00 95.06 352 GLU A N 1
ATOM 2901 C CA . GLU A 1 352 ? 16.536 -11.091 -16.531 1.00 95.06 352 GLU A CA 1
ATOM 2902 C C . GLU A 1 352 ? 15.366 -10.729 -17.478 1.00 95.06 352 GLU A C 1
ATOM 2904 O O . GLU A 1 352 ? 15.482 -9.709 -18.169 1.00 95.06 352 GLU A O 1
ATOM 2909 N N . PRO A 1 353 ? 14.226 -11.458 -17.513 1.00 96.00 353 PRO A N 1
ATOM 2910 C CA . PRO A 1 353 ? 13.047 -11.026 -18.272 1.00 96.00 353 PRO A CA 1
ATOM 2911 C C . PRO A 1 353 ? 12.548 -9.621 -17.902 1.00 96.00 353 PRO A C 1
ATOM 2913 O O . PRO A 1 353 ? 12.252 -8.810 -18.782 1.00 96.00 353 PRO A O 1
ATOM 2916 N N . GLN A 1 354 ? 12.496 -9.299 -16.607 1.00 97.12 354 GLN A N 1
ATOM 2917 C CA . GLN A 1 354 ? 12.076 -7.982 -16.115 1.00 97.12 354 GLN A CA 1
ATOM 2918 C C . GLN A 1 354 ? 13.074 -6.890 -16.515 1.00 97.12 354 GLN A C 1
ATOM 2920 O O . GLN A 1 354 ? 12.666 -5.807 -16.935 1.00 97.12 354 GLN A O 1
ATOM 2925 N N . ILE A 1 355 ? 14.377 -7.185 -16.459 1.00 97.25 355 ILE A N 1
ATOM 2926 C CA . ILE A 1 355 ? 15.440 -6.283 -16.917 1.00 97.25 355 ILE A CA 1
ATOM 2927 C C . ILE A 1 355 ? 15.292 -6.009 -18.413 1.00 97.25 355 ILE A C 1
ATOM 2929 O O . ILE A 1 355 ? 15.337 -4.849 -18.816 1.00 97.25 355 ILE A O 1
ATOM 2933 N N . ALA A 1 356 ? 15.051 -7.029 -19.244 1.00 97.19 356 ALA A N 1
ATOM 2934 C CA . ALA A 1 356 ? 14.863 -6.846 -20.685 1.00 97.19 356 ALA A CA 1
ATOM 2935 C C . ALA A 1 356 ? 13.766 -5.809 -20.989 1.00 97.19 356 ALA A C 1
ATOM 2937 O O . ALA A 1 356 ? 13.962 -4.898 -21.800 1.00 97.19 356 ALA A O 1
ATOM 2938 N N . LEU A 1 357 ? 12.634 -5.910 -20.290 1.00 98.44 357 LEU A N 1
ATOM 2939 C CA . LEU A 1 357 ? 11.506 -4.991 -20.423 1.00 98.44 357 LEU A CA 1
ATOM 2940 C C . LEU A 1 357 ? 11.775 -3.614 -19.820 1.00 98.44 357 LEU A C 1
ATOM 2942 O O . LEU A 1 357 ? 11.395 -2.606 -20.410 1.00 98.44 357 LEU A O 1
ATOM 2946 N N . PHE A 1 358 ? 12.466 -3.547 -18.687 1.00 98.44 358 PHE A N 1
ATOM 2947 C CA . PHE A 1 358 ? 12.894 -2.285 -18.098 1.00 98.44 358 PHE A CA 1
ATOM 2948 C C . PHE A 1 358 ? 13.822 -1.513 -19.053 1.00 98.44 358 PHE A C 1
ATOM 2950 O O . PHE A 1 358 ? 13.608 -0.331 -19.319 1.00 98.44 358 PHE A O 1
ATOM 2957 N N . LEU A 1 359 ? 14.803 -2.178 -19.667 1.00 98.44 359 LEU A N 1
ATOM 2958 C CA . LEU A 1 359 ? 15.678 -1.554 -20.665 1.00 98.44 359 LEU A CA 1
ATOM 2959 C C . LEU A 1 359 ? 14.890 -1.114 -21.910 1.00 98.44 359 LEU A C 1
ATOM 2961 O O . LEU A 1 359 ? 15.114 -0.016 -22.425 1.00 98.44 359 LEU A O 1
ATOM 2965 N N . MET A 1 360 ? 13.922 -1.925 -22.355 1.00 98.56 360 MET A N 1
ATOM 2966 C CA . MET A 1 360 ? 12.992 -1.557 -23.428 1.00 98.56 360 MET A CA 1
ATOM 2967 C C . MET A 1 360 ? 12.232 -0.270 -23.080 1.00 98.56 360 MET A C 1
ATOM 2969 O O . MET A 1 360 ? 12.208 0.677 -23.865 1.00 98.56 360 MET A O 1
ATOM 2973 N N . GLY A 1 361 ? 11.682 -0.203 -21.871 1.00 98.25 361 GLY A N 1
ATOM 2974 C CA . GLY A 1 361 ? 11.011 0.963 -21.313 1.00 98.25 361 GLY A CA 1
ATOM 2975 C C . GLY A 1 361 ? 11.877 2.215 -21.270 1.00 98.25 361 GLY A C 1
ATOM 2976 O O . GLY A 1 361 ? 11.443 3.290 -21.685 1.00 98.25 361 GLY A O 1
ATOM 2977 N N . LYS A 1 362 ? 13.128 2.083 -20.821 1.00 97.62 362 LYS A N 1
ATOM 2978 C CA . LYS A 1 362 ? 14.089 3.193 -20.789 1.00 97.62 362 LYS A CA 1
ATOM 2979 C C . LYS A 1 362 ? 14.267 3.785 -22.185 1.00 97.62 362 LYS A C 1
ATOM 2981 O O . LYS A 1 362 ? 14.254 5.008 -22.343 1.00 97.62 362 LYS A O 1
ATOM 2986 N N . LEU A 1 363 ? 14.414 2.935 -23.204 1.00 98.06 363 LEU A N 1
ATOM 2987 C CA . LEU A 1 363 ? 14.542 3.365 -24.600 1.00 98.06 363 LEU A CA 1
ATOM 2988 C C . LEU A 1 363 ? 13.266 4.038 -25.119 1.00 98.06 363 LEU A C 1
ATOM 2990 O O . LEU A 1 363 ? 13.363 5.036 -25.830 1.00 98.06 363 LEU A O 1
ATOM 2994 N N . ILE A 1 364 ? 12.083 3.559 -24.722 1.00 97.44 364 ILE A N 1
ATOM 2995 C CA . ILE A 1 364 ? 10.813 4.250 -24.996 1.00 97.44 364 ILE A CA 1
ATOM 2996 C C . ILE A 1 364 ? 10.829 5.655 -24.387 1.00 97.44 364 ILE A C 1
ATOM 2998 O O . ILE A 1 364 ? 10.489 6.610 -25.079 1.00 97.44 364 ILE A O 1
ATOM 3002 N N . GLY A 1 365 ? 11.279 5.810 -23.138 1.00 95.56 365 GLY A N 1
ATOM 3003 C CA . GLY A 1 365 ? 11.369 7.120 -22.478 1.00 95.56 365 GLY A CA 1
ATOM 3004 C C . GLY A 1 365 ? 12.337 8.076 -23.174 1.00 95.56 365 GLY A C 1
ATOM 3005 O O . GLY A 1 365 ? 12.093 9.277 -23.256 1.00 95.56 365 GLY A O 1
ATOM 3006 N N . GLU A 1 366 ? 13.413 7.538 -23.737 1.00 94.88 366 GLU A N 1
ATOM 3007 C CA . GLU A 1 366 ? 14.407 8.282 -24.507 1.00 94.88 366 GLU A CA 1
ATOM 3008 C C . GLU A 1 366 ? 13.880 8.745 -25.880 1.00 94.88 366 GLU A C 1
ATOM 3010 O O . GLU A 1 366 ? 14.225 9.835 -26.347 1.00 94.88 366 GLU A O 1
ATOM 3015 N N . ILE A 1 367 ? 13.027 7.939 -26.523 1.00 95.06 367 ILE A N 1
ATOM 3016 C CA . ILE A 1 367 ? 12.282 8.338 -27.725 1.00 95.06 367 ILE A CA 1
ATOM 3017 C C . ILE A 1 367 ? 11.242 9.400 -27.360 1.00 95.06 367 ILE A C 1
ATOM 3019 O O . ILE A 1 367 ? 11.201 10.443 -28.008 1.00 95.06 367 ILE A O 1
ATOM 3023 N N . GLY A 1 368 ? 10.441 9.157 -26.317 1.00 92.81 368 GLY A N 1
ATOM 3024 C CA . GLY A 1 368 ? 9.388 10.061 -25.850 1.00 92.81 368 GLY A CA 1
ATOM 3025 C C . GLY A 1 368 ? 9.929 11.453 -25.532 1.00 92.81 368 GLY A C 1
ATOM 3026 O O . GLY A 1 368 ? 9.423 12.444 -26.046 1.00 92.81 368 GLY A O 1
ATOM 3027 N N . TRP A 1 369 ? 11.061 11.530 -24.825 1.00 90.38 369 TRP A N 1
ATOM 3028 C CA . TRP A 1 369 ? 11.761 12.794 -24.569 1.00 90.38 369 TRP A CA 1
ATOM 3029 C C . TRP A 1 369 ? 12.046 13.603 -25.847 1.00 90.38 369 TRP A C 1
ATOM 3031 O O . TRP A 1 369 ? 11.853 14.814 -25.866 1.00 90.38 369 TRP A O 1
ATOM 3041 N N . ARG A 1 370 ? 12.453 12.946 -26.943 1.00 91.06 370 ARG A N 1
ATOM 3042 C CA . ARG A 1 370 ? 12.700 13.619 -28.235 1.00 91.06 370 ARG A CA 1
ATOM 3043 C C . ARG A 1 370 ? 11.433 13.939 -29.020 1.00 91.06 370 ARG A C 1
ATOM 3045 O O . ARG A 1 370 ? 11.480 14.779 -29.912 1.00 91.06 370 ARG A O 1
ATOM 3052 N N . GLN A 1 371 ? 10.328 13.257 -28.734 1.00 88.25 371 GLN A N 1
ATOM 3053 C CA . GLN A 1 371 ? 9.032 13.533 -29.351 1.00 88.25 371 GLN A CA 1
ATOM 3054 C C . GLN A 1 371 ? 8.340 14.759 -28.741 1.00 88.25 371 GLN A C 1
ATOM 3056 O O . GLN A 1 371 ? 7.459 15.327 -29.385 1.00 88.25 371 GLN A O 1
ATOM 3061 N N . GLY A 1 372 ? 8.735 15.181 -27.535 1.00 81.06 372 GLY A N 1
ATOM 3062 C CA . GLY A 1 372 ? 8.076 16.266 -26.811 1.00 81.06 372 GLY A CA 1
ATOM 3063 C C . GLY A 1 372 ? 6.699 15.853 -26.278 1.00 81.06 372 GLY A C 1
ATOM 3064 O O . GLY A 1 372 ? 6.418 14.669 -26.124 1.00 81.06 372 GLY A O 1
ATOM 3065 N N . GLY A 1 373 ? 5.833 16.831 -26.001 1.00 74.00 373 GLY A N 1
ATOM 3066 C CA . GLY A 1 373 ? 4.656 16.672 -25.130 1.00 74.00 373 GLY A CA 1
ATOM 3067 C C . GLY A 1 373 ? 3.771 15.435 -25.354 1.00 74.00 373 GLY A C 1
ATOM 3068 O O . GLY A 1 373 ? 3.471 14.733 -24.395 1.00 74.00 373 GLY A O 1
ATOM 3069 N N . ASN A 1 374 ? 3.360 15.140 -26.592 1.00 75.38 374 ASN A N 1
ATOM 3070 C CA . ASN A 1 374 ? 2.352 14.097 -26.857 1.00 75.38 374 ASN A CA 1
ATOM 3071 C C . ASN A 1 374 ? 2.897 12.654 -26.912 1.00 75.38 374 ASN A C 1
ATOM 3073 O O . ASN A 1 374 ? 2.100 11.726 -27.010 1.00 75.38 374 ASN A O 1
ATOM 3077 N N . GLU A 1 375 ? 4.221 12.457 -26.899 1.00 89.81 375 GLU A N 1
ATOM 3078 C CA . GLU A 1 375 ? 4.921 11.154 -26.907 1.00 89.81 375 GLU A CA 1
ATOM 3079 C C . GLU A 1 375 ? 4.203 9.989 -27.636 1.00 89.81 375 GLU A C 1
ATOM 3081 O O . GLU A 1 375 ? 3.862 8.982 -27.003 1.00 89.81 375 GLU A O 1
ATOM 3086 N N . PRO A 1 376 ? 4.003 10.052 -28.974 1.00 91.25 376 PRO A N 1
ATOM 3087 C CA . PRO A 1 376 ? 3.287 9.015 -29.730 1.00 91.25 376 PRO A CA 1
ATOM 3088 C C . PRO A 1 376 ? 3.836 7.590 -29.561 1.00 91.25 376 PRO A C 1
ATOM 3090 O O . PRO A 1 376 ? 3.138 6.615 -29.829 1.00 91.25 376 PRO A O 1
ATOM 3093 N N . ILE A 1 377 ? 5.087 7.430 -29.114 1.00 93.44 377 ILE A N 1
ATOM 3094 C CA . ILE A 1 377 ? 5.651 6.114 -28.789 1.00 93.44 377 ILE A CA 1
ATOM 3095 C C . ILE A 1 377 ? 4.829 5.364 -27.727 1.00 93.44 377 ILE A C 1
ATOM 3097 O O . ILE A 1 377 ? 4.743 4.139 -27.777 1.00 93.44 377 ILE A O 1
ATOM 3101 N N . LEU A 1 378 ? 4.161 6.076 -26.814 1.00 94.25 378 LEU A N 1
ATOM 3102 C CA . LEU A 1 378 ? 3.305 5.478 -25.787 1.00 94.25 378 LEU A CA 1
ATOM 3103 C C . LEU A 1 378 ? 2.033 4.839 -26.360 1.00 94.25 378 LEU A C 1
ATOM 3105 O O . LEU A 1 378 ? 1.431 3.986 -25.713 1.00 94.25 378 LEU A O 1
ATOM 3109 N N . GLU A 1 379 ? 1.615 5.199 -27.577 1.00 94.12 379 GLU A N 1
ATOM 3110 C CA . GLU A 1 379 ? 0.486 4.555 -28.267 1.00 94.12 379 GLU A CA 1
ATOM 3111 C C . GLU A 1 379 ? 0.814 3.131 -28.734 1.00 94.12 379 GLU A C 1
ATOM 3113 O O . GLU A 1 379 ? -0.086 2.355 -29.049 1.00 94.12 379 GLU A O 1
ATOM 3118 N N . LYS A 1 380 ? 2.100 2.759 -28.748 1.00 95.81 380 LYS A N 1
ATOM 3119 C CA . LYS A 1 380 ? 2.553 1.410 -29.111 1.00 95.81 380 LYS A CA 1
ATOM 3120 C C . LYS A 1 380 ? 2.415 0.400 -27.975 1.00 95.81 380 LYS A C 1
ATOM 3122 O O . LYS A 1 380 ? 2.501 -0.803 -28.214 1.00 95.81 380 LYS A O 1
ATOM 3127 N N . ILE A 1 381 ? 2.171 0.870 -26.752 1.00 96.69 381 ILE A N 1
ATOM 3128 C CA . ILE A 1 381 ? 1.978 0.020 -25.578 1.00 96.69 381 ILE A CA 1
ATOM 3129 C C . ILE A 1 381 ? 0.497 -0.348 -25.462 1.00 96.69 381 ILE A C 1
ATOM 3131 O O . ILE A 1 381 ? -0.375 0.517 -25.376 1.00 96.69 381 ILE A O 1
ATOM 3135 N N . THR A 1 382 ? 0.198 -1.649 -25.406 1.00 96.19 382 THR A N 1
ATOM 3136 C CA . THR A 1 382 ? -1.159 -2.117 -25.085 1.00 96.19 382 THR A CA 1
ATOM 3137 C C . THR A 1 382 ? -1.311 -2.264 -23.576 1.00 96.19 382 THR A C 1
ATOM 3139 O O . THR A 1 382 ? -0.941 -3.283 -23.006 1.00 96.19 382 THR A O 1
ATOM 3142 N N . TYR A 1 383 ? -1.876 -1.248 -22.925 1.00 96.06 383 TYR A N 1
ATOM 3143 C CA . TYR A 1 383 ? -1.922 -1.138 -21.461 1.00 96.06 383 TYR A CA 1
ATOM 3144 C C . TYR A 1 383 ? -2.736 -2.228 -20.739 1.00 96.06 383 TYR A C 1
ATOM 3146 O O . TYR A 1 383 ? -2.604 -2.380 -19.530 1.00 96.06 383 TYR A O 1
ATOM 3154 N N . GLN A 1 384 ? -3.599 -2.969 -21.442 1.00 94.00 384 GLN A N 1
ATOM 3155 C CA . GLN A 1 384 ? -4.321 -4.120 -20.884 1.00 94.00 384 GLN A CA 1
ATOM 3156 C C . GLN A 1 384 ? -3.429 -5.355 -20.719 1.00 94.00 384 GLN A C 1
ATOM 3158 O O . GLN A 1 384 ? -3.755 -6.213 -19.901 1.00 94.00 384 GLN A O 1
ATOM 3163 N N . GLY A 1 385 ? -2.359 -5.449 -21.513 1.00 96.75 385 GLY A N 1
ATOM 3164 C CA . GLY A 1 385 ? -1.461 -6.592 -21.563 1.00 96.75 385 GLY A CA 1
ATOM 3165 C C . GLY A 1 385 ? -0.762 -6.735 -22.923 1.00 96.75 385 GLY A C 1
ATOM 3166 O O . GLY A 1 385 ? -1.335 -6.423 -23.978 1.00 96.75 385 GLY A O 1
ATOM 3167 N N . MET A 1 386 ? 0.484 -7.210 -22.910 1.00 97.38 386 MET A N 1
ATOM 3168 C CA . MET A 1 386 ? 1.290 -7.468 -24.104 1.00 97.38 386 MET A CA 1
ATOM 3169 C C . MET A 1 386 ? 1.873 -8.878 -24.081 1.00 97.38 386 MET A C 1
ATOM 3171 O O . MET A 1 386 ? 2.691 -9.173 -23.222 1.00 97.38 386 MET A O 1
ATOM 3175 N N . ASP A 1 387 ? 1.518 -9.700 -25.068 1.00 96.69 387 ASP A N 1
ATOM 3176 C CA . ASP A 1 387 ? 2.121 -11.020 -25.267 1.00 96.69 387 ASP A CA 1
ATOM 31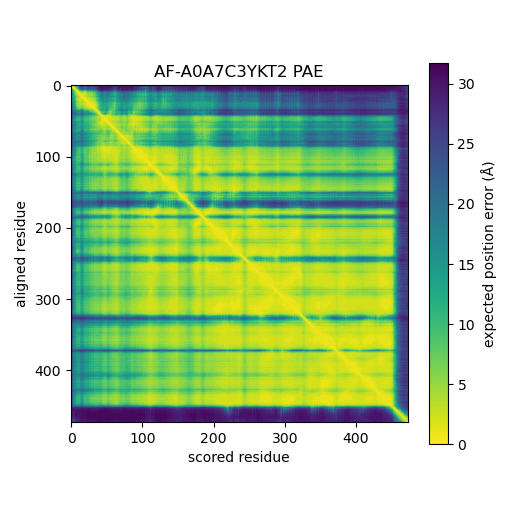77 C C . ASP A 1 387 ? 3.546 -10.930 -25.852 1.00 96.69 387 ASP A C 1
ATOM 3179 O O . ASP A 1 387 ? 3.991 -9.889 -26.352 1.00 96.69 387 ASP A O 1
ATOM 3183 N N . SER A 1 388 ? 4.268 -12.053 -25.854 1.00 95.44 388 SER A N 1
ATOM 3184 C CA . SER A 1 388 ? 5.637 -12.140 -26.388 1.00 95.44 388 SER A CA 1
ATOM 3185 C C . SER A 1 388 ? 5.748 -11.721 -27.863 1.00 95.44 388 SER A C 1
ATOM 3187 O O . SER A 1 388 ? 6.734 -11.107 -28.278 1.00 95.44 388 SER A O 1
ATOM 3189 N N . LYS A 1 389 ? 4.710 -11.969 -28.675 1.00 95.31 389 LYS A N 1
ATOM 3190 C CA . LYS A 1 389 ? 4.667 -11.545 -30.085 1.00 95.31 389 LYS A CA 1
ATOM 3191 C C . LYS A 1 389 ? 4.609 -10.024 -30.214 1.00 95.31 389 LYS A C 1
ATOM 3193 O O . LYS A 1 389 ? 5.273 -9.457 -31.085 1.00 95.31 389 LYS A O 1
ATOM 3198 N N . ARG A 1 390 ? 3.826 -9.349 -29.369 1.00 96.56 390 ARG A N 1
ATOM 3199 C CA . ARG A 1 390 ? 3.769 -7.884 -29.302 1.00 96.56 390 ARG A CA 1
ATOM 3200 C C . ARG A 1 390 ? 5.074 -7.298 -28.788 1.00 96.56 390 ARG A C 1
ATOM 3202 O O . ARG A 1 390 ? 5.491 -6.279 -29.330 1.00 96.56 390 ARG A O 1
ATOM 3209 N N . LEU A 1 391 ? 5.740 -7.947 -27.831 1.00 96.88 391 LEU A N 1
ATOM 3210 C CA . LEU A 1 391 ? 7.073 -7.535 -27.378 1.00 96.88 391 LEU A CA 1
ATOM 3211 C C . LEU A 1 391 ? 8.077 -7.510 -28.535 1.00 96.88 391 LEU A C 1
ATOM 3213 O O . LEU A 1 391 ? 8.713 -6.485 -28.759 1.00 96.88 391 LEU A O 1
ATOM 3217 N N . LEU A 1 392 ? 8.149 -8.580 -29.336 1.00 95.88 392 LEU A N 1
ATOM 3218 C CA . LEU A 1 392 ? 9.039 -8.644 -30.504 1.00 95.88 392 LEU A CA 1
ATOM 3219 C C . LEU A 1 392 ? 8.765 -7.535 -31.528 1.00 95.88 392 LEU A C 1
ATOM 3221 O O . LEU A 1 392 ? 9.696 -6.922 -32.055 1.00 95.88 392 LEU A O 1
ATOM 3225 N N . ARG A 1 393 ? 7.485 -7.260 -31.812 1.00 96.56 393 ARG A N 1
ATOM 3226 C CA . ARG A 1 393 ? 7.094 -6.157 -32.705 1.00 96.56 393 ARG A CA 1
ATOM 3227 C C . ARG A 1 393 ? 7.524 -4.811 -32.131 1.00 96.56 393 ARG A C 1
ATOM 3229 O O . ARG A 1 393 ? 8.139 -4.023 -32.846 1.00 96.56 393 ARG A O 1
ATOM 3236 N N . LEU A 1 394 ? 7.265 -4.583 -30.843 1.00 97.12 394 LEU A N 1
ATOM 3237 C CA . LEU A 1 394 ? 7.637 -3.354 -30.152 1.00 97.12 394 LEU A CA 1
ATOM 3238 C C . LEU A 1 394 ? 9.157 -3.134 -30.167 1.00 97.12 394 LEU A C 1
ATOM 3240 O O . LEU A 1 394 ? 9.594 -2.018 -30.426 1.00 97.12 394 LEU A O 1
ATOM 3244 N N . THR A 1 395 ? 9.973 -4.176 -29.981 1.00 96.75 395 THR A N 1
ATOM 3245 C CA . THR A 1 395 ? 11.441 -4.070 -30.072 1.00 96.75 395 THR A CA 1
ATOM 3246 C C . THR A 1 395 ? 11.901 -3.536 -31.429 1.00 96.75 395 THR A C 1
ATOM 3248 O O . THR A 1 395 ? 12.752 -2.645 -31.485 1.00 96.75 395 THR A O 1
ATOM 3251 N N . ASN A 1 396 ? 11.325 -4.044 -32.523 1.00 95.94 396 ASN A N 1
ATOM 3252 C CA . ASN A 1 396 ? 11.654 -3.585 -33.874 1.00 95.94 396 ASN A CA 1
ATOM 3253 C C . ASN A 1 396 ? 11.208 -2.133 -34.093 1.00 95.94 396 ASN A C 1
ATOM 3255 O O . ASN A 1 396 ? 11.970 -1.323 -34.619 1.00 95.94 396 ASN A O 1
ATOM 3259 N N . GLU A 1 397 ? 10.003 -1.780 -33.637 1.00 96.19 397 GLU A N 1
ATOM 3260 C CA . GLU A 1 397 ? 9.504 -0.405 -33.711 1.00 96.19 397 GLU A CA 1
ATOM 3261 C C . GLU A 1 397 ? 10.384 0.571 -32.918 1.00 96.19 397 GLU A C 1
ATOM 3263 O O . GLU A 1 397 ? 10.699 1.650 -33.419 1.00 96.19 397 GLU A O 1
ATOM 3268 N N . ILE A 1 398 ? 10.839 0.190 -31.720 1.00 97.06 398 ILE A N 1
ATOM 3269 C CA . ILE A 1 398 ? 11.763 0.990 -30.905 1.00 97.06 398 ILE A CA 1
ATOM 3270 C C . ILE A 1 398 ? 13.068 1.230 -31.658 1.00 97.06 398 ILE A C 1
ATOM 3272 O O . ILE A 1 398 ? 13.528 2.368 -31.708 1.00 97.06 398 ILE A O 1
ATOM 3276 N N . PHE A 1 399 ? 13.656 0.203 -32.275 1.00 96.62 399 PHE A N 1
ATOM 3277 C CA . PHE A 1 399 ? 14.905 0.362 -33.021 1.00 96.62 399 PHE A CA 1
ATOM 3278 C C . PHE A 1 399 ? 14.771 1.362 -34.175 1.00 96.62 399 PHE A C 1
ATOM 3280 O O . PHE A 1 399 ? 15.596 2.268 -34.319 1.00 96.62 399 PHE A O 1
ATOM 3287 N N . GLU A 1 400 ? 13.698 1.249 -34.959 1.00 96.62 400 GLU A N 1
ATOM 3288 C CA . GLU A 1 400 ? 13.432 2.172 -36.063 1.00 96.62 400 GLU A CA 1
ATOM 3289 C C . GLU A 1 400 ? 13.150 3.594 -35.567 1.00 96.62 400 GLU A C 1
ATOM 3291 O O . GLU A 1 400 ? 13.656 4.567 -36.130 1.00 96.62 400 GLU A O 1
ATOM 3296 N N . LYS A 1 401 ? 12.432 3.745 -34.449 1.00 95.81 401 LYS A N 1
ATOM 3297 C CA . LYS A 1 401 ? 12.185 5.053 -33.828 1.00 95.81 401 LYS A CA 1
ATOM 3298 C C . LYS A 1 401 ? 13.460 5.670 -33.253 1.00 95.81 401 LYS A C 1
ATOM 3300 O O . LYS A 1 401 ? 13.665 6.874 -33.408 1.00 95.81 401 LYS A O 1
ATOM 3305 N N . LEU A 1 402 ? 14.356 4.874 -32.667 1.00 95.75 402 LEU A N 1
ATOM 3306 C CA . LEU A 1 402 ? 15.659 5.355 -32.205 1.00 95.75 402 LEU A CA 1
ATOM 3307 C C . LEU A 1 402 ? 16.483 5.934 -33.362 1.00 95.75 402 LEU A C 1
ATOM 3309 O O . LEU A 1 402 ? 17.118 6.974 -33.192 1.00 95.75 402 LEU A O 1
ATOM 3313 N N . LYS A 1 403 ? 16.453 5.308 -34.546 1.00 94.81 403 LYS A N 1
ATOM 3314 C CA . LYS A 1 403 ? 17.085 5.867 -35.753 1.00 94.81 403 LYS A CA 1
ATOM 3315 C C . LYS A 1 403 ? 16.380 7.141 -36.214 1.00 94.81 403 LYS A C 1
ATOM 3317 O O . LYS A 1 403 ? 17.042 8.159 -36.402 1.00 94.81 403 LYS A O 1
ATOM 3322 N N . GLN A 1 404 ? 15.051 7.094 -36.351 1.00 94.69 404 GLN A N 1
ATOM 3323 C CA . GLN A 1 404 ? 14.233 8.207 -36.845 1.00 94.69 404 GLN A CA 1
ATOM 3324 C C . GLN A 1 404 ? 14.481 9.496 -36.050 1.00 94.69 404 GLN A C 1
ATOM 3326 O O . GLN A 1 404 ? 14.677 10.555 -36.639 1.00 94.69 404 GLN A O 1
ATOM 3331 N N . TYR A 1 405 ? 14.509 9.404 -34.719 1.00 93.31 405 TYR A N 1
ATOM 3332 C CA . TYR A 1 405 ? 14.702 10.556 -33.836 1.00 93.31 405 TYR A CA 1
ATOM 3333 C C . TYR A 1 405 ? 16.173 10.816 -33.480 1.00 93.31 405 TYR A C 1
ATOM 3335 O O . TYR A 1 405 ? 16.445 11.568 -32.550 1.00 93.31 405 TYR A O 1
ATOM 3343 N N . LYS A 1 406 ? 17.141 10.203 -34.182 1.00 91.31 406 LYS A N 1
ATOM 3344 C CA . LYS A 1 406 ? 18.586 10.338 -33.897 1.00 91.31 406 LYS A CA 1
ATOM 3345 C C . LYS A 1 406 ? 18.936 10.047 -32.424 1.00 91.31 406 LYS A C 1
ATOM 3347 O O . LYS A 1 406 ? 19.833 10.648 -31.840 1.00 91.31 406 LYS A O 1
ATOM 3352 N N . ALA A 1 407 ? 18.207 9.114 -31.816 1.00 91.81 407 ALA A N 1
ATOM 3353 C CA . ALA A 1 407 ? 18.392 8.648 -30.446 1.00 91.81 407 ALA A CA 1
ATOM 3354 C C . ALA A 1 407 ? 19.305 7.421 -30.344 1.00 91.81 407 ALA A C 1
ATOM 3356 O O . ALA A 1 407 ? 19.667 7.031 -29.237 1.00 91.81 407 ALA A O 1
ATOM 3357 N N . LEU A 1 408 ? 19.698 6.811 -31.468 1.00 91.75 408 LEU A N 1
ATOM 3358 C CA . LEU A 1 408 ? 20.617 5.669 -31.515 1.00 91.75 408 LEU A CA 1
ATOM 3359 C C . LEU A 1 408 ? 22.082 6.093 -31.277 1.00 91.75 408 LEU A C 1
ATOM 3361 O O . LEU A 1 408 ? 22.962 5.879 -32.107 1.00 91.75 408 LEU A O 1
ATOM 3365 N N . THR A 1 409 ? 22.338 6.732 -30.139 1.00 92.88 409 THR A N 1
ATOM 3366 C CA . THR A 1 409 ? 23.683 7.079 -29.664 1.00 92.88 409 THR A CA 1
ATOM 3367 C C . THR A 1 409 ? 24.451 5.815 -29.253 1.00 92.88 409 THR A C 1
ATOM 3369 O O . THR A 1 409 ? 23.820 4.785 -28.995 1.00 92.88 409 THR A O 1
ATOM 3372 N N . PRO A 1 410 ? 25.794 5.852 -29.127 1.00 93.19 410 PRO A N 1
ATOM 3373 C CA . PRO A 1 410 ? 26.564 4.708 -28.626 1.00 93.19 410 PRO A CA 1
ATOM 3374 C C . PRO A 1 410 ? 26.035 4.165 -27.289 1.00 93.19 410 PRO A C 1
ATOM 3376 O O . PRO A 1 410 ? 25.896 2.956 -27.121 1.00 93.19 410 PRO A O 1
ATOM 3379 N N . TYR A 1 411 ? 25.643 5.062 -26.383 1.00 92.69 411 TYR A N 1
ATOM 3380 C CA . TYR A 1 411 ? 25.037 4.711 -25.100 1.00 92.69 411 TYR A CA 1
ATOM 3381 C C . TYR A 1 411 ? 23.690 3.982 -25.262 1.00 92.69 411 TYR A C 1
ATOM 3383 O O . TYR A 1 411 ? 23.523 2.870 -24.764 1.00 92.69 411 TYR A O 1
ATOM 3391 N N . ASN A 1 412 ? 22.743 4.531 -26.032 1.00 94.44 412 ASN A N 1
ATOM 3392 C CA . ASN A 1 412 ? 21.447 3.873 -26.247 1.00 94.44 412 ASN A CA 1
ATOM 3393 C C . ASN A 1 412 ? 21.570 2.581 -27.075 1.00 94.44 412 ASN A C 1
ATOM 3395 O O . ASN A 1 412 ? 20.769 1.666 -26.900 1.00 94.44 412 ASN A O 1
ATOM 3399 N N . LYS A 1 413 ? 22.590 2.465 -27.936 1.00 96.06 413 LYS A N 1
ATOM 3400 C CA . LYS A 1 413 ? 22.913 1.231 -28.663 1.00 96.06 413 LYS A CA 1
ATOM 3401 C C . LYS A 1 413 ? 23.358 0.117 -27.715 1.00 96.06 413 LYS A C 1
ATOM 3403 O O . LYS A 1 413 ? 22.934 -1.020 -27.909 1.00 96.06 413 LYS A O 1
ATOM 3408 N N . ASN A 1 414 ? 24.157 0.424 -26.691 1.00 96.38 414 ASN A N 1
ATOM 3409 C CA . ASN A 1 414 ? 24.531 -0.556 -25.668 1.00 96.38 414 ASN A CA 1
ATOM 3410 C C . ASN A 1 414 ? 23.297 -1.052 -24.900 1.00 96.38 414 ASN A C 1
ATOM 3412 O O . ASN A 1 414 ? 23.106 -2.259 -24.775 1.00 96.38 414 ASN A O 1
ATOM 3416 N N . ILE A 1 415 ? 22.408 -0.140 -24.493 1.00 97.12 415 ILE A N 1
ATOM 3417 C CA . ILE A 1 415 ? 21.151 -0.485 -23.807 1.00 97.12 415 ILE A CA 1
ATOM 3418 C C . ILE A 1 415 ? 20.243 -1.337 -24.700 1.00 97.12 415 ILE A C 1
ATOM 3420 O O . ILE A 1 415 ? 19.706 -2.345 -24.249 1.00 97.12 415 ILE A O 1
ATOM 3424 N N . PHE A 1 416 ? 20.089 -0.970 -25.976 1.00 97.81 416 PHE A N 1
ATOM 3425 C CA . PHE A 1 416 ? 19.316 -1.763 -26.934 1.00 97.81 416 PHE A CA 1
ATOM 3426 C C . PHE A 1 416 ? 19.921 -3.154 -27.137 1.00 97.81 416 PHE A C 1
ATOM 3428 O O . PHE A 1 416 ? 19.188 -4.135 -27.200 1.00 97.81 416 PHE A O 1
ATOM 3435 N N . THR A 1 417 ? 21.251 -3.249 -27.188 1.00 97.06 417 THR A N 1
ATOM 3436 C CA . THR A 1 417 ? 21.958 -4.530 -27.310 1.00 97.06 417 THR A CA 1
ATOM 3437 C C . THR A 1 417 ? 21.691 -5.410 -26.089 1.00 97.06 417 THR A C 1
ATOM 3439 O O . THR A 1 417 ? 21.262 -6.544 -26.258 1.00 97.06 417 THR A O 1
ATOM 3442 N N . ALA A 1 418 ? 21.838 -4.873 -24.874 1.00 96.62 418 ALA A N 1
ATOM 3443 C CA . ALA A 1 418 ? 21.531 -5.580 -23.629 1.00 96.62 418 ALA A CA 1
ATOM 3444 C C . ALA A 1 418 ? 20.058 -6.028 -23.562 1.00 96.62 418 ALA A C 1
ATOM 3446 O O . ALA A 1 418 ? 19.775 -7.193 -23.294 1.00 96.62 418 ALA A O 1
ATOM 3447 N N . CYS A 1 419 ? 19.122 -5.131 -23.891 1.00 97.44 419 CYS A N 1
ATOM 3448 C CA . CYS A 1 419 ? 17.694 -5.439 -23.993 1.00 97.44 419 CYS A CA 1
ATOM 3449 C C . CYS A 1 419 ? 17.437 -6.602 -24.962 1.00 97.44 419 CYS A C 1
ATOM 3451 O O . CYS A 1 419 ? 16.754 -7.561 -24.609 1.00 97.44 419 CYS A O 1
ATOM 3453 N N . LYS A 1 420 ? 18.012 -6.541 -26.170 1.00 96.69 420 LYS A N 1
ATOM 3454 C CA . LYS A 1 420 ? 17.817 -7.548 -27.215 1.00 96.69 420 LYS A CA 1
ATOM 3455 C C . LYS A 1 420 ? 18.436 -8.895 -26.845 1.00 96.69 420 LYS A C 1
ATOM 3457 O O . LYS A 1 420 ? 17.787 -9.912 -27.046 1.00 96.69 420 LYS A O 1
ATOM 3462 N N . MET A 1 421 ? 19.634 -8.897 -26.258 1.00 95.62 421 MET A N 1
ATOM 3463 C CA . MET A 1 421 ? 20.302 -10.109 -25.772 1.00 95.62 421 MET A CA 1
ATOM 3464 C C . MET A 1 421 ? 19.446 -10.853 -24.743 1.00 95.62 421 MET A C 1
ATOM 3466 O O . MET A 1 421 ? 19.217 -12.051 -24.893 1.00 95.62 421 MET A O 1
ATOM 3470 N N . LEU A 1 422 ? 18.940 -10.144 -23.728 1.00 95.19 422 LEU A N 1
ATOM 3471 C CA . LEU A 1 422 ? 18.080 -10.740 -22.704 1.00 95.19 422 LEU A CA 1
ATOM 3472 C C . LEU A 1 422 ? 16.735 -11.185 -23.289 1.00 95.19 422 LEU A C 1
ATOM 3474 O O . LEU A 1 422 ? 16.264 -12.279 -22.995 1.00 95.19 422 LEU A O 1
ATOM 3478 N N . LEU A 1 423 ? 16.129 -10.375 -24.161 1.00 95.62 423 LEU A N 1
ATOM 3479 C CA . LEU A 1 423 ? 14.875 -10.739 -24.814 1.00 95.62 423 LEU A CA 1
ATOM 3480 C C . LEU A 1 423 ? 15.035 -12.028 -25.631 1.00 95.62 423 LEU A C 1
ATOM 3482 O O . LEU A 1 423 ? 14.264 -12.960 -25.438 1.00 95.62 423 LEU A O 1
ATOM 3486 N N . ASP A 1 424 ? 16.055 -12.118 -26.487 1.00 95.62 424 ASP A N 1
ATOM 3487 C CA . ASP A 1 424 ? 16.291 -13.288 -27.343 1.00 95.62 424 ASP A CA 1
ATOM 3488 C C . ASP A 1 424 ? 16.622 -14.550 -26.532 1.00 95.62 424 ASP A C 1
ATOM 3490 O O . ASP A 1 424 ? 16.224 -15.646 -26.929 1.00 95.62 424 ASP A O 1
ATOM 3494 N N . LYS A 1 425 ? 17.270 -14.400 -25.366 1.00 94.38 425 LYS A N 1
ATOM 3495 C CA . LYS A 1 425 ? 17.533 -15.503 -24.428 1.00 94.38 425 LYS A CA 1
ATOM 3496 C C . LYS A 1 425 ? 16.242 -16.151 -23.911 1.00 94.38 425 LYS A C 1
ATOM 3498 O O . LYS A 1 425 ? 16.192 -17.374 -23.808 1.00 94.38 425 LYS A O 1
ATOM 3503 N N . TYR A 1 426 ? 15.200 -15.366 -23.615 1.00 94.50 426 TYR A N 1
ATOM 3504 C CA . TYR A 1 426 ? 13.975 -15.871 -22.972 1.00 94.50 426 TYR A CA 1
ATOM 3505 C C . TYR A 1 426 ? 12.737 -15.924 -23.871 1.00 94.50 426 TYR A C 1
ATOM 3507 O O . TYR A 1 426 ? 11.762 -16.564 -23.492 1.00 94.50 426 TYR A O 1
ATOM 3515 N N . ILE A 1 427 ? 12.723 -15.295 -25.051 1.00 94.31 427 ILE A N 1
ATOM 3516 C CA . ILE A 1 427 ? 11.480 -15.098 -25.821 1.00 94.31 427 ILE A CA 1
ATOM 3517 C C . ILE A 1 427 ? 10.757 -16.399 -26.198 1.00 94.31 427 ILE A C 1
ATOM 3519 O O . ILE A 1 427 ? 9.528 -16.427 -26.252 1.00 94.31 427 ILE A O 1
ATOM 3523 N N . ASN A 1 428 ? 11.505 -17.484 -26.421 1.00 92.31 428 ASN A N 1
ATOM 3524 C CA . ASN A 1 428 ? 10.944 -18.793 -26.769 1.00 92.31 428 ASN A CA 1
ATOM 3525 C C . ASN A 1 428 ? 10.263 -19.491 -25.582 1.00 92.31 428 ASN A C 1
ATOM 3527 O O . ASN A 1 428 ? 9.397 -20.335 -25.789 1.00 92.31 428 ASN A O 1
ATOM 3531 N N . ASN A 1 429 ? 10.647 -19.140 -24.354 1.00 92.75 429 ASN A N 1
ATOM 3532 C CA . ASN A 1 429 ? 10.055 -19.639 -23.117 1.00 92.75 429 ASN A CA 1
ATOM 3533 C C . ASN A 1 429 ? 9.778 -18.456 -22.183 1.00 92.75 429 ASN A C 1
ATOM 3535 O O . ASN A 1 429 ? 10.360 -18.342 -21.103 1.00 92.75 429 ASN A O 1
ATOM 3539 N N . TRP A 1 430 ? 8.955 -17.522 -22.666 1.00 94.88 430 TRP A N 1
ATOM 3540 C CA . TRP A 1 430 ? 8.672 -16.281 -21.958 1.00 94.88 430 TRP A CA 1
ATOM 3541 C C . TRP A 1 430 ? 7.881 -16.559 -20.679 1.00 94.88 430 TRP A C 1
ATOM 3543 O O . TRP A 1 430 ? 6.834 -17.200 -20.725 1.00 94.88 430 TRP A O 1
ATOM 3553 N N . GLN A 1 431 ? 8.397 -16.088 -19.546 1.00 91.69 431 GLN A N 1
ATOM 3554 C CA . GLN A 1 431 ? 7.889 -16.469 -18.225 1.00 91.69 431 GLN A CA 1
ATOM 3555 C C . GLN A 1 431 ? 6.947 -15.431 -17.601 1.00 91.69 431 GLN A C 1
ATOM 3557 O O . GLN A 1 431 ? 6.192 -15.776 -16.697 1.00 91.69 431 GLN A O 1
ATOM 3562 N N . LEU A 1 432 ? 7.007 -14.177 -18.057 1.00 95.38 432 LEU A N 1
ATOM 3563 C CA . LEU A 1 432 ? 6.189 -13.085 -17.527 1.00 95.38 432 LEU A CA 1
ATOM 3564 C C . LEU A 1 432 ? 4.818 -13.055 -18.200 1.00 95.38 432 LEU A C 1
ATOM 3566 O O . LEU A 1 432 ? 4.710 -13.244 -19.417 1.00 95.38 432 LEU A O 1
ATOM 3570 N N . ASP A 1 433 ? 3.784 -12.756 -17.421 1.00 95.12 433 ASP A N 1
ATOM 3571 C CA . ASP A 1 433 ? 2.440 -12.565 -17.948 1.00 95.12 433 ASP A CA 1
ATOM 3572 C C . ASP A 1 433 ? 2.294 -11.251 -18.740 1.00 95.12 433 ASP A C 1
ATOM 3574 O O . ASP A 1 433 ? 3.149 -10.357 -18.733 1.00 95.12 433 ASP A O 1
ATOM 3578 N N . ASP A 1 434 ? 1.182 -11.128 -19.463 1.00 97.62 434 ASP A N 1
ATOM 3579 C CA . ASP A 1 434 ? 0.924 -9.989 -20.340 1.00 97.62 434 ASP A CA 1
ATOM 3580 C C . ASP A 1 434 ? 0.914 -8.636 -19.598 1.00 97.62 434 ASP A C 1
ATOM 3582 O O . ASP A 1 434 ? 1.267 -7.610 -20.186 1.00 97.62 434 ASP A O 1
ATOM 3586 N N . GLN A 1 435 ? 0.501 -8.601 -18.330 1.00 97.62 435 GLN A N 1
ATOM 3587 C CA . GLN A 1 435 ? 0.404 -7.383 -17.519 1.00 97.62 435 GLN A CA 1
ATOM 3588 C C . GLN A 1 435 ? 1.727 -7.048 -16.829 1.00 97.62 435 GLN A C 1
ATOM 3590 O O . GLN A 1 435 ? 2.091 -5.871 -16.765 1.00 97.62 435 GLN A O 1
ATOM 3595 N N . GLU A 1 436 ? 2.488 -8.055 -16.404 1.00 98.00 436 GLU A N 1
ATOM 3596 C CA . GLU A 1 436 ? 3.885 -7.919 -15.997 1.00 98.00 436 GLU A CA 1
ATOM 3597 C C . GLU A 1 436 ? 4.687 -7.258 -17.113 1.00 98.00 436 GLU A C 1
ATOM 3599 O O . GLU A 1 436 ? 5.415 -6.292 -16.868 1.00 98.00 436 GLU A O 1
ATOM 3604 N N . ASN A 1 437 ? 4.475 -7.702 -18.356 1.00 98.31 437 ASN A N 1
ATOM 3605 C CA . ASN A 1 437 ? 5.158 -7.143 -19.515 1.00 98.31 437 ASN A CA 1
ATOM 3606 C C . ASN A 1 437 ? 4.968 -5.625 -19.620 1.00 98.31 437 ASN A C 1
ATOM 3608 O O . ASN A 1 437 ? 5.927 -4.864 -19.770 1.00 98.31 437 ASN A O 1
ATOM 3612 N N . VAL A 1 438 ? 3.724 -5.172 -19.472 1.00 98.56 438 VAL A N 1
ATOM 3613 C CA . VAL A 1 438 ? 3.370 -3.749 -19.484 1.00 98.56 438 VAL A CA 1
ATOM 3614 C C . VAL A 1 438 ? 3.977 -3.014 -18.289 1.00 98.56 438 VAL A C 1
ATOM 3616 O O . VAL A 1 438 ? 4.545 -1.932 -18.461 1.00 98.56 438 VAL A O 1
ATOM 3619 N N . PHE A 1 439 ? 3.874 -3.581 -17.086 1.00 98.62 439 PHE A N 1
ATOM 3620 C CA . PHE A 1 439 ? 4.368 -2.954 -15.862 1.00 98.62 439 PHE A CA 1
ATOM 3621 C C . PHE A 1 439 ? 5.880 -2.705 -15.912 1.00 98.62 439 PHE A C 1
ATOM 3623 O O . PHE A 1 439 ? 6.326 -1.589 -15.638 1.00 98.62 439 PHE A O 1
ATOM 3630 N N . TYR A 1 440 ? 6.673 -3.696 -16.327 1.00 98.50 440 TYR A N 1
ATOM 3631 C CA . TYR A 1 440 ? 8.131 -3.567 -16.369 1.00 98.50 440 TYR A CA 1
ATOM 3632 C C . TYR A 1 440 ? 8.627 -2.670 -17.509 1.00 98.50 440 TYR A C 1
ATOM 3634 O O . TYR A 1 440 ? 9.567 -1.898 -17.298 1.00 98.50 440 TYR A O 1
ATOM 3642 N N . ILE A 1 441 ? 7.944 -2.652 -18.663 1.00 98.75 441 ILE A N 1
ATOM 3643 C CA . ILE A 1 441 ? 8.178 -1.630 -19.701 1.00 98.75 441 ILE A CA 1
ATOM 3644 C C . ILE A 1 441 ? 7.954 -0.232 -19.119 1.00 98.75 441 ILE A C 1
ATOM 3646 O O . ILE A 1 441 ? 8.780 0.669 -19.270 1.00 98.75 441 ILE A O 1
ATOM 3650 N N . LEU A 1 442 ? 6.844 -0.027 -18.418 1.00 98.62 442 LEU A N 1
ATOM 3651 C CA . LEU A 1 442 ? 6.530 1.287 -17.872 1.00 98.62 442 LEU A CA 1
ATOM 3652 C C . LEU A 1 442 ? 7.416 1.664 -16.689 1.00 98.62 442 LEU A C 1
ATOM 3654 O O . LEU A 1 442 ? 7.653 2.853 -16.481 1.00 98.62 442 LEU A O 1
ATOM 3658 N N . SER A 1 443 ? 7.967 0.694 -15.960 1.00 98.50 443 SER A N 1
ATOM 3659 C CA . SER A 1 443 ? 8.984 0.945 -14.939 1.00 98.50 443 SER A CA 1
ATOM 3660 C C . SER A 1 443 ? 10.246 1.559 -15.545 1.00 98.50 443 SER A C 1
ATOM 3662 O O . SER A 1 443 ? 10.700 2.609 -15.089 1.00 98.50 443 SER A O 1
ATOM 3664 N N . GLY A 1 444 ? 10.741 0.991 -16.647 1.00 98.19 444 GLY A N 1
ATOM 3665 C CA . GLY A 1 444 ? 11.877 1.541 -17.389 1.00 98.19 444 GLY A CA 1
ATOM 3666 C C . GLY A 1 444 ? 11.623 2.930 -17.962 1.00 98.19 444 GLY A C 1
ATOM 3667 O O . GLY A 1 444 ? 12.456 3.832 -17.843 1.00 98.19 444 GLY A O 1
ATOM 3668 N N . TYR A 1 445 ? 10.439 3.121 -18.549 1.00 98.00 445 TYR A N 1
ATOM 3669 C CA . TYR A 1 445 ? 10.000 4.425 -19.045 1.00 98.00 445 TYR A CA 1
ATOM 3670 C C . TYR A 1 445 ? 9.991 5.466 -17.919 1.00 98.00 445 TYR A C 1
ATOM 3672 O O . TYR A 1 445 ? 10.535 6.561 -18.063 1.00 98.00 445 TYR A O 1
ATOM 3680 N N . SER A 1 446 ? 9.435 5.095 -16.767 1.00 97.00 446 SER A N 1
ATOM 3681 C CA . SER A 1 446 ? 9.301 5.976 -15.608 1.00 97.00 446 SER A CA 1
ATOM 3682 C C . SER A 1 446 ? 10.645 6.325 -14.983 1.00 97.00 446 SER A C 1
ATOM 3684 O O . SER A 1 446 ? 10.875 7.489 -14.663 1.00 97.00 446 SER A O 1
ATOM 3686 N N . TYR A 1 447 ? 11.564 5.361 -14.895 1.00 95.94 447 TYR A N 1
ATOM 3687 C CA . TYR A 1 447 ? 12.935 5.587 -14.437 1.00 95.94 447 TYR A CA 1
ATOM 3688 C C . TYR A 1 447 ? 13.644 6.657 -15.280 1.00 95.94 447 TYR A C 1
ATOM 3690 O O . TYR A 1 447 ? 14.199 7.617 -14.743 1.00 95.94 447 TYR A O 1
ATOM 3698 N N . ARG A 1 448 ? 13.550 6.564 -16.616 1.00 94.19 448 ARG A N 1
ATOM 3699 C CA . ARG A 1 448 ? 14.129 7.568 -17.526 1.00 94.19 448 ARG A CA 1
ATOM 3700 C C . ARG A 1 448 ? 13.529 8.960 -17.331 1.00 94.19 448 ARG A C 1
ATOM 3702 O O . ARG A 1 448 ? 14.247 9.948 -17.487 1.00 94.19 448 ARG A O 1
ATOM 3709 N N . ARG A 1 449 ? 12.226 9.047 -17.050 1.00 90.88 449 ARG A N 1
ATOM 3710 C CA . ARG A 1 449 ? 11.504 10.319 -16.888 1.00 90.88 449 ARG A CA 1
ATOM 3711 C C . ARG A 1 449 ? 11.803 10.996 -15.556 1.00 90.88 449 ARG A C 1
ATOM 3713 O O . ARG A 1 449 ? 12.003 12.204 -15.553 1.00 90.88 449 ARG A O 1
ATOM 3720 N N . GLN A 1 450 ? 11.916 10.241 -14.464 1.00 86.38 450 GLN A N 1
ATOM 3721 C CA . GLN A 1 450 ? 12.274 10.814 -13.159 1.00 86.38 450 GLN A CA 1
ATOM 3722 C C . GLN A 1 450 ? 13.678 11.425 -13.152 1.00 86.38 450 GLN A C 1
ATOM 3724 O O . GLN A 1 450 ? 13.891 12.447 -12.516 1.00 86.38 450 GLN A O 1
ATOM 3729 N N . ARG A 1 451 ? 14.607 10.862 -13.932 1.00 80.62 451 ARG A N 1
ATOM 3730 C CA . ARG A 1 451 ? 15.963 11.407 -14.117 1.00 80.62 451 ARG A CA 1
ATOM 3731 C C . ARG A 1 451 ? 16.058 12.548 -15.138 1.00 80.62 451 ARG A C 1
ATOM 3733 O O . ARG A 1 451 ? 17.120 13.129 -15.301 1.00 80.62 451 ARG A O 1
ATOM 3740 N N . ALA A 1 452 ? 14.983 12.834 -15.875 1.00 62.88 452 ALA A N 1
ATOM 3741 C CA . ALA A 1 452 ? 14.969 13.851 -16.930 1.00 62.88 452 ALA A CA 1
ATOM 3742 C C . ALA A 1 452 ? 14.620 15.254 -16.428 1.00 62.88 452 ALA A C 1
ATOM 3744 O O . ALA A 1 452 ? 14.761 16.208 -17.188 1.00 62.88 452 ALA A O 1
ATOM 3745 N N . LYS A 1 453 ? 14.079 15.370 -15.211 1.00 49.16 453 LYS A N 1
ATOM 3746 C CA . LYS A 1 453 ? 13.701 16.661 -14.650 1.00 49.16 453 LYS A CA 1
ATOM 3747 C C . LYS A 1 453 ? 14.985 17.343 -14.157 1.00 49.16 453 LYS A C 1
ATOM 3749 O O . LYS A 1 453 ? 15.632 16.767 -13.286 1.00 49.16 453 LYS A O 1
ATOM 3754 N N . PRO A 1 454 ? 15.379 18.502 -14.713 1.00 34.66 454 PRO A N 1
ATOM 3755 C CA . PRO A 1 454 ? 16.432 19.306 -14.112 1.00 34.66 454 PRO A CA 1
ATOM 3756 C C . PRO A 1 454 ? 15.957 19.766 -12.732 1.00 34.66 454 PRO A C 1
ATOM 3758 O O . PRO A 1 454 ? 14.753 19.989 -12.539 1.00 34.66 454 PRO A O 1
ATOM 3761 N N . ASP A 1 455 ? 16.889 19.915 -11.795 1.00 32.44 455 ASP A N 1
ATOM 3762 C CA . ASP A 1 455 ? 16.660 20.741 -10.615 1.00 32.44 455 ASP A CA 1
ATOM 3763 C C . ASP A 1 455 ? 16.086 22.084 -11.080 1.00 32.44 455 ASP A C 1
ATOM 3765 O O . ASP A 1 455 ? 16.534 22.671 -12.064 1.00 32.44 455 ASP A O 1
ATOM 3769 N N . THR A 1 456 ? 14.998 22.492 -10.444 1.00 34.25 456 THR A N 1
ATOM 3770 C CA . THR A 1 456 ? 14.250 23.710 -10.744 1.00 34.25 456 THR A CA 1
ATOM 3771 C C . THR A 1 456 ? 15.178 24.915 -10.864 1.00 34.25 456 THR A C 1
ATOM 3773 O O . THR A 1 456 ? 15.816 25.285 -9.882 1.00 34.25 456 THR A O 1
ATOM 3776 N N . GLU A 1 457 ? 15.191 25.559 -12.034 1.00 30.64 457 GLU A N 1
ATOM 3777 C CA . GLU A 1 457 ? 15.471 26.991 -12.124 1.00 30.64 457 GLU A CA 1
ATOM 3778 C C . GLU A 1 457 ? 14.445 27.693 -11.223 1.00 30.64 457 GLU A C 1
ATOM 3780 O O . GLU A 1 457 ? 13.234 27.625 -11.461 1.00 30.64 457 GLU A O 1
ATOM 3785 N N . GLU A 1 458 ? 14.921 28.284 -10.128 1.00 27.36 458 GLU A N 1
ATOM 3786 C CA . GLU A 1 458 ? 14.162 29.296 -9.402 1.00 27.36 458 GLU A CA 1
ATOM 3787 C C . GLU A 1 458 ? 13.814 30.408 -10.401 1.00 27.36 458 GLU A C 1
ATOM 3789 O O . GLU A 1 458 ? 14.698 30.852 -11.138 1.00 27.36 458 GLU A O 1
ATOM 3794 N N . PRO A 1 459 ? 12.551 30.856 -10.490 1.00 31.36 459 PRO A N 1
ATOM 3795 C CA . PRO A 1 459 ? 12.242 32.010 -11.312 1.00 31.36 459 PRO A CA 1
ATOM 3796 C C . PRO A 1 459 ? 12.975 33.214 -10.718 1.00 31.36 459 PRO A C 1
ATOM 3798 O O . PRO A 1 459 ? 12.727 33.583 -9.569 1.00 31.36 459 PRO A O 1
ATOM 3801 N N . GLU A 1 460 ? 13.878 33.807 -11.503 1.00 28.20 460 GLU A N 1
ATOM 3802 C CA . GLU A 1 460 ? 14.453 35.116 -11.213 1.00 28.20 460 GLU A CA 1
ATOM 3803 C C . GLU A 1 460 ? 13.311 36.070 -10.849 1.00 28.20 460 GLU A C 1
ATOM 3805 O O . GLU A 1 460 ? 12.351 36.258 -11.606 1.00 28.20 460 GLU A O 1
ATOM 3810 N N . ALA A 1 461 ? 13.392 36.620 -9.639 1.00 27.55 461 ALA A N 1
ATOM 3811 C CA . ALA A 1 461 ? 12.503 37.664 -9.183 1.00 27.55 461 ALA A CA 1
ATOM 3812 C C . ALA A 1 461 ? 12.701 38.878 -10.096 1.00 27.55 461 ALA A C 1
ATOM 3814 O O . ALA A 1 461 ? 13.673 39.617 -9.962 1.00 27.55 461 ALA A O 1
ATOM 3815 N N . ASN A 1 462 ? 11.779 39.077 -11.036 1.00 28.80 462 ASN A N 1
ATOM 3816 C CA . ASN A 1 462 ? 11.609 40.381 -11.653 1.00 28.80 462 ASN A CA 1
ATOM 3817 C C . ASN A 1 462 ? 11.147 41.340 -10.555 1.00 28.80 462 ASN A C 1
ATOM 3819 O O . ASN A 1 462 ? 10.049 41.188 -10.017 1.00 28.80 462 ASN A O 1
ATOM 3823 N N . GLU A 1 463 ? 12.003 42.306 -10.232 1.00 31.86 463 GLU A N 1
ATOM 3824 C CA . GLU A 1 463 ? 11.641 43.522 -9.516 1.00 31.86 463 GLU A CA 1
ATOM 3825 C C . GLU A 1 463 ? 10.471 44.186 -10.256 1.00 31.86 463 GLU A C 1
ATOM 3827 O O . GLU A 1 463 ? 10.637 44.804 -11.306 1.00 31.86 463 GLU A O 1
ATOM 3832 N N . SER A 1 464 ? 9.259 44.012 -9.733 1.00 30.72 464 SER A N 1
ATOM 3833 C CA . SER A 1 464 ? 8.130 44.873 -10.058 1.00 30.72 464 SER A CA 1
ATOM 3834 C C . SER A 1 464 ? 8.013 45.912 -8.955 1.00 30.72 464 SER A C 1
ATOM 3836 O O . SER A 1 464 ? 7.793 45.560 -7.795 1.00 30.72 464 SER A O 1
ATOM 3838 N N . GLU A 1 465 ? 8.197 47.163 -9.360 1.00 29.00 465 GLU A N 1
ATOM 3839 C CA . GLU A 1 465 ? 8.059 48.386 -8.580 1.00 29.00 465 GLU A CA 1
ATOM 3840 C C . GLU A 1 465 ? 6.848 48.358 -7.636 1.00 29.00 465 GLU A C 1
ATOM 3842 O O . GLU A 1 465 ? 5.738 47.968 -8.005 1.00 29.00 465 GLU A O 1
ATOM 3847 N N . GLU A 1 466 ? 7.098 48.799 -6.404 1.00 28.52 466 GLU A N 1
ATOM 3848 C CA . GLU A 1 466 ? 6.099 49.096 -5.388 1.00 28.52 466 GLU A CA 1
ATOM 3849 C C . GLU A 1 466 ? 5.069 50.099 -5.922 1.00 28.52 466 GLU A C 1
ATOM 3851 O O . GLU A 1 466 ? 5.390 51.242 -6.245 1.00 28.52 466 GLU A O 1
ATOM 3856 N N . THR A 1 467 ? 3.799 49.701 -5.923 1.00 28.84 467 THR A N 1
ATOM 3857 C CA . THR A 1 467 ? 2.696 50.649 -5.768 1.00 28.84 467 THR A CA 1
ATOM 3858 C C . THR A 1 467 ? 1.871 50.223 -4.567 1.00 28.84 467 THR A C 1
ATOM 3860 O O . THR A 1 467 ? 1.116 49.251 -4.625 1.00 28.84 467 THR A O 1
ATOM 3863 N N . ASP A 1 468 ? 2.073 50.957 -3.476 1.00 31.86 468 ASP A N 1
ATOM 3864 C CA . ASP A 1 468 ? 1.224 50.994 -2.294 1.00 31.86 468 ASP A CA 1
ATOM 3865 C C . ASP A 1 468 ? -0.235 51.275 -2.674 1.00 31.86 468 ASP A C 1
ATOM 3867 O O . ASP A 1 468 ? -0.536 52.329 -3.227 1.00 31.86 468 ASP A O 1
ATOM 3871 N N . GLU A 1 469 ? -1.154 50.389 -2.285 1.00 27.11 469 GLU A N 1
ATOM 3872 C CA . GLU A 1 469 ? -2.510 50.785 -1.890 1.00 27.11 469 GLU A CA 1
ATOM 3873 C C . GLU A 1 469 ? -3.159 49.698 -0.998 1.00 27.11 469 GLU A C 1
ATOM 3875 O O . GLU A 1 469 ? -3.134 48.514 -1.348 1.00 27.11 469 GLU A O 1
ATOM 3880 N N . PRO A 1 470 ? -3.737 50.046 0.171 1.00 34.06 470 PRO A N 1
ATOM 3881 C CA . PRO A 1 470 ?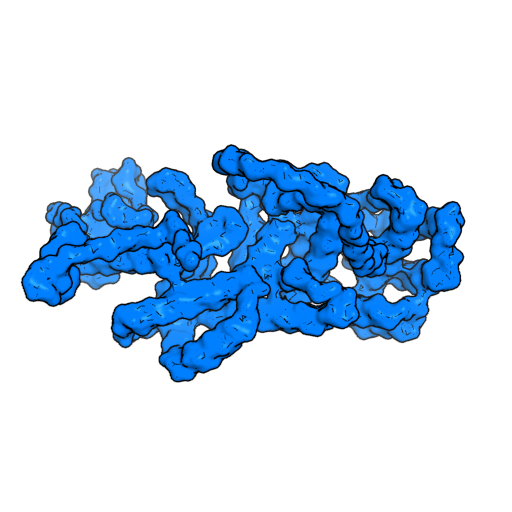 -4.318 49.074 1.095 1.00 34.06 470 PRO A CA 1
ATOM 3882 C C . PRO A 1 470 ? -5.832 48.884 0.875 1.00 34.06 470 PRO A C 1
ATOM 3884 O O . PRO A 1 470 ? -6.596 49.847 0.902 1.00 34.06 470 PRO A O 1
ATOM 3887 N N . SER A 1 471 ? -6.306 47.635 0.797 1.00 27.62 471 SER A N 1
ATOM 3888 C CA . SER A 1 471 ? -7.725 47.289 1.020 1.00 27.62 471 SER A CA 1
ATOM 3889 C C . SER A 1 471 ? -7.813 45.995 1.843 1.00 27.62 471 SER A C 1
ATOM 3891 O O . SER A 1 471 ? -7.305 44.966 1.409 1.00 27.62 471 SER A O 1
ATOM 3893 N N . LEU A 1 472 ? -8.262 45.997 3.104 1.00 30.03 472 LEU A N 1
ATOM 3894 C CA . LEU A 1 472 ? -9.676 45.960 3.520 1.00 30.03 472 LEU A CA 1
ATOM 3895 C C . LEU A 1 472 ? -10.518 45.002 2.661 1.00 30.03 472 LEU A C 1
ATOM 3897 O O . LEU A 1 472 ? -11.054 45.428 1.646 1.00 30.03 472 LEU A O 1
ATOM 3901 N N . PHE A 1 473 ? -10.598 43.729 3.064 1.00 38.03 473 PHE A N 1
ATOM 3902 C CA . PHE A 1 473 ? -11.812 43.020 3.514 1.00 38.03 473 PHE A CA 1
ATOM 3903 C C . PHE A 1 473 ? -11.472 41.601 3.983 1.00 38.03 473 PHE A C 1
ATOM 3905 O O . PHE A 1 473 ? -10.677 40.922 3.296 1.00 38.03 473 PHE A O 1
#

Foldseek 3Di:
DDDDPPDDPDDFDADPNRTLVPDPVSVVVVVVVLQPPFCQPDWDAAPPPRDTDRWDPDCVVQLDDPADLPALVRDVVSPSDNCVPHIHDSVVSSVRNVQSVCQVPQAWDAAQPWIKTKAKDFQDDDDDDPVRVNLVSNLLNVLQVCLRQVPDVVVVVVCCVVVCVVDVVPQVGIFIKIFIWDDDPSDIGTDDIQDRFGSCLSVLSNVLQVVLCVLCVVLADPDSLLRDHSNNLQQLAWFFDDPNHGDRCNVSVVVVSCSRRVAADEPVVLLQRNLVSLVCLVVVVPVGTSHDCDPDSLLVSLSSLSSSLSVLLSCVSSVRYDDDDFADPDPCVVALADPSLVSVCVSSGDHLLLLLLLLLLLLLLLLQVLVPDPSCLVVLAPSNFDALVSVVVNLVVSVVSCVVSVVCDPNNVSSSVSSVVSSVVCSVPPDDTRSSSRSSSSNSSSSNVSVPDPDDDDPPDDDDDDDDDDDDD

Radius of gyration: 29.27 Å; Cα contacts (8 Å, |Δi|>4): 609; chains: 1; bounding box: 70×71×84 Å

pLDDT: mean 84.69, std 16.55, range [25.08, 98.75]

Mean predicted aligned error: 9.95 Å

Secondary structure (DSSP, 8-state):
----TT-------EETTEEGGGSHHHHHHHHHHHS------EEEE-TTT--EEEEB---TT-SS--S--S-GGGSGGGSS--TTSS-B-HHHHHHHHHHHHHHHHHSEEEETTEEEEEEEEESS-----HHHHHHHHHHHHHHHHHHHS---HHHHHHHHHHHHHHHHHHHTTEEEEEEEEEEETTEEEEEEEEEEE-THHHHHHHHHHHHHHHHHTTTS-S-GGG---HHHHHHHS--BEETTEESS-HHHHHHHHHHHHT--EEHHHHHHHHHHHHHHHHTT-GGGBSPPPPSSHHHHHHHHHHHHHHHHHHHHHTT-EESS-------GGGS---HHHHHHHHHHT--HHHHHHHHHHHHHHHHHHHH-TT-GGGGGS-TT---HHHHHHHHHHHHHHHHHTT---HHHHHHHHHHHHHHHHHGGG--S-HHHHHHHHHHHHHHHHHTTSPPP-PPP-------------

Solvent-accessible surface area (backbone atoms only — not comparable to full-atom values): 27110 Å² total; per-residue (Å²): 136,91,77,74,95,78,70,79,82,83,83,72,60,67,58,94,90,39,53,42,79,74,35,69,68,48,47,51,52,50,52,59,71,65,48,72,91,72,68,57,81,43,78,37,56,13,68,86,78,66,46,77,37,57,18,29,43,80,52,86,87,44,90,67,83,87,72,69,90,89,47,44,88,64,18,49,95,57,71,63,47,42,59,77,54,64,9,33,26,68,70,58,45,53,51,47,47,52,49,53,53,48,35,65,75,55,24,54,53,65,54,80,90,41,35,30,35,53,45,77,44,66,76,53,95,76,91,66,55,76,63,55,51,49,53,52,39,50,50,56,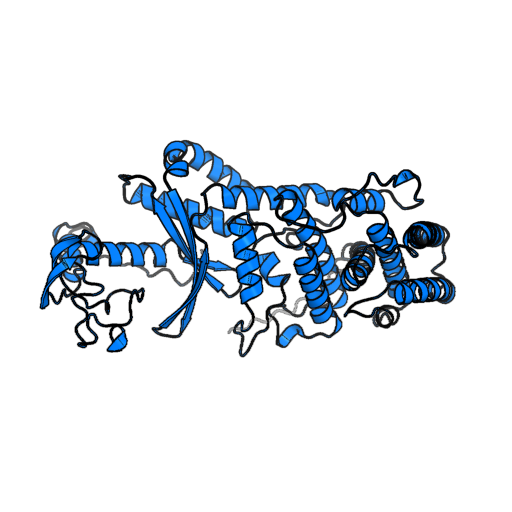44,47,43,48,49,33,27,31,46,84,61,60,66,66,61,49,53,50,46,50,57,62,47,46,77,79,34,61,80,50,54,82,32,36,29,31,24,45,38,31,35,47,75,57,92,95,46,73,46,79,73,47,75,43,68,78,30,55,68,62,49,37,54,53,50,39,53,42,27,50,51,52,42,65,73,41,52,92,81,44,78,97,52,79,83,67,50,60,27,54,41,46,50,50,62,55,43,74,25,39,36,58,97,87,38,76,73,54,48,64,65,59,53,48,51,49,41,25,66,63,67,69,39,76,40,56,39,64,60,53,42,50,39,45,36,53,35,47,47,32,45,78,68,64,46,29,93,44,32,67,42,80,78,54,95,50,49,66,60,46,39,27,53,49,42,51,43,49,50,50,43,53,39,44,36,49,78,68,70,22,59,40,77,76,80,72,56,59,97,69,72,59,85,80,39,69,63,59,65,71,58,51,49,51,43,58,73,65,46,57,25,62,71,47,45,19,28,20,43,48,11,28,52,50,31,58,48,26,65,76,62,44,95,80,26,70,69,63,74,74,57,52,73,88,38,38,52,71,70,54,50,56,53,48,54,54,52,48,54,53,46,24,55,74,70,71,52,63,38,76,68,50,44,34,38,50,48,44,21,48,54,41,40,69,74,35,59,91,67,64,84,73,54,33,43,50,44,40,47,30,21,46,39,16,21,20,56,44,51,68,71,63,61,71,80,77,79,73,79,78,80,73,87,71,80,90,74,92,79,90,75,94,131